Protein AF-A0A9C9N8W1-F1 (afdb_monomer)

Structure (mmCIF, N/CA/C/O backbone):
data_AF-A0A9C9N8W1-F1
#
_entry.id   AF-A0A9C9N8W1-F1
#
loop_
_atom_site.group_PDB
_atom_site.id
_atom_site.type_symbol
_atom_site.label_atom_id
_atom_site.label_alt_id
_atom_site.label_comp_id
_atom_site.label_asym_id
_atom_site.label_entity_id
_atom_site.label_seq_id
_atom_site.pdbx_PDB_ins_code
_atom_site.Cartn_x
_atom_site.Cartn_y
_atom_site.Cartn_z
_atom_site.occupancy
_atom_site.B_iso_or_equiv
_atom_site.auth_seq_id
_atom_site.auth_comp_id
_atom_site.auth_asym_id
_atom_site.auth_atom_id
_atom_site.pdbx_PDB_model_num
ATOM 1 N N . MET A 1 1 ? 3.906 -2.378 -1.900 1.00 26.25 1 MET A N 1
ATOM 2 C CA . MET A 1 1 ? 3.694 -1.237 -2.814 1.00 26.25 1 MET A CA 1
ATOM 3 C C . MET A 1 1 ? 3.731 0.037 -1.982 1.00 26.25 1 MET A C 1
ATOM 5 O O . MET A 1 1 ? 2.699 0.533 -1.569 1.00 26.25 1 MET A O 1
ATOM 9 N N . LEU A 1 2 ? 4.944 0.459 -1.636 1.00 25.03 2 LEU A N 1
ATOM 10 C CA . LEU A 1 2 ? 5.357 1.757 -1.097 1.00 25.03 2 LEU A CA 1
ATOM 11 C C . LEU A 1 2 ? 6.891 1.715 -1.213 1.00 25.03 2 LEU A C 1
ATOM 13 O O . LEU A 1 2 ? 7.483 0.725 -0.797 1.00 25.03 2 LEU A O 1
ATOM 17 N N . ALA A 1 3 ? 7.478 2.731 -1.848 1.00 22.22 3 ALA A N 1
ATOM 18 C CA . ALA A 1 3 ? 8.898 2.880 -2.204 1.00 22.22 3 ALA A CA 1
ATOM 19 C C . ALA A 1 3 ? 9.430 2.007 -3.367 1.00 22.22 3 ALA A C 1
ATOM 21 O O . ALA A 1 3 ? 10.170 1.047 -3.187 1.00 22.22 3 ALA A O 1
ATOM 22 N N . THR A 1 4 ? 9.123 2.418 -4.597 1.00 25.62 4 THR A N 1
ATOM 23 C CA . THR A 1 4 ? 10.051 2.289 -5.735 1.00 25.62 4 THR A CA 1
ATOM 24 C C . THR A 1 4 ? 10.580 3.688 -6.052 1.00 25.62 4 THR A C 1
ATOM 26 O O . THR A 1 4 ? 9.826 4.472 -6.624 1.00 25.62 4 THR A O 1
ATOM 29 N N . ALA A 1 5 ? 11.809 3.997 -5.612 1.00 23.23 5 ALA A N 1
ATOM 30 C CA . ALA A 1 5 ? 12.687 5.141 -5.958 1.00 23.23 5 ALA A CA 1
ATOM 31 C C . ALA A 1 5 ? 13.580 5.429 -4.726 1.00 23.23 5 ALA A C 1
ATOM 33 O O . ALA A 1 5 ? 13.018 5.649 -3.662 1.00 23.23 5 ALA A O 1
ATOM 34 N N . TRP A 1 6 ? 14.918 5.422 -4.701 1.00 23.66 6 TRP A N 1
ATOM 35 C CA . TRP A 1 6 ? 15.986 5.663 -5.683 1.00 23.66 6 TRP A CA 1
ATOM 36 C C . TRP A 1 6 ? 17.336 5.084 -5.166 1.00 23.66 6 TRP A C 1
ATOM 38 O O . TRP A 1 6 ? 17.452 4.862 -3.960 1.00 23.66 6 TRP A O 1
ATOM 48 N N . PRO A 1 7 ? 18.355 4.895 -6.037 1.00 24.94 7 PRO A N 1
ATOM 49 C CA . PRO A 1 7 ? 19.705 4.427 -5.692 1.00 24.94 7 PRO A CA 1
ATOM 50 C C . PRO A 1 7 ? 20.721 5.579 -5.504 1.00 24.94 7 PRO A C 1
ATOM 52 O O . PRO A 1 7 ? 20.572 6.641 -6.111 1.00 24.94 7 PRO A O 1
ATOM 55 N N . GLY A 1 8 ? 21.775 5.365 -4.703 1.00 22.28 8 GLY A N 1
ATOM 56 C CA . GLY A 1 8 ? 22.901 6.305 -4.593 1.00 22.28 8 GLY A CA 1
ATOM 57 C C . GLY A 1 8 ? 23.959 5.978 -3.524 1.00 22.28 8 GLY A C 1
ATOM 58 O O . GLY A 1 8 ? 23.890 6.528 -2.431 1.00 22.28 8 GLY A O 1
ATOM 59 N N . MET A 1 9 ? 24.914 5.105 -3.887 1.00 21.44 9 MET A N 1
ATOM 60 C CA . MET A 1 9 ? 26.386 5.141 -3.659 1.00 21.44 9 MET A CA 1
ATOM 61 C C . MET A 1 9 ? 26.953 5.630 -2.297 1.00 21.44 9 MET A C 1
ATOM 63 O O . MET A 1 9 ? 26.765 6.776 -1.910 1.00 21.44 9 MET A O 1
ATOM 67 N N . LEU A 1 10 ? 27.635 4.784 -1.500 1.00 21.34 10 LEU A N 1
ATOM 68 C CA . LEU A 1 10 ? 29.035 4.279 -1.602 1.00 21.34 10 LEU A CA 1
ATOM 69 C C . LEU A 1 10 ? 30.139 5.285 -1.169 1.00 21.34 10 LEU A C 1
ATOM 71 O O . LEU A 1 10 ? 30.501 6.146 -1.961 1.00 21.34 10 LEU A O 1
ATOM 75 N N . LEU A 1 11 ? 30.718 5.125 0.044 1.00 22.30 11 LEU A N 1
ATOM 76 C CA . LEU A 1 11 ? 32.151 4.810 0.331 1.00 22.30 11 LEU A CA 1
ATOM 77 C C . LEU A 1 11 ? 32.585 5.069 1.813 1.00 22.30 11 LEU A C 1
ATOM 79 O O . LEU A 1 11 ? 32.518 6.196 2.287 1.00 22.30 11 LEU A O 1
ATOM 83 N N . VAL A 1 12 ? 33.153 4.015 2.441 1.00 22.44 12 VAL A N 1
ATOM 84 C CA . VAL A 1 12 ? 34.393 3.951 3.285 1.00 22.44 12 VAL A CA 1
ATOM 85 C C . VAL A 1 12 ? 34.399 4.656 4.664 1.00 22.44 12 VAL A C 1
ATOM 87 O O . VAL A 1 12 ? 34.370 5.874 4.754 1.00 22.44 12 VAL A O 1
ATOM 90 N N . SER A 1 13 ? 34.282 3.911 5.780 1.00 21.25 13 SER A N 1
ATOM 91 C CA . SER A 1 13 ? 35.341 3.280 6.631 1.00 21.25 13 SER A CA 1
ATOM 92 C C . SER A 1 13 ? 36.249 4.305 7.359 1.00 21.25 13 SER A C 1
ATOM 94 O O . SER A 1 13 ? 36.759 5.224 6.739 1.00 21.25 13 SER A O 1
ATOM 96 N N . MET A 1 14 ? 36.406 4.302 8.695 1.00 22.08 14 MET A N 1
ATOM 97 C CA . MET A 1 14 ? 37.175 3.346 9.511 1.00 22.08 14 MET A CA 1
ATOM 98 C C . MET A 1 14 ? 36.826 3.404 11.032 1.00 22.08 14 MET A C 1
ATOM 100 O O . MET A 1 14 ? 36.511 4.456 11.576 1.00 22.08 14 MET A O 1
ATOM 104 N N . LEU A 1 15 ? 36.938 2.227 11.667 1.00 23.62 15 LEU A N 1
ATOM 105 C CA . LEU A 1 15 ? 36.996 1.773 13.088 1.00 23.62 15 LEU A CA 1
ATOM 106 C C . LEU A 1 15 ? 37.896 2.581 14.083 1.00 23.62 15 LEU A C 1
ATOM 108 O O . LEU A 1 15 ? 38.654 3.419 13.599 1.00 23.62 15 LEU A O 1
ATOM 112 N N . PRO A 1 16 ? 38.037 2.228 15.404 1.00 33.78 16 PRO A N 1
ATOM 113 C CA . PRO A 1 16 ? 37.219 1.385 16.324 1.00 33.78 16 PRO A CA 1
ATOM 114 C C . PRO A 1 16 ? 37.120 1.830 17.831 1.00 33.78 16 PRO A C 1
ATOM 116 O O . PRO A 1 16 ? 37.878 2.675 18.294 1.00 33.78 16 PRO A O 1
ATOM 119 N N . ASN A 1 17 ? 36.324 1.057 18.611 1.00 24.47 17 ASN A N 1
ATOM 120 C CA . ASN A 1 17 ? 36.488 0.664 20.044 1.00 24.47 17 ASN A CA 1
ATOM 121 C C . ASN A 1 17 ? 36.245 1.731 21.144 1.00 24.47 17 ASN A C 1
ATOM 123 O O . ASN A 1 17 ? 36.657 2.867 21.011 1.00 24.47 17 ASN A O 1
ATOM 127 N N . ALA A 1 18 ? 35.653 1.473 22.318 1.00 22.52 18 ALA A N 1
ATOM 128 C CA . ALA A 1 18 ? 35.205 0.278 23.037 1.00 22.52 18 ALA A CA 1
ATOM 129 C C . ALA A 1 18 ? 34.281 0.721 24.200 1.00 22.52 18 ALA A C 1
ATOM 131 O O . ALA A 1 18 ? 34.487 1.800 24.741 1.00 22.52 18 ALA A O 1
ATOM 132 N N . LEU A 1 19 ? 33.315 -0.107 24.616 1.00 24.25 19 LEU A N 1
ATOM 133 C CA . LEU A 1 19 ? 33.251 -0.735 25.952 1.00 24.25 19 LEU A CA 1
ATOM 134 C C . LEU A 1 19 ? 31.862 -1.345 26.189 1.00 24.25 19 LEU A C 1
ATOM 136 O O . LEU A 1 19 ? 30.850 -0.653 26.246 1.00 24.25 19 LEU A O 1
ATOM 140 N N . ALA A 1 20 ? 31.854 -2.657 26.397 1.00 21.66 20 ALA A N 1
ATOM 141 C CA . ALA A 1 20 ? 30.787 -3.373 27.067 1.00 21.66 20 ALA A CA 1
ATOM 142 C C . ALA A 1 20 ? 31.143 -3.474 28.555 1.00 21.66 20 ALA A C 1
ATOM 144 O O . ALA A 1 20 ? 32.206 -3.998 28.878 1.00 21.66 20 ALA A O 1
ATOM 145 N N . HIS A 1 21 ? 30.261 -3.024 29.447 1.00 23.83 21 HIS A N 1
ATOM 146 C CA . HIS A 1 21 ? 30.039 -3.685 30.731 1.00 23.83 21 HIS A CA 1
ATOM 147 C C . HIS A 1 21 ? 28.733 -3.206 31.371 1.00 23.83 21 HIS A C 1
ATOM 149 O O . HIS A 1 21 ? 28.409 -2.026 31.334 1.00 23.83 21 HIS A O 1
ATOM 155 N N . GLU A 1 22 ? 28.054 -4.172 31.989 1.00 27.83 22 GLU A N 1
ATOM 156 C CA . GLU A 1 22 ? 26.955 -4.040 32.950 1.00 27.83 22 GLU A CA 1
ATOM 157 C C . GLU A 1 22 ? 25.600 -3.569 32.423 1.00 27.83 22 GLU A C 1
ATOM 159 O O . GLU A 1 22 ? 25.422 -2.438 32.000 1.00 27.83 22 GLU A O 1
ATOM 164 N N . LEU A 1 23 ? 24.604 -4.454 32.544 1.00 25.28 23 LEU A N 1
ATOM 165 C CA . LEU A 1 23 ? 23.380 -4.182 33.307 1.00 25.28 23 LEU A CA 1
ATOM 166 C C . LEU A 1 23 ? 22.589 -5.492 33.471 1.00 25.28 23 LEU A C 1
ATOM 168 O O . LEU A 1 23 ? 21.620 -5.780 32.770 1.00 25.28 23 LEU A O 1
ATOM 172 N N . SER A 1 24 ? 23.015 -6.306 34.439 1.00 29.94 24 SER A N 1
ATOM 173 C CA . SER A 1 24 ? 22.150 -7.289 35.091 1.00 29.94 24 SER A CA 1
ATOM 174 C C . SER A 1 24 ? 21.443 -6.601 36.260 1.00 29.94 24 SER A C 1
ATOM 176 O O . SER A 1 24 ? 22.086 -6.261 37.252 1.00 29.94 24 SER A O 1
ATOM 178 N N . GLY A 1 25 ? 20.129 -6.394 36.167 1.00 26.31 25 GLY A N 1
ATOM 179 C CA . GLY A 1 25 ? 19.372 -5.772 37.253 1.00 26.31 25 GLY A CA 1
ATOM 180 C C . GLY A 1 25 ? 17.856 -5.891 37.112 1.00 26.31 25 GLY A C 1
ATOM 181 O O . GLY A 1 25 ? 17.226 -5.075 36.459 1.00 26.31 25 GLY A O 1
ATOM 182 N N . ASN A 1 26 ? 17.300 -6.903 37.783 1.00 32.56 26 ASN A N 1
ATOM 183 C CA . ASN A 1 26 ? 15.964 -6.979 38.395 1.00 32.56 26 ASN A CA 1
ATOM 184 C C . ASN A 1 26 ? 14.708 -6.587 37.585 1.00 32.56 26 ASN A C 1
ATOM 186 O O . ASN A 1 26 ? 14.305 -5.430 37.508 1.00 32.56 26 ASN A O 1
ATOM 190 N N . VAL A 1 27 ? 13.962 -7.615 37.156 1.00 33.72 27 VAL A N 1
ATOM 191 C CA . VAL A 1 27 ? 12.573 -7.505 36.670 1.00 33.72 27 VAL A CA 1
ATOM 192 C C . VAL A 1 27 ? 11.576 -7.543 37.854 1.00 33.72 27 VAL A C 1
ATOM 194 O O . VAL A 1 27 ? 11.619 -8.494 38.640 1.00 33.72 27 VAL A O 1
ATOM 197 N N . PRO A 1 28 ? 10.637 -6.579 37.987 1.00 33.62 28 PRO A N 1
ATOM 198 C CA . PRO A 1 28 ? 9.655 -6.539 39.079 1.00 33.62 28 PRO A CA 1
ATOM 199 C C . PRO A 1 28 ? 8.587 -7.651 39.046 1.00 33.62 28 PRO A C 1
ATOM 201 O O . PRO A 1 28 ? 8.130 -8.112 37.999 1.00 33.62 28 PRO A O 1
ATOM 204 N N . THR A 1 29 ? 8.116 -8.036 40.232 1.00 34.38 29 THR A N 1
ATOM 205 C CA . THR A 1 29 ? 7.355 -9.255 40.575 1.00 34.38 29 THR A CA 1
ATOM 206 C C . THR A 1 29 ? 5.876 -9.326 40.145 1.00 34.38 29 THR A C 1
ATOM 208 O O . THR A 1 29 ? 5.176 -10.257 40.546 1.00 34.38 29 THR A O 1
ATOM 211 N N . TRP A 1 30 ? 5.383 -8.445 39.269 1.00 40.28 30 TRP A N 1
ATOM 212 C CA . TRP A 1 30 ? 3.967 -8.419 38.845 1.00 40.28 30 TRP A CA 1
ATOM 213 C C . TRP A 1 30 ? 3.629 -9.269 37.597 1.00 40.28 30 TRP A C 1
ATOM 215 O O . TRP A 1 30 ? 2.484 -9.321 37.160 1.00 40.28 30 TRP A O 1
ATOM 225 N N . LEU A 1 31 ? 4.593 -10.027 37.058 1.00 35.06 31 LEU A N 1
ATOM 226 C CA . LEU A 1 31 ? 4.445 -10.874 35.856 1.00 35.06 31 LEU A CA 1
ATOM 227 C C . LEU A 1 31 ? 4.109 -12.359 36.137 1.00 35.06 31 LEU A C 1
ATOM 229 O O . LEU A 1 31 ? 4.391 -13.248 35.327 1.00 35.06 31 LEU A O 1
ATOM 233 N N . LYS A 1 32 ? 3.496 -12.688 37.281 1.00 38.16 32 LYS A N 1
ATOM 234 C CA . LYS A 1 32 ? 3.104 -14.073 37.625 1.00 38.16 32 LYS A CA 1
ATOM 235 C C . LYS A 1 32 ? 1.732 -14.467 37.044 1.00 38.16 32 LYS A C 1
ATOM 237 O O . LYS A 1 32 ? 0.828 -14.855 37.769 1.00 38.16 32 LYS A O 1
ATOM 242 N N . GLY A 1 33 ? 1.600 -14.433 35.716 1.00 38.81 33 GLY A N 1
ATOM 243 C CA . GLY A 1 33 ? 0.493 -15.062 34.980 1.00 38.81 33 GLY A CA 1
ATOM 244 C C . GLY A 1 33 ? 0.994 -16.249 34.152 1.00 38.81 33 GLY A C 1
ATOM 245 O O . GLY A 1 33 ? 1.650 -16.054 33.130 1.00 38.81 33 GLY A O 1
ATOM 246 N N . LYS A 1 34 ? 0.705 -17.487 34.579 1.00 40.81 34 LYS A N 1
ATOM 247 C CA . LYS A 1 34 ? 1.273 -18.734 34.008 1.00 40.81 34 LYS A CA 1
ATOM 248 C C . LYS A 1 34 ? 0.929 -18.955 32.519 1.00 40.81 34 LYS A C 1
ATOM 250 O O . LYS A 1 34 ? 1.694 -19.610 31.819 1.00 40.81 34 LYS A O 1
ATOM 255 N N . ASN A 1 35 ? -0.146 -18.335 32.022 1.00 41.97 35 ASN A N 1
ATOM 256 C CA . ASN A 1 35 ? -0.585 -18.441 30.622 1.00 41.97 35 ASN A CA 1
ATOM 257 C C . ASN A 1 35 ? 0.010 -17.360 29.698 1.00 41.97 35 ASN A C 1
ATOM 259 O O . ASN A 1 35 ? 0.109 -17.574 28.496 1.00 41.97 35 ASN A O 1
ATOM 263 N N . MET A 1 36 ? 0.479 -16.235 30.247 1.00 37.66 36 MET A N 1
ATOM 264 C CA . MET A 1 36 ? 1.028 -15.116 29.464 1.00 37.66 36 MET A CA 1
ATOM 265 C C . MET A 1 36 ? 2.523 -15.293 29.167 1.00 37.66 36 MET A C 1
ATOM 267 O O . MET A 1 36 ? 3.025 -14.818 28.154 1.00 37.66 36 MET A O 1
ATOM 271 N N . LYS A 1 37 ? 3.224 -16.068 30.008 1.00 35.75 37 LYS A N 1
ATOM 272 C CA . LYS A 1 37 ? 4.631 -16.435 29.793 1.00 35.75 37 LYS A CA 1
ATOM 273 C C . LYS A 1 37 ? 4.826 -17.351 28.585 1.00 35.75 37 LYS A C 1
ATOM 275 O O . LYS A 1 37 ? 5.830 -17.217 27.906 1.00 35.75 37 LYS A O 1
ATOM 280 N N . ARG A 1 38 ? 3.869 -18.239 28.288 1.00 40.78 38 ARG A N 1
ATOM 281 C CA . ARG A 1 38 ? 3.930 -19.114 27.103 1.00 40.78 38 ARG A CA 1
ATOM 282 C C . ARG A 1 38 ? 3.696 -18.343 25.801 1.00 40.78 38 ARG A C 1
ATOM 284 O O . ARG A 1 38 ? 4.344 -18.646 24.812 1.00 40.78 38 ARG A O 1
ATOM 291 N N . LEU A 1 39 ? 2.847 -17.312 25.831 1.00 39.09 39 LEU A N 1
ATOM 292 C CA . LEU A 1 39 ? 2.600 -16.434 24.684 1.00 39.09 39 LEU A CA 1
ATOM 293 C C . LEU A 1 39 ? 3.785 -15.486 24.422 1.00 39.09 39 LEU A C 1
ATOM 295 O O . LEU A 1 39 ? 4.209 -15.341 23.283 1.00 39.09 39 LEU A O 1
ATOM 299 N N . GLY A 1 40 ? 4.370 -14.906 25.478 1.00 36.66 40 GLY A N 1
ATOM 300 C CA . GLY A 1 40 ? 5.558 -14.051 25.364 1.00 36.66 40 GLY A CA 1
ATOM 301 C C . GLY A 1 40 ? 6.813 -14.804 24.912 1.00 36.66 40 GLY A C 1
ATOM 302 O O . GLY A 1 40 ? 7.551 -14.294 24.075 1.00 36.66 40 GLY A O 1
ATOM 303 N N . LEU A 1 41 ? 7.032 -16.035 25.397 1.00 37.16 41 LEU A N 1
ATOM 304 C CA . LEU A 1 41 ? 8.156 -16.862 24.941 1.00 37.16 41 LEU A CA 1
ATOM 305 C C . LEU A 1 41 ? 7.982 -17.295 23.480 1.00 37.16 41 LEU A C 1
ATOM 307 O O . LEU A 1 41 ? 8.954 -17.293 22.742 1.00 37.16 41 LEU A O 1
ATOM 311 N N . PHE A 1 42 ? 6.755 -17.603 23.045 1.00 43.38 42 PHE A N 1
ATOM 312 C CA . PHE A 1 42 ? 6.475 -17.983 21.658 1.00 43.38 42 PHE A CA 1
ATOM 313 C C . PHE A 1 42 ? 6.723 -16.828 20.675 1.00 43.38 42 PHE A C 1
ATOM 315 O O . PHE A 1 42 ? 7.341 -17.037 19.638 1.00 43.38 42 PHE A O 1
ATOM 322 N N . ILE A 1 43 ? 6.329 -15.597 21.026 1.00 41.91 43 ILE A N 1
ATOM 323 C CA . ILE A 1 43 ? 6.583 -14.401 20.202 1.00 41.91 43 ILE A CA 1
ATOM 324 C C . ILE A 1 43 ? 8.091 -14.119 20.083 1.00 41.91 43 ILE A C 1
ATOM 326 O O . ILE A 1 43 ? 8.576 -13.826 18.993 1.00 41.91 43 ILE A O 1
ATOM 330 N N . ILE A 1 44 ? 8.849 -14.279 21.173 1.00 43.16 44 ILE A N 1
ATOM 331 C CA . ILE A 1 44 ? 10.311 -14.099 21.169 1.00 43.16 44 ILE A CA 1
ATOM 332 C C . ILE A 1 44 ? 11.006 -15.225 20.384 1.00 43.16 44 ILE A C 1
ATOM 334 O O . ILE A 1 44 ? 11.942 -14.958 19.637 1.00 43.16 44 ILE A O 1
ATOM 338 N N . SER A 1 45 ? 10.524 -16.469 20.480 1.00 38.97 45 SER A N 1
ATOM 339 C CA . SER A 1 45 ? 11.052 -17.600 19.705 1.00 38.97 45 SER A CA 1
ATOM 340 C C . SER A 1 45 ? 10.770 -17.482 18.204 1.00 38.97 45 SER A C 1
ATOM 342 O O . SER A 1 45 ? 11.608 -17.897 17.412 1.00 38.97 45 SER A O 1
ATOM 344 N N . VAL A 1 46 ? 9.648 -16.878 17.794 1.00 44.03 46 VAL A N 1
ATOM 345 C CA . VAL A 1 46 ? 9.365 -16.600 16.374 1.00 44.03 46 VAL A CA 1
ATOM 346 C C . VAL A 1 46 ? 10.229 -15.445 15.849 1.00 44.03 46 VAL A C 1
ATOM 348 O O . VAL A 1 46 ? 10.694 -15.524 14.719 1.00 44.03 46 VAL A O 1
ATOM 351 N N . MET A 1 47 ? 10.546 -14.427 16.661 1.00 36.97 47 MET A N 1
ATOM 352 C CA . MET A 1 47 ? 11.488 -13.363 16.258 1.00 36.97 47 MET A CA 1
ATOM 353 C C . MET A 1 47 ? 12.945 -13.844 16.124 1.00 36.97 47 MET A C 1
ATOM 355 O O . MET A 1 47 ? 13.700 -13.270 15.346 1.00 36.97 47 MET A O 1
ATOM 359 N N . LEU A 1 48 ? 13.346 -14.896 16.846 1.00 35.94 48 LEU A N 1
ATOM 360 C CA . LEU A 1 48 ? 14.726 -15.408 16.857 1.00 35.94 48 LEU A CA 1
ATOM 361 C C . LEU A 1 48 ? 15.042 -16.430 15.752 1.00 35.94 48 LEU A C 1
ATOM 363 O O . LEU A 1 48 ? 16.209 -16.741 15.541 1.00 35.94 48 LEU A O 1
ATOM 367 N N . VAL A 1 49 ? 14.036 -16.945 15.037 1.00 37.19 49 VAL A N 1
ATOM 368 C CA . VAL A 1 49 ? 14.224 -17.973 13.991 1.00 37.19 49 VAL A CA 1
ATOM 369 C C . VAL A 1 49 ? 14.406 -17.376 12.581 1.00 37.19 49 VAL A C 1
ATOM 371 O O . VAL A 1 49 ? 14.810 -18.089 11.670 1.00 37.19 49 VAL A O 1
ATOM 374 N N . PHE A 1 50 ? 14.213 -16.065 12.387 1.00 38.69 50 PHE A N 1
ATOM 375 C CA . PHE A 1 50 ? 14.290 -15.424 11.059 1.00 38.69 50 PHE A CA 1
ATOM 376 C C . PHE A 1 50 ? 15.529 -14.543 10.814 1.00 38.69 50 PHE A C 1
ATOM 378 O O . PHE A 1 50 ? 15.584 -13.826 9.821 1.00 38.69 50 PHE A O 1
ATOM 385 N N . THR A 1 51 ? 16.561 -14.610 11.659 1.00 35.34 51 THR A N 1
ATOM 386 C CA . THR A 1 51 ? 17.787 -13.796 11.511 1.00 35.34 51 THR A CA 1
ATOM 387 C C . THR A 1 51 ? 18.878 -14.432 10.642 1.00 35.34 51 THR A C 1
ATOM 389 O O . THR A 1 51 ? 20.041 -14.045 10.732 1.00 35.34 51 THR A O 1
ATOM 392 N N . LEU A 1 52 ? 18.538 -15.381 9.765 1.00 33.12 52 LEU A N 1
ATOM 393 C CA . LEU A 1 52 ? 19.508 -15.968 8.843 1.00 33.12 52 LEU A CA 1
ATOM 394 C C . LEU A 1 52 ? 19.265 -15.510 7.402 1.00 33.12 52 LEU A C 1
ATOM 396 O O . LEU A 1 52 ? 18.323 -15.928 6.735 1.00 33.12 52 LEU A O 1
ATOM 400 N N . THR A 1 53 ? 20.238 -14.724 6.941 1.00 35.34 53 THR A N 1
ATOM 401 C CA . THR A 1 53 ? 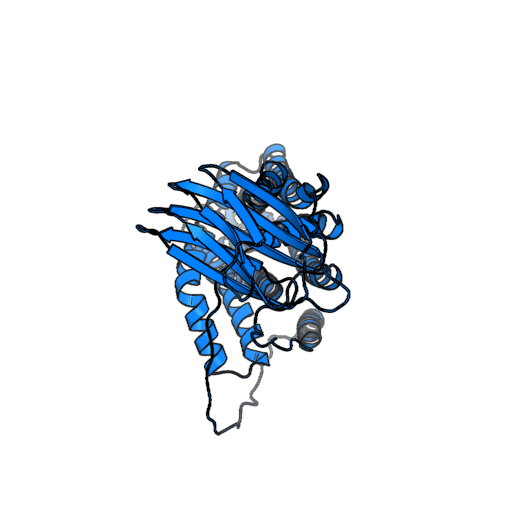20.617 -14.420 5.555 1.00 35.34 53 THR A CA 1
ATOM 402 C C . THR A 1 53 ? 19.804 -13.359 4.808 1.00 35.34 53 THR A C 1
ATOM 404 O O . THR A 1 53 ? 18.729 -13.610 4.275 1.00 35.34 53 THR A O 1
ATOM 407 N N . ALA A 1 54 ? 20.428 -12.195 4.642 1.00 27.78 54 ALA A N 1
ATOM 408 C CA . ALA A 1 54 ? 20.374 -11.439 3.400 1.00 27.78 54 ALA A CA 1
ATOM 409 C C . ALA A 1 54 ? 21.794 -10.919 3.136 1.00 27.78 54 ALA A C 1
ATOM 411 O O . ALA A 1 54 ? 22.292 -10.069 3.862 1.00 27.78 54 ALA A O 1
ATOM 412 N N . CYS A 1 55 ? 22.486 -11.512 2.161 1.00 28.56 55 CYS A N 1
ATOM 413 C CA . CYS A 1 55 ? 23.683 -10.904 1.592 1.00 28.56 55 CYS A CA 1
ATOM 414 C C . CYS A 1 55 ? 23.232 -9.773 0.670 1.00 28.56 55 CYS A C 1
ATOM 416 O O . CYS A 1 55 ? 22.427 -10.010 -0.232 1.00 28.56 55 CYS A O 1
ATOM 418 N N . ASP A 1 56 ? 23.771 -8.580 0.885 1.00 30.86 56 ASP A N 1
ATOM 419 C CA . ASP A 1 56 ? 23.602 -7.441 -0.012 1.00 30.86 56 ASP A CA 1
ATOM 420 C C . ASP A 1 56 ? 24.279 -7.736 -1.366 1.00 30.86 56 ASP A C 1
ATOM 422 O O . ASP A 1 56 ? 25.456 -8.124 -1.389 1.00 30.86 56 ASP A O 1
ATOM 426 N N . PRO A 1 57 ? 23.600 -7.583 -2.516 1.00 38.88 57 PRO A N 1
ATOM 427 C CA . PRO A 1 57 ? 24.277 -7.615 -3.797 1.00 38.88 57 PRO A CA 1
ATOM 428 C C . PRO A 1 57 ? 24.866 -6.231 -4.096 1.00 38.88 57 PRO A C 1
ATOM 430 O O . PRO A 1 57 ? 24.154 -5.238 -4.209 1.00 38.88 57 PRO A O 1
ATOM 433 N N . ALA A 1 58 ? 26.187 -6.187 -4.265 1.00 29.95 58 ALA A N 1
ATOM 434 C CA . ALA A 1 58 ? 26.902 -5.030 -4.791 1.00 29.95 58 ALA A CA 1
ATOM 435 C C . ALA A 1 58 ? 26.368 -4.609 -6.178 1.00 29.95 58 ALA A C 1
ATOM 437 O O . ALA A 1 58 ? 26.049 -5.466 -7.009 1.00 29.95 58 ALA A O 1
ATOM 438 N N . GLU A 1 59 ? 26.327 -3.297 -6.442 1.00 35.34 59 GLU A N 1
ATOM 439 C CA . GLU A 1 59 ? 26.036 -2.718 -7.762 1.00 35.34 59 GLU A CA 1
ATOM 440 C C . GLU A 1 59 ? 27.004 -3.283 -8.814 1.00 35.34 59 GLU A C 1
ATOM 442 O O . GLU A 1 59 ? 28.213 -3.049 -8.772 1.00 35.34 59 GLU A O 1
ATOM 447 N N . LYS A 1 60 ? 26.465 -4.061 -9.758 1.00 40.69 60 LYS A N 1
ATOM 448 C CA . LYS A 1 60 ? 27.182 -4.566 -10.933 1.00 40.69 60 LYS A CA 1
ATOM 449 C C . LYS A 1 60 ? 26.868 -3.680 -12.148 1.00 40.69 60 LYS A C 1
ATOM 451 O O . LYS A 1 60 ? 25.736 -3.204 -12.250 1.00 40.69 60 LYS A O 1
ATOM 456 N N . PRO A 1 61 ? 27.818 -3.490 -13.086 1.00 40.59 61 PRO A N 1
ATOM 457 C CA . PRO A 1 61 ? 27.525 -2.876 -14.386 1.00 40.59 61 PRO A CA 1
ATOM 458 C C . PRO A 1 61 ? 26.398 -3.655 -15.086 1.00 40.59 61 PRO A C 1
ATOM 460 O O . PRO A 1 61 ? 26.221 -4.836 -14.766 1.00 40.59 61 PRO A O 1
ATOM 463 N N . PRO A 1 62 ? 25.612 -3.033 -15.990 1.00 51.88 62 PRO A N 1
ATOM 464 C CA . PRO A 1 62 ? 24.398 -3.648 -16.510 1.00 51.88 62 PRO A CA 1
ATOM 465 C C . PRO A 1 62 ? 24.732 -4.982 -17.176 1.00 51.88 62 PRO A C 1
ATOM 467 O O . PRO A 1 62 ? 25.351 -5.041 -18.235 1.00 51.88 62 PRO A O 1
ATOM 470 N N . ALA A 1 63 ? 24.346 -6.051 -16.485 1.00 62.22 63 ALA A N 1
ATOM 471 C CA . ALA A 1 63 ? 24.479 -7.415 -16.943 1.00 62.22 63 ALA A CA 1
ATOM 472 C C . ALA A 1 63 ? 23.535 -7.653 -18.128 1.00 62.22 63 ALA A C 1
ATOM 474 O O . ALA A 1 63 ? 22.561 -6.926 -18.331 1.00 62.22 63 ALA A O 1
ATOM 475 N N . GLU A 1 64 ? 23.818 -8.698 -18.893 1.00 70.56 64 GLU A N 1
ATOM 476 C CA . GLU A 1 64 ? 22.879 -9.300 -19.835 1.00 70.56 64 GLU A CA 1
ATOM 477 C C . GLU A 1 64 ? 21.439 -9.294 -19.274 1.00 70.56 64 GLU A C 1
ATOM 479 O O . GLU A 1 64 ? 21.204 -9.735 -18.146 1.00 70.56 64 GLU A O 1
ATOM 484 N N . GLY A 1 65 ? 20.479 -8.738 -20.024 1.00 74.62 65 GLY A N 1
ATOM 485 C CA . GLY A 1 65 ? 19.085 -8.616 -19.572 1.00 74.62 65 GLY A CA 1
ATOM 486 C C . GLY A 1 65 ? 18.731 -7.333 -18.803 1.00 74.62 65 GLY A C 1
ATOM 487 O O . GLY A 1 65 ? 17.608 -7.222 -18.293 1.00 74.62 65 GLY A O 1
ATOM 488 N N . ALA A 1 66 ? 19.651 -6.369 -18.686 1.00 81.06 66 ALA A N 1
ATOM 489 C CA . ALA A 1 66 ? 19.413 -5.110 -17.984 1.00 81.06 66 ALA A CA 1
ATOM 490 C C . ALA A 1 66 ? 18.340 -4.224 -18.648 1.00 81.06 66 ALA A C 1
ATOM 492 O O . ALA A 1 66 ? 18.109 -4.246 -19.859 1.00 81.06 66 ALA A O 1
ATOM 493 N N . SER A 1 67 ? 17.698 -3.396 -17.824 1.00 88.88 67 SER A N 1
ATOM 494 C CA . SER A 1 67 ? 16.704 -2.408 -18.241 1.00 88.88 67 SER A CA 1
ATOM 495 C C . SER A 1 67 ? 16.995 -1.044 -17.629 1.00 88.88 67 SER A C 1
ATOM 497 O O . SER A 1 67 ? 17.457 -0.957 -16.492 1.00 88.88 67 SER A O 1
ATOM 499 N N . VAL A 1 68 ? 16.649 0.017 -18.349 1.00 91.06 68 VAL A N 1
ATOM 500 C CA . VAL A 1 68 ? 16.673 1.398 -17.874 1.00 91.06 68 VAL A CA 1
ATOM 501 C C . VAL A 1 68 ? 15.308 2.025 -18.107 1.00 91.06 68 VAL A C 1
ATOM 503 O O . VAL A 1 68 ? 14.683 1.841 -19.148 1.00 91.06 68 VAL A O 1
ATOM 506 N N . ASN A 1 69 ? 14.829 2.778 -17.129 1.00 91.81 69 ASN A N 1
ATOM 507 C CA . ASN A 1 69 ? 13.580 3.516 -17.219 1.00 91.81 69 ASN A CA 1
ATOM 508 C C . ASN A 1 69 ? 13.766 4.906 -16.622 1.00 91.81 69 ASN A C 1
ATOM 510 O O . ASN A 1 69 ? 14.532 5.090 -15.676 1.00 91.81 69 ASN A O 1
ATOM 514 N N . GLY A 1 70 ? 13.047 5.890 -17.147 1.00 90.88 70 GLY A N 1
ATOM 515 C CA . GLY A 1 70 ? 13.174 7.251 -16.654 1.00 90.88 70 GLY A CA 1
ATOM 516 C C . GLY A 1 70 ? 12.277 8.251 -17.358 1.00 90.88 70 GLY A C 1
ATOM 517 O O . GLY A 1 70 ? 11.503 7.917 -18.254 1.00 90.88 70 GLY A O 1
ATOM 518 N N . THR A 1 71 ? 12.421 9.500 -16.928 1.00 93.88 71 THR A N 1
ATOM 519 C CA . THR A 1 71 ? 11.821 10.663 -17.578 1.00 93.88 71 THR A CA 1
ATOM 520 C C . THR A 1 71 ? 12.912 11.403 -18.335 1.00 93.88 71 THR A C 1
ATOM 522 O O . THR A 1 71 ? 13.960 11.731 -17.776 1.00 93.88 71 THR A O 1
ATOM 525 N N . LEU A 1 72 ? 12.663 11.664 -19.609 1.00 93.50 72 LEU A N 1
ATOM 526 C CA . LEU A 1 72 ? 13.447 12.556 -20.437 1.00 93.50 72 LEU A CA 1
ATOM 527 C C . LEU A 1 72 ? 12.731 13.907 -20.462 1.00 93.50 72 LEU A C 1
ATOM 529 O O . LEU A 1 72 ? 11.657 14.011 -21.039 1.00 93.50 72 LEU A O 1
ATOM 533 N N . ASP A 1 73 ? 13.304 14.907 -19.799 1.00 96.00 73 ASP A N 1
ATOM 534 C CA . ASP A 1 73 ? 12.838 16.298 -19.816 1.00 96.00 73 ASP A CA 1
ATOM 535 C C . ASP A 1 73 ? 14.022 17.182 -20.215 1.00 96.00 73 ASP A C 1
ATOM 537 O O . ASP A 1 73 ? 14.953 17.397 -19.428 1.00 96.00 73 ASP A O 1
ATOM 541 N N . LYS A 1 74 ? 14.063 17.565 -21.494 1.00 95.56 74 LYS A N 1
ATOM 542 C CA . LYS A 1 74 ? 15.182 18.284 -22.116 1.00 95.56 74 LYS A CA 1
ATOM 543 C C . LYS A 1 74 ? 14.659 19.389 -23.026 1.00 95.56 74 LYS A C 1
ATOM 545 O O . LYS A 1 74 ? 13.662 19.216 -23.722 1.00 95.56 74 LYS A O 1
ATOM 550 N N . GLY A 1 75 ? 15.346 20.531 -23.021 1.00 94.19 75 GLY A N 1
ATOM 551 C CA . GLY A 1 75 ? 15.019 21.680 -23.874 1.00 94.19 75 GLY A CA 1
ATOM 552 C C . GLY A 1 75 ? 15.683 21.654 -25.253 1.00 94.19 75 GLY A C 1
ATOM 553 O O . GLY A 1 75 ? 15.252 22.381 -26.140 1.00 94.19 75 GLY A O 1
ATOM 554 N N . GLU A 1 76 ? 16.701 20.818 -25.442 1.00 94.75 76 GLU A N 1
ATOM 555 C CA . GLU A 1 76 ? 17.542 20.772 -26.641 1.00 94.75 76 GLU A CA 1
ATOM 556 C C . GLU A 1 76 ? 17.778 19.323 -27.074 1.00 94.75 76 GLU A C 1
ATOM 558 O O . GLU A 1 76 ? 17.585 18.399 -26.276 1.00 94.75 76 GLU A O 1
ATOM 563 N N . ALA A 1 77 ? 18.203 19.149 -28.328 1.00 94.88 77 ALA A N 1
ATOM 564 C CA . ALA A 1 77 ? 18.568 17.862 -28.909 1.00 94.88 77 ALA A CA 1
ATOM 565 C C . ALA A 1 77 ? 19.697 17.180 -28.126 1.00 94.88 77 ALA A C 1
ATOM 567 O O . ALA A 1 77 ? 20.516 17.834 -27.477 1.00 94.88 77 ALA A O 1
ATOM 568 N N . GLY A 1 78 ? 19.755 15.858 -28.201 1.00 95.56 78 GLY A N 1
ATOM 569 C CA . GLY A 1 78 ? 20.797 15.102 -27.533 1.00 95.56 78 GLY A CA 1
ATOM 570 C C . GLY A 1 78 ? 20.611 13.603 -27.649 1.00 95.56 78 GLY A C 1
ATOM 571 O O . GLY A 1 78 ? 19.686 13.102 -28.288 1.00 95.56 78 GLY A O 1
ATOM 572 N N . GLU A 1 79 ? 21.520 12.894 -27.001 1.00 95.38 79 GLU A N 1
ATOM 573 C CA . GLU A 1 79 ? 21.559 11.443 -26.982 1.00 95.38 79 GLU A CA 1
ATOM 574 C C . GLU A 1 79 ? 22.050 10.935 -25.631 1.00 95.38 79 GLU A C 1
ATOM 576 O O . GLU A 1 79 ? 22.666 11.660 -24.838 1.00 95.38 79 GLU A O 1
ATOM 581 N N . ARG A 1 80 ? 21.728 9.679 -25.338 1.00 94.31 80 ARG A N 1
ATOM 582 C CA . ARG A 1 80 ? 22.190 8.994 -24.142 1.00 94.31 80 ARG A CA 1
ATOM 583 C C . ARG A 1 80 ? 22.269 7.494 -24.380 1.00 94.31 80 ARG A C 1
ATOM 585 O O . ARG A 1 80 ? 21.270 6.861 -24.711 1.00 94.31 80 ARG A O 1
ATOM 592 N N . TRP A 1 81 ? 23.447 6.939 -24.123 1.00 92.56 81 TRP A N 1
ATOM 593 C CA . TRP A 1 81 ? 23.777 5.529 -24.312 1.00 92.56 81 TRP A CA 1
ATOM 594 C C . TRP A 1 81 ? 23.991 4.875 -22.945 1.00 92.56 81 TRP A C 1
ATOM 596 O O . TRP A 1 81 ? 24.701 5.423 -22.101 1.00 92.56 81 TRP A O 1
ATOM 606 N N . TRP A 1 82 ? 23.322 3.749 -22.689 1.00 91.69 82 TRP A N 1
ATOM 607 C CA . TRP A 1 82 ? 23.384 3.062 -21.386 1.00 91.69 82 TRP A CA 1
ATOM 608 C C . TRP A 1 82 ? 23.966 1.662 -21.469 1.00 91.69 82 TRP A C 1
ATOM 610 O O . TRP A 1 82 ? 24.517 1.182 -20.479 1.00 91.69 82 TRP A O 1
ATOM 620 N N . PHE A 1 83 ? 23.793 0.988 -22.604 1.00 90.81 83 PHE A N 1
ATOM 621 C CA . PHE A 1 83 ? 24.137 -0.418 -22.730 1.00 90.81 83 PHE A CA 1
ATOM 622 C C . PHE A 1 83 ? 25.228 -0.614 -23.766 1.00 90.81 83 PHE A C 1
ATOM 624 O O . PHE A 1 83 ? 25.107 -0.148 -24.897 1.00 90.81 83 PHE A O 1
ATOM 631 N N . THR A 1 84 ? 26.234 -1.383 -23.372 1.00 90.00 84 THR A N 1
ATOM 632 C CA . THR A 1 84 ? 27.231 -1.968 -24.261 1.00 90.00 84 THR A CA 1
ATOM 633 C C . THR A 1 84 ? 26.910 -3.454 -24.381 1.00 90.00 84 THR A C 1
ATOM 635 O O . THR A 1 84 ? 26.900 -4.174 -23.383 1.00 90.00 84 THR A O 1
ATOM 638 N N . ILE A 1 85 ? 26.590 -3.900 -25.589 1.00 87.75 85 ILE A N 1
ATOM 639 C CA . ILE A 1 85 ? 26.152 -5.258 -25.904 1.00 87.75 85 ILE A CA 1
ATOM 640 C C . ILE A 1 85 ? 27.293 -5.963 -26.630 1.00 87.75 85 ILE A C 1
ATOM 642 O O . ILE A 1 85 ? 27.667 -5.571 -27.732 1.00 87.75 85 ILE A O 1
ATOM 646 N N . GLU A 1 86 ? 27.831 -7.016 -26.022 1.00 86.31 86 GLU A N 1
ATOM 647 C CA . GLU A 1 86 ? 28.850 -7.868 -26.633 1.00 86.31 86 GLU A CA 1
ATOM 648 C C . GLU A 1 86 ? 28.204 -9.177 -27.102 1.00 86.31 86 GLU A C 1
ATOM 650 O O . GLU A 1 86 ? 27.703 -9.965 -26.297 1.00 86.31 86 GLU A O 1
ATOM 655 N N . THR A 1 87 ? 28.193 -9.419 -28.411 1.00 78.25 87 THR A N 1
ATOM 656 C CA . THR A 1 87 ? 27.593 -10.633 -28.989 1.00 78.25 87 THR A CA 1
ATOM 657 C C . THR A 1 87 ? 28.628 -11.756 -29.098 1.00 78.25 87 THR A C 1
ATOM 659 O O . THR A 1 87 ? 29.643 -11.576 -29.773 1.00 78.25 87 THR A O 1
ATOM 662 N N . LYS A 1 88 ? 28.361 -12.933 -28.514 1.00 74.31 88 LYS A N 1
ATOM 663 C CA . LYS A 1 88 ? 29.218 -14.136 -28.625 1.00 74.31 88 LYS A CA 1
ATOM 664 C C . LYS A 1 88 ? 28.748 -15.083 -29.739 1.00 74.31 88 LYS A C 1
ATOM 666 O O . LYS A 1 88 ? 27.638 -14.945 -30.246 1.00 74.31 88 LYS A O 1
ATOM 671 N N . ASP A 1 89 ? 29.596 -16.047 -30.109 1.00 58.03 89 ASP A N 1
ATOM 672 C CA . ASP A 1 89 ? 29.544 -16.882 -31.329 1.00 58.03 89 ASP A CA 1
ATOM 673 C C . ASP A 1 89 ? 28.239 -17.665 -31.625 1.00 58.03 89 ASP A C 1
ATOM 675 O O . ASP A 1 89 ? 28.133 -18.266 -32.693 1.00 58.03 89 ASP A O 1
ATOM 679 N N . GLN A 1 90 ? 27.224 -17.661 -30.750 1.00 52.91 90 GLN A N 1
ATOM 680 C CA . GLN A 1 90 ? 25.952 -18.372 -30.983 1.00 52.91 90 GLN A CA 1
ATOM 681 C C . GLN A 1 90 ? 24.669 -17.527 -30.838 1.00 52.91 90 GLN A C 1
ATOM 683 O O . GLN A 1 90 ? 23.609 -18.023 -31.208 1.00 52.91 90 GLN A O 1
ATOM 688 N N . ASP A 1 91 ? 24.746 -16.243 -30.459 1.00 60.19 91 ASP A N 1
ATOM 689 C CA . ASP A 1 91 ? 23.565 -15.381 -30.251 1.00 60.19 91 ASP A CA 1
ATOM 690 C C . ASP A 1 91 ? 23.648 -14.080 -31.069 1.00 60.19 91 ASP A C 1
ATOM 692 O O . ASP A 1 91 ? 24.069 -13.030 -30.585 1.00 60.19 91 ASP A O 1
ATOM 696 N N . LYS A 1 92 ? 23.237 -14.138 -32.346 1.00 72.50 92 LYS A N 1
ATOM 697 C CA . LYS A 1 92 ? 23.134 -12.948 -33.224 1.00 72.50 92 LYS A CA 1
ATOM 698 C C . LYS A 1 92 ? 21.835 -12.161 -33.045 1.00 72.50 92 LYS A C 1
ATOM 700 O O . LYS A 1 92 ? 21.697 -11.077 -33.602 1.00 72.50 92 LYS A O 1
ATOM 705 N N . ALA A 1 93 ? 20.872 -12.723 -32.325 1.00 86.06 93 ALA A N 1
ATOM 706 C CA . ALA A 1 93 ? 19.580 -12.106 -32.087 1.00 86.06 93 ALA A CA 1
ATOM 707 C C . ALA A 1 93 ? 19.629 -11.298 -30.788 1.00 86.06 93 ALA A C 1
ATOM 709 O O . ALA A 1 93 ? 19.858 -11.859 -29.719 1.00 86.06 93 ALA A O 1
ATOM 710 N N . VAL A 1 94 ? 19.377 -9.996 -30.877 1.00 89.94 94 VAL A N 1
ATOM 711 C CA . VAL A 1 94 ? 19.248 -9.101 -29.723 1.00 89.94 94 VAL A CA 1
ATOM 712 C C . VAL A 1 94 ? 17.816 -8.602 -29.664 1.00 89.94 94 VAL A C 1
ATOM 714 O O . VAL A 1 94 ? 17.353 -7.896 -30.558 1.00 89.94 94 VAL A O 1
ATOM 717 N N . GLY A 1 95 ? 17.098 -8.981 -28.618 1.00 92.75 95 GLY A N 1
ATOM 718 C CA . GLY A 1 95 ? 15.762 -8.481 -28.346 1.00 92.75 95 GLY A CA 1
ATOM 719 C C . GLY A 1 95 ? 15.846 -7.132 -27.666 1.00 92.75 95 GLY A C 1
ATOM 720 O O . GLY A 1 95 ? 16.577 -6.968 -26.690 1.00 92.75 95 GLY A O 1
ATOM 721 N N . ILE A 1 96 ? 15.071 -6.182 -28.169 1.00 94.62 96 ILE A N 1
ATOM 722 C CA . ILE A 1 96 ? 14.970 -4.827 -27.646 1.00 94.62 96 ILE A CA 1
ATOM 723 C C . ILE A 1 96 ? 13.500 -4.538 -27.384 1.00 94.62 96 ILE A C 1
ATOM 725 O O . ILE A 1 96 ? 12.654 -4.676 -28.268 1.00 94.62 96 ILE A O 1
ATOM 729 N N . ASP A 1 97 ? 13.207 -4.118 -26.161 1.00 94.62 97 ASP A N 1
ATOM 730 C CA . ASP A 1 97 ? 11.897 -3.636 -25.753 1.00 94.62 97 ASP A CA 1
ATOM 731 C C . ASP A 1 97 ? 11.993 -2.151 -25.417 1.00 94.62 97 ASP A C 1
ATOM 733 O O . ASP A 1 97 ? 12.721 -1.756 -24.504 1.00 94.62 97 ASP A O 1
ATOM 737 N N . PHE A 1 98 ? 11.269 -1.335 -26.176 1.00 95.44 98 PHE A N 1
ATOM 738 C CA . PHE A 1 98 ? 11.228 0.112 -26.043 1.00 95.44 98 PHE A CA 1
ATOM 739 C C . PHE A 1 98 ? 9.779 0.577 -25.946 1.00 95.44 98 PHE A C 1
ATOM 741 O O . PHE A 1 98 ? 8.996 0.432 -26.883 1.00 95.44 98 PHE A O 1
ATOM 748 N N . ARG A 1 99 ? 9.402 1.129 -24.795 1.00 94.56 99 ARG A N 1
ATOM 749 C CA . ARG A 1 99 ? 8.022 1.543 -24.517 1.00 94.56 99 ARG A CA 1
ATOM 750 C C . ARG A 1 99 ? 7.963 2.778 -23.641 1.00 94.56 99 ARG A C 1
ATOM 752 O O . ARG A 1 99 ? 8.927 3.097 -22.943 1.00 94.56 99 ARG A O 1
ATOM 759 N N . GLY A 1 100 ? 6.809 3.424 -23.617 1.00 94.00 100 GLY A N 1
ATOM 760 C CA . GLY A 1 100 ? 6.550 4.536 -22.724 1.00 94.00 100 GLY A CA 1
ATOM 761 C C . GLY A 1 100 ? 5.497 5.486 -23.266 1.00 94.00 100 GLY A C 1
ATOM 762 O O . GLY A 1 100 ? 4.571 5.078 -23.963 1.00 94.00 100 GLY A O 1
ATOM 763 N N . THR A 1 101 ? 5.632 6.760 -22.910 1.00 95.00 101 THR A N 1
ATOM 764 C CA . THR A 1 101 ? 4.739 7.830 -23.363 1.00 95.00 101 THR A CA 1
ATOM 765 C C . THR A 1 101 ? 5.553 9.058 -23.724 1.00 95.00 101 THR A C 1
ATOM 767 O O . THR A 1 101 ? 6.270 9.596 -22.879 1.00 95.00 101 THR A O 1
ATOM 770 N N . VAL A 1 102 ? 5.398 9.548 -24.949 1.00 96.38 102 VAL A N 1
ATOM 771 C CA . VAL A 1 102 ? 5.922 10.853 -25.355 1.00 96.38 102 VAL A CA 1
ATOM 772 C C . VAL A 1 102 ? 4.837 11.900 -25.126 1.00 96.38 102 VAL A C 1
ATOM 774 O O . VAL A 1 102 ? 3.731 11.784 -25.644 1.00 96.38 102 VAL A O 1
ATOM 777 N N . ILE A 1 103 ? 5.136 12.921 -24.327 1.00 95.75 103 ILE A N 1
ATOM 778 C CA . ILE A 1 103 ? 4.225 14.041 -24.053 1.00 95.75 103 ILE A CA 1
ATOM 779 C C . ILE A 1 103 ? 4.470 15.167 -25.065 1.00 95.75 103 ILE A C 1
ATOM 781 O O . ILE A 1 103 ? 3.526 15.795 -25.539 1.00 95.75 103 ILE A O 1
ATOM 785 N N . ARG A 1 104 ? 5.740 15.429 -25.398 1.00 96.06 104 ARG A N 1
ATOM 786 C CA . ARG A 1 104 ? 6.159 16.463 -26.354 1.00 96.06 104 ARG A CA 1
ATOM 787 C C . ARG A 1 104 ? 7.467 16.067 -27.036 1.00 96.06 104 ARG A C 1
ATOM 789 O O . ARG A 1 104 ? 8.347 15.532 -26.368 1.00 96.06 104 ARG A O 1
ATOM 796 N N . GLY A 1 105 ? 7.615 16.435 -28.308 1.00 94.75 105 GLY A N 1
ATOM 797 C CA . GLY A 1 105 ? 8.809 16.153 -29.109 1.00 94.75 105 GLY A CA 1
ATOM 798 C C . GLY A 1 105 ? 8.783 14.742 -29.692 1.00 94.75 105 GLY A C 1
ATOM 799 O O . GLY A 1 105 ? 7.715 14.145 -29.801 1.00 94.75 105 GLY A O 1
ATOM 800 N N . ASN A 1 106 ? 9.957 14.227 -30.046 1.00 94.19 106 ASN A N 1
ATOM 801 C CA . ASN A 1 106 ? 10.166 12.851 -30.477 1.00 94.19 106 ASN A CA 1
ATOM 802 C C . ASN A 1 106 ? 11.286 12.213 -29.645 1.00 94.19 106 ASN A C 1
ATOM 804 O O . ASN A 1 106 ? 12.140 12.896 -29.076 1.00 94.19 106 ASN A O 1
ATOM 808 N N . VAL A 1 107 ? 11.276 10.890 -29.558 1.00 96.12 107 VAL A N 1
ATOM 809 C CA . VAL A 1 107 ? 12.398 10.124 -29.015 1.00 96.12 107 VAL A CA 1
ATOM 810 C C . VAL A 1 107 ? 12.577 8.882 -29.864 1.00 96.12 107 VAL A C 1
ATOM 812 O O . VAL A 1 107 ? 11.601 8.267 -30.288 1.00 96.12 107 VAL A O 1
ATOM 815 N N . ARG A 1 108 ? 13.824 8.504 -30.122 1.00 96.56 108 ARG A N 1
ATOM 816 C CA . ARG A 1 108 ? 14.149 7.279 -30.843 1.00 96.56 108 ARG A CA 1
ATOM 817 C C . ARG A 1 108 ? 15.107 6.424 -30.042 1.00 96.56 108 ARG A C 1
ATOM 819 O O . ARG A 1 108 ? 16.061 6.943 -29.472 1.00 96.56 108 ARG A O 1
ATOM 826 N N . ALA A 1 109 ? 14.850 5.125 -30.001 1.00 97.00 109 ALA A N 1
ATOM 827 C CA . ALA A 1 109 ? 15.818 4.148 -29.535 1.00 97.00 109 ALA A CA 1
ATOM 828 C C . ALA A 1 109 ? 16.692 3.716 -30.703 1.00 97.00 109 ALA A C 1
ATOM 830 O O . ALA A 1 109 ? 16.183 3.481 -31.797 1.00 97.00 109 ALA A O 1
ATOM 831 N N . GLN A 1 110 ? 17.997 3.626 -30.476 1.00 96.69 110 GLN A N 1
ATOM 832 C CA . GLN A 1 110 ? 18.961 3.300 -31.519 1.00 96.69 110 GLN A CA 1
ATOM 833 C C . GLN A 1 110 ? 19.977 2.284 -31.019 1.00 96.69 110 GLN A C 1
ATOM 835 O O . GLN A 1 110 ? 20.359 2.294 -29.849 1.00 96.69 110 GLN A O 1
ATOM 840 N N . LEU A 1 111 ? 20.399 1.411 -31.930 1.00 94.69 111 LEU A N 1
ATOM 841 C CA . LEU A 1 111 ? 21.485 0.465 -31.727 1.00 94.69 111 LEU A CA 1
ATOM 842 C C . LEU A 1 111 ? 22.570 0.755 -32.759 1.00 94.69 111 LEU A C 1
ATOM 844 O O . LEU A 1 111 ? 22.294 0.674 -33.959 1.00 94.69 111 LEU A O 1
ATOM 848 N N . HIS A 1 112 ? 23.773 1.088 -32.307 1.00 94.00 112 HIS A N 1
ATOM 849 C CA . HIS A 1 112 ? 24.915 1.383 -33.170 1.00 94.00 112 HIS A CA 1
ATOM 850 C C . HIS A 1 112 ? 25.994 0.305 -33.039 1.00 94.00 112 HIS A C 1
ATOM 852 O O . HIS A 1 112 ? 26.105 -0.329 -31.991 1.00 94.00 112 HIS A O 1
ATOM 858 N N . ASP A 1 113 ? 26.769 0.075 -34.097 1.00 91.38 113 ASP A N 1
ATOM 859 C CA . ASP A 1 113 ? 27.998 -0.723 -34.013 1.00 91.38 113 ASP A CA 1
ATOM 860 C C . ASP A 1 113 ? 29.183 0.102 -33.476 1.00 91.38 113 ASP A C 1
ATOM 862 O O . ASP A 1 113 ? 29.065 1.303 -33.224 1.00 91.38 113 ASP A O 1
ATOM 866 N N . ALA A 1 114 ? 30.340 -0.542 -33.305 1.00 86.75 114 ALA A N 1
ATOM 867 C CA . ALA A 1 114 ? 31.566 0.100 -32.828 1.00 86.75 114 ALA A CA 1
ATOM 868 C C . ALA A 1 114 ? 32.072 1.238 -33.740 1.00 86.75 114 ALA A C 1
ATOM 870 O O . ALA A 1 114 ? 32.840 2.089 -33.291 1.00 86.75 114 ALA A O 1
ATOM 871 N N . GLU A 1 115 ? 31.642 1.278 -35.005 1.00 87.56 115 GLU A N 1
ATOM 872 C CA . GLU A 1 115 ? 31.961 2.345 -35.956 1.00 87.56 115 GLU A CA 1
ATOM 873 C C . GLU A 1 115 ? 30.910 3.472 -35.971 1.00 87.56 115 GLU A C 1
ATOM 875 O O . GLU A 1 115 ? 31.031 4.419 -36.752 1.00 87.56 115 GLU A O 1
ATOM 880 N N . GLY A 1 116 ? 29.879 3.392 -35.122 1.00 86.44 116 GLY A N 1
ATOM 881 C CA . GLY A 1 116 ? 28.799 4.373 -35.030 1.00 86.44 116 GLY A CA 1
ATOM 882 C C . GLY A 1 116 ? 27.739 4.249 -36.129 1.00 86.44 116 GLY A C 1
ATOM 883 O O . GLY A 1 116 ? 26.930 5.161 -36.307 1.00 86.44 116 GLY A O 1
ATOM 884 N N . ARG A 1 117 ? 27.715 3.149 -36.894 1.00 90.44 117 ARG A N 1
ATOM 885 C CA . ARG A 1 117 ? 26.672 2.906 -37.899 1.00 90.44 117 ARG A CA 1
ATOM 886 C C . ARG A 1 117 ? 25.396 2.438 -37.217 1.00 90.44 117 ARG A C 1
ATOM 888 O O . ARG A 1 117 ? 25.415 1.554 -36.364 1.00 90.44 117 ARG A O 1
ATOM 895 N N . VAL A 1 118 ? 24.268 3.001 -37.641 1.00 92.44 118 VAL A N 1
ATOM 896 C CA . VAL A 1 118 ? 22.949 2.642 -37.112 1.00 92.44 118 VAL A CA 1
ATOM 897 C C . VAL A 1 118 ? 22.545 1.260 -37.618 1.00 92.44 118 VAL A C 1
ATOM 899 O O . VAL A 1 118 ? 22.269 1.076 -38.802 1.00 92.44 118 VAL A O 1
ATOM 902 N N . MET A 1 119 ? 22.480 0.296 -36.706 1.00 92.88 119 MET A N 1
ATOM 903 C CA . MET A 1 119 ? 22.064 -1.081 -36.979 1.00 92.88 119 MET A CA 1
ATOM 904 C C . MET A 1 119 ? 20.556 -1.260 -36.844 1.00 92.88 119 MET A C 1
ATOM 906 O O . MET A 1 119 ? 19.956 -2.093 -37.521 1.00 92.88 119 MET A O 1
ATOM 910 N N . TRP A 1 120 ? 19.939 -0.476 -35.963 1.00 95.38 120 TRP A N 1
ATOM 911 C CA . TRP A 1 120 ? 18.501 -0.467 -35.741 1.00 95.38 120 TRP A CA 1
ATOM 912 C C . TRP A 1 120 ? 18.063 0.875 -35.156 1.00 95.38 120 TRP A C 1
ATOM 914 O O . TRP A 1 120 ? 18.803 1.506 -34.402 1.00 95.38 120 TRP A O 1
ATOM 924 N N . THR A 1 121 ? 16.847 1.295 -35.500 1.00 96.06 121 THR A N 1
ATOM 925 C CA . THR A 1 121 ? 16.208 2.489 -34.950 1.00 96.06 121 THR A CA 1
ATOM 926 C C . THR A 1 121 ? 14.719 2.235 -34.753 1.00 96.06 121 THR A C 1
ATOM 928 O O . THR A 1 121 ? 14.084 1.564 -35.568 1.00 96.06 121 THR A O 1
ATOM 931 N N . GLN A 1 122 ? 14.161 2.795 -33.688 1.00 96.6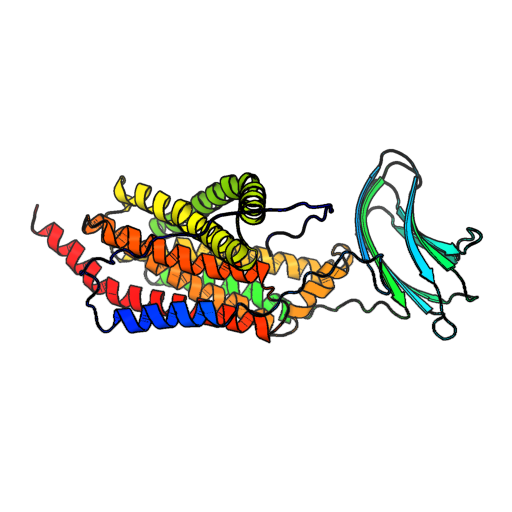2 122 GLN A N 1
ATOM 932 C CA . GLN A 1 122 ? 12.730 2.824 -33.430 1.00 96.62 122 GLN A CA 1
ATOM 933 C C . GLN A 1 122 ? 12.338 4.200 -32.928 1.00 96.62 122 GLN A C 1
ATOM 935 O O . GLN A 1 122 ? 12.730 4.603 -31.835 1.00 96.62 122 GLN A O 1
ATOM 940 N N . GLU A 1 123 ? 11.526 4.893 -33.711 1.00 95.75 123 GLU A N 1
ATOM 941 C CA . GLU A 1 123 ? 11.006 6.211 -33.364 1.00 95.75 123 GLU A CA 1
ATOM 942 C C . GLU A 1 123 ? 9.704 6.091 -32.568 1.00 95.75 123 GLU A C 1
ATOM 944 O O . GLU A 1 123 ? 8.946 5.124 -32.718 1.00 95.75 123 GLU A O 1
ATOM 949 N N . ALA A 1 124 ? 9.470 7.075 -31.706 1.00 95.56 124 ALA A N 1
ATOM 950 C CA . ALA A 1 124 ? 8.250 7.250 -30.944 1.00 95.56 124 ALA A CA 1
ATOM 951 C C . ALA A 1 124 ? 7.793 8.714 -31.016 1.00 95.56 124 ALA A C 1
ATOM 953 O O . ALA A 1 124 ? 8.496 9.635 -30.582 1.00 95.56 124 ALA A O 1
ATOM 954 N N . ASP A 1 125 ? 6.589 8.887 -31.549 1.00 93.50 125 ASP A N 1
ATOM 955 C CA . ASP A 1 125 ? 5.870 10.154 -31.649 1.00 93.50 125 ASP A CA 1
ATOM 956 C C . ASP A 1 125 ? 5.023 10.429 -30.392 1.00 93.50 125 ASP A C 1
ATOM 958 O O . ASP A 1 125 ? 4.824 9.522 -29.574 1.00 93.50 125 ASP A O 1
ATOM 962 N N . PRO A 1 126 ? 4.492 11.659 -30.217 1.00 96.06 126 PRO A N 1
ATOM 963 C CA . PRO A 1 126 ? 3.596 11.999 -29.115 1.00 96.06 126 PRO A CA 1
ATOM 964 C C . PRO A 1 126 ? 2.452 10.994 -28.925 1.00 96.06 126 PRO A C 1
ATOM 966 O O . PRO A 1 126 ? 1.645 10.758 -29.823 1.00 96.06 126 PRO A O 1
ATOM 969 N N . GLY A 1 127 ? 2.361 10.443 -27.716 1.00 94.50 127 GLY A N 1
ATOM 970 C CA . GLY A 1 127 ? 1.432 9.383 -27.344 1.00 94.50 127 GLY A CA 1
ATOM 971 C C . GLY A 1 127 ? 2.113 8.199 -26.648 1.00 94.50 127 GLY A C 1
ATOM 972 O O . GLY A 1 127 ? 3.336 8.174 -26.475 1.00 94.50 127 GLY A O 1
ATOM 973 N N . PRO A 1 128 ? 1.320 7.220 -26.182 1.00 94.00 128 PRO A N 1
ATOM 974 C CA . PRO A 1 128 ? 1.843 5.956 -25.689 1.00 94.00 128 PRO A CA 1
ATOM 975 C C . PRO A 1 128 ? 2.414 5.127 -26.844 1.00 94.00 128 PRO A C 1
ATOM 977 O O . PRO A 1 128 ? 1.792 5.010 -27.898 1.00 94.00 128 PRO A O 1
ATOM 980 N N . PHE A 1 129 ? 3.569 4.505 -26.625 1.00 94.69 129 PHE A N 1
ATOM 981 C CA . PHE A 1 129 ? 4.242 3.666 -27.613 1.00 94.69 129 PHE A CA 1
ATOM 982 C C . PHE A 1 129 ? 4.789 2.394 -26.965 1.00 94.69 129 PHE A C 1
ATOM 984 O O . PHE A 1 129 ? 5.145 2.374 -25.786 1.00 94.69 129 PHE A O 1
ATOM 991 N N . ALA A 1 130 ? 4.864 1.320 -27.744 1.00 93.56 130 ALA A N 1
ATOM 992 C CA . ALA A 1 130 ? 5.555 0.097 -27.368 1.00 93.56 130 ALA A CA 1
ATOM 993 C C . ALA A 1 130 ? 6.058 -0.610 -28.625 1.00 93.56 130 ALA A C 1
ATOM 995 O O . ALA A 1 130 ? 5.290 -0.850 -29.555 1.00 93.56 130 ALA A O 1
ATOM 996 N N . ALA A 1 131 ? 7.333 -0.964 -28.620 1.00 93.50 131 ALA A N 1
ATOM 997 C CA . ALA A 1 131 ? 7.994 -1.738 -29.649 1.00 93.50 131 ALA A CA 1
ATOM 998 C C . ALA A 1 131 ? 8.802 -2.844 -28.975 1.00 93.50 131 ALA A C 1
ATOM 1000 O O . ALA A 1 131 ? 9.578 -2.589 -28.055 1.00 93.50 131 ALA A O 1
ATOM 1001 N N . ASN A 1 132 ? 8.603 -4.073 -29.432 1.00 93.75 132 ASN A N 1
ATOM 1002 C CA . ASN A 1 132 ? 9.357 -5.233 -28.994 1.00 93.75 132 ASN A CA 1
ATOM 1003 C C . ASN A 1 132 ? 9.854 -5.942 -30.245 1.00 93.75 132 ASN A C 1
ATOM 1005 O O . ASN A 1 132 ? 9.057 -6.471 -31.020 1.00 93.75 132 ASN A O 1
ATOM 1009 N N . THR A 1 133 ? 11.159 -5.862 -30.470 1.00 94.12 133 THR A N 1
ATOM 1010 C CA . THR A 1 133 ? 11.773 -6.233 -31.740 1.00 94.12 133 THR A CA 1
ATOM 1011 C C . THR A 1 133 ? 12.983 -7.107 -31.482 1.00 94.12 133 THR A C 1
ATOM 1013 O O . THR A 1 133 ? 13.763 -6.849 -30.571 1.00 94.12 133 THR A O 1
ATOM 1016 N N . VAL A 1 134 ? 13.168 -8.123 -32.320 1.00 93.69 134 VAL A N 1
ATOM 1017 C CA . VAL A 1 134 ? 14.401 -8.909 -32.361 1.00 93.69 134 VAL A CA 1
ATOM 1018 C C . VAL A 1 134 ? 15.251 -8.411 -33.520 1.00 93.69 134 VAL A C 1
ATOM 1020 O O . VAL A 1 134 ? 14.845 -8.486 -34.680 1.00 93.69 134 VAL A O 1
ATOM 1023 N N . VAL A 1 135 ? 16.431 -7.890 -33.201 1.00 92.12 135 VAL A N 1
ATOM 1024 C CA . VAL A 1 135 ? 17.412 -7.397 -34.165 1.00 92.12 135 VAL A CA 1
ATOM 1025 C C . VAL A 1 135 ? 18.429 -8.500 -34.428 1.00 92.12 135 VAL A C 1
ATOM 1027 O O . VAL A 1 135 ? 19.119 -8.945 -33.515 1.00 92.12 135 VAL A O 1
ATOM 1030 N N . ASN A 1 136 ? 18.526 -8.946 -35.680 1.00 90.62 136 ASN A N 1
ATOM 1031 C CA . ASN A 1 136 ? 19.544 -9.908 -36.097 1.00 90.62 136 ASN A CA 1
ATOM 1032 C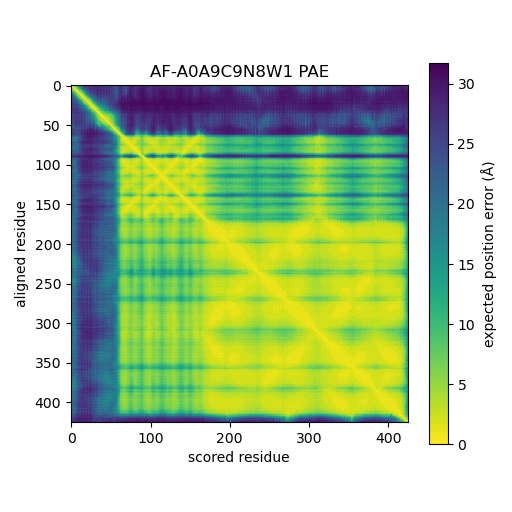 C . ASN A 1 136 ? 20.796 -9.157 -36.548 1.00 90.62 136 ASN A C 1
ATOM 1034 O O . ASN A 1 136 ? 20.787 -8.490 -37.583 1.00 90.62 136 ASN A O 1
ATOM 1038 N N . LEU A 1 137 ? 21.867 -9.268 -35.770 1.00 87.50 137 LEU A N 1
ATOM 1039 C CA . LEU A 1 137 ? 23.107 -8.547 -36.008 1.00 87.50 137 LEU A CA 1
ATOM 1040 C C . LEU A 1 137 ? 23.982 -9.280 -37.035 1.00 87.50 137 LEU A C 1
ATOM 1042 O O . LEU A 1 137 ? 24.126 -10.506 -36.976 1.00 87.50 137 LEU A O 1
ATOM 1046 N N . PRO A 1 138 ? 24.562 -8.557 -38.009 1.00 80.06 138 PRO A N 1
ATOM 1047 C CA . PRO A 1 138 ? 25.254 -9.176 -39.136 1.00 80.06 138 PRO A CA 1
ATOM 1048 C C . PRO A 1 138 ? 26.593 -9.803 -38.733 1.00 80.06 138 PRO A C 1
ATOM 1050 O O . PRO A 1 138 ? 26.991 -10.823 -39.302 1.00 80.06 138 PRO A O 1
ATOM 1053 N N . GLN A 1 139 ? 27.284 -9.209 -37.758 1.00 79.62 139 GLN A N 1
ATOM 1054 C CA . GLN A 1 139 ? 28.626 -9.603 -37.334 1.00 79.62 139 GLN A CA 1
ATOM 1055 C C . GLN A 1 139 ? 28.729 -9.674 -35.812 1.00 79.62 139 GLN A C 1
ATOM 1057 O O . GLN A 1 139 ? 27.931 -9.080 -35.089 1.00 79.62 139 GLN A O 1
ATOM 1062 N N . HIS A 1 140 ? 29.726 -10.408 -35.330 1.00 79.50 140 HIS A N 1
ATOM 1063 C CA . HIS A 1 140 ? 30.071 -10.399 -33.916 1.00 79.50 140 HIS A CA 1
ATOM 1064 C C . HIS A 1 140 ? 30.813 -9.106 -33.597 1.00 79.50 140 HIS A C 1
ATOM 1066 O O . HIS A 1 140 ? 31.704 -8.708 -34.347 1.00 79.50 140 HIS A O 1
ATOM 1072 N N . GLY A 1 141 ? 30.440 -8.452 -32.506 1.00 85.25 141 GLY A N 1
ATOM 1073 C CA . GLY A 1 141 ? 31.076 -7.209 -32.115 1.00 85.25 141 GLY A CA 1
ATOM 1074 C C . GLY A 1 141 ? 30.463 -6.589 -30.874 1.00 85.25 141 GLY A C 1
ATOM 1075 O O . GLY A 1 141 ? 29.658 -7.204 -30.168 1.00 85.25 141 GLY A O 1
ATOM 1076 N N . ILE A 1 142 ? 30.890 -5.355 -30.636 1.00 88.44 142 ILE A N 1
ATOM 1077 C CA . ILE A 1 142 ? 30.379 -4.488 -29.586 1.00 88.44 142 ILE A CA 1
ATOM 1078 C C . ILE A 1 142 ? 29.361 -3.546 -30.219 1.00 88.44 142 ILE A C 1
ATOM 1080 O O . ILE A 1 142 ? 29.638 -2.927 -31.247 1.00 88.44 142 ILE A O 1
ATOM 1084 N N . TYR A 1 143 ? 28.198 -3.447 -29.588 1.00 91.00 143 TYR A N 1
ATOM 1085 C CA . TYR A 1 143 ? 27.114 -2.571 -30.001 1.00 91.00 143 TYR A CA 1
ATOM 1086 C C . TYR A 1 143 ? 26.688 -1.673 -28.843 1.00 91.00 143 TYR A C 1
ATOM 1088 O O . TYR A 1 143 ? 26.711 -2.094 -27.686 1.00 91.00 143 TYR A O 1
ATOM 1096 N N . GLU A 1 144 ? 26.259 -0.454 -29.145 1.00 93.56 144 GLU A N 1
ATOM 1097 C CA . GLU A 1 144 ? 25.771 0.504 -28.153 1.00 93.56 144 GLU A CA 1
ATOM 1098 C C . GLU A 1 144 ? 24.277 0.758 -28.333 1.00 93.56 144 GLU A C 1
ATOM 1100 O O . GLU A 1 144 ? 23.818 1.065 -29.432 1.00 93.56 144 GLU A O 1
ATOM 1105 N N . LEU A 1 145 ? 23.512 0.622 -27.247 1.00 94.75 145 LEU A N 1
ATOM 1106 C CA . LEU A 1 145 ? 22.068 0.849 -27.226 1.00 94.75 145 LEU A CA 1
ATOM 1107 C C . LEU A 1 145 ? 21.714 2.018 -26.306 1.00 94.75 145 LEU A C 1
ATOM 1109 O O . LEU A 1 145 ? 22.133 2.101 -25.142 1.00 94.75 145 LEU A O 1
ATOM 1113 N N . GLY A 1 146 ? 20.882 2.909 -26.835 1.00 95.31 146 GLY A N 1
ATOM 1114 C CA . GLY A 1 146 ? 20.480 4.128 -26.157 1.00 95.31 146 GLY A CA 1
ATOM 1115 C C . GLY A 1 146 ? 19.320 4.836 -26.831 1.00 95.31 146 GLY A C 1
ATOM 1116 O O . GLY A 1 146 ? 18.591 4.252 -27.634 1.00 95.31 146 GLY A O 1
ATOM 1117 N N . LEU A 1 147 ? 19.136 6.096 -26.451 1.00 96.69 147 LEU A N 1
ATOM 1118 C CA . LEU A 1 147 ? 18.093 6.974 -26.961 1.00 96.69 147 LEU A CA 1
ATOM 1119 C C . LEU A 1 147 ? 18.705 8.237 -27.563 1.00 96.69 147 LEU A C 1
ATOM 1121 O O . LEU A 1 147 ? 19.658 8.783 -27.012 1.00 96.69 147 LEU A O 1
ATOM 1125 N N . ALA A 1 148 ? 18.077 8.754 -28.611 1.00 96.00 148 ALA A N 1
ATOM 1126 C CA . ALA A 1 148 ? 18.356 10.062 -29.190 1.00 96.00 148 ALA A CA 1
ATOM 1127 C C . ALA A 1 148 ? 17.057 10.859 -29.379 1.00 96.00 148 ALA A C 1
ATOM 1129 O O . ALA A 1 148 ? 15.966 10.287 -29.463 1.00 96.00 148 ALA A O 1
ATOM 1130 N N . TRP A 1 149 ? 17.165 12.185 -29.417 1.00 96.12 149 TRP A N 1
ATOM 1131 C CA . TRP A 1 149 ? 16.043 13.107 -29.603 1.00 96.12 149 TRP A CA 1
ATOM 1132 C C . TRP A 1 149 ? 16.501 14.382 -30.324 1.00 96.12 149 TRP A C 1
ATOM 1134 O O . TRP A 1 149 ? 17.605 14.876 -30.093 1.00 96.12 149 TRP A O 1
ATOM 1144 N N . ASP A 1 150 ? 15.647 14.934 -31.189 1.00 91.38 150 ASP A N 1
ATOM 1145 C CA . ASP A 1 150 ? 16.047 15.993 -32.134 1.00 91.38 150 ASP A CA 1
ATOM 1146 C C . ASP A 1 150 ? 15.812 17.423 -31.625 1.00 91.38 150 ASP A C 1
ATOM 1148 O O . ASP A 1 150 ? 16.161 18.395 -32.293 1.00 91.38 150 ASP A O 1
ATOM 1152 N N . GLY A 1 151 ? 15.214 17.587 -30.445 1.00 93.31 151 GLY A N 1
ATOM 1153 C CA . GLY A 1 151 ? 14.897 18.902 -29.894 1.00 93.31 151 GLY A CA 1
ATOM 1154 C C . GLY A 1 151 ? 14.281 18.827 -28.503 1.00 93.31 151 GLY A C 1
ATOM 1155 O O . GLY A 1 151 ? 14.509 17.876 -27.762 1.00 93.31 151 GLY A O 1
ATOM 1156 N N . ALA A 1 152 ? 13.482 19.829 -28.137 1.00 94.75 152 ALA A N 1
ATOM 1157 C CA . ALA A 1 152 ? 12.800 19.830 -26.848 1.00 94.75 152 ALA A CA 1
ATOM 1158 C C . ALA A 1 152 ? 11.876 18.608 -26.711 1.00 94.75 152 ALA A C 1
ATOM 1160 O O . ALA A 1 152 ? 10.925 18.442 -27.478 1.00 94.75 152 ALA A O 1
ATOM 1161 N N . VAL A 1 153 ? 12.117 17.790 -25.690 1.00 96.56 153 VAL A N 1
ATOM 1162 C CA . VAL A 1 153 ? 11.424 16.520 -25.474 1.00 96.56 153 VAL A CA 1
ATOM 1163 C C . VAL A 1 153 ? 10.968 16.400 -24.027 1.00 96.56 153 VAL A C 1
ATOM 1165 O O . VAL A 1 153 ? 11.677 16.771 -23.091 1.00 96.56 153 VAL A O 1
ATOM 1168 N N . LEU A 1 154 ? 9.752 15.892 -23.859 1.00 96.69 154 LEU A N 1
ATOM 1169 C CA . LEU A 1 154 ? 9.223 15.443 -22.582 1.00 96.69 154 LEU A CA 1
ATOM 1170 C C . LEU A 1 154 ? 8.619 14.055 -22.792 1.00 96.69 154 LEU A C 1
ATOM 1172 O O . LEU A 1 154 ? 7.587 13.928 -23.449 1.00 96.69 154 LEU A O 1
ATOM 1176 N N . ALA A 1 155 ? 9.257 13.020 -22.257 1.00 95.12 155 ALA A N 1
ATOM 1177 C CA . ALA A 1 155 ? 8.827 11.636 -22.424 1.00 95.12 155 ALA A CA 1
ATOM 1178 C C . ALA A 1 155 ? 9.136 10.791 -21.185 1.00 95.12 155 ALA A C 1
ATOM 1180 O O . ALA A 1 155 ? 10.118 11.022 -20.483 1.00 95.12 155 ALA A O 1
ATOM 1181 N N . GLN A 1 156 ? 8.320 9.773 -20.938 1.00 94.50 156 GLN A N 1
ATOM 1182 C CA . GLN A 1 156 ? 8.657 8.657 -20.060 1.00 94.50 156 GLN A CA 1
ATOM 1183 C C . GLN A 1 156 ? 9.025 7.462 -20.926 1.00 94.50 156 GLN A C 1
ATOM 1185 O O . GLN A 1 156 ? 8.314 7.168 -21.885 1.00 94.50 156 GLN A O 1
ATOM 1190 N N . TYR A 1 157 ? 10.109 6.771 -20.587 1.00 93.25 157 TYR A N 1
ATOM 1191 C CA . TYR A 1 157 ? 10.588 5.627 -21.352 1.00 93.25 157 TYR A CA 1
ATOM 1192 C C . TYR A 1 157 ? 11.002 4.465 -20.451 1.00 93.25 157 TYR A C 1
ATOM 1194 O O . TYR A 1 157 ? 11.386 4.634 -19.291 1.00 93.25 157 TYR A O 1
ATOM 1202 N N . SER A 1 158 ? 10.958 3.278 -21.039 1.00 94.19 158 SER A N 1
ATOM 1203 C CA . SER A 1 158 ? 11.546 2.038 -20.560 1.00 94.19 158 SER A CA 1
ATOM 1204 C C . SER A 1 158 ? 12.247 1.391 -21.746 1.00 94.19 158 SER A C 1
ATOM 1206 O O . SER A 1 158 ? 11.626 1.184 -22.787 1.00 94.19 158 SER A O 1
ATOM 1208 N N . LEU A 1 159 ? 13.526 1.076 -21.577 1.00 94.31 159 LEU A N 1
ATOM 1209 C CA . LEU A 1 159 ? 14.365 0.417 -22.565 1.00 94.31 159 LEU A CA 1
ATOM 1210 C C . LEU A 1 159 ? 15.012 -0.807 -21.918 1.00 94.31 159 LEU A C 1
ATOM 1212 O O . LEU A 1 159 ? 15.699 -0.687 -20.904 1.00 94.31 159 LEU A O 1
ATOM 1216 N N . LYS A 1 160 ? 14.782 -1.985 -22.488 1.00 92.88 160 LYS A N 1
ATOM 1217 C CA . LYS A 1 160 ? 15.386 -3.247 -22.054 1.00 92.88 160 LYS A CA 1
ATOM 1218 C C . LYS A 1 160 ? 15.989 -3.955 -23.249 1.00 92.88 160 LYS A C 1
ATOM 1220 O O . LYS A 1 160 ? 15.417 -3.922 -24.337 1.00 92.88 160 LYS A O 1
ATOM 1225 N N . TRP A 1 161 ? 17.099 -4.642 -23.017 1.00 91.75 161 TRP A N 1
ATOM 1226 C CA . TRP A 1 161 ? 17.657 -5.565 -23.990 1.00 91.75 161 TRP A CA 1
ATOM 1227 C C . TRP A 1 161 ? 17.963 -6.914 -23.348 1.00 91.75 161 TRP A C 1
ATOM 1229 O O . TRP A 1 161 ? 18.238 -6.988 -22.149 1.00 91.75 161 TRP A O 1
ATOM 1239 N N . GLN A 1 162 ? 17.919 -7.979 -24.143 1.00 90.06 162 GLN A N 1
ATOM 1240 C CA . GLN A 1 162 ? 18.466 -9.287 -23.777 1.00 90.06 162 GLN A CA 1
ATOM 1241 C C . GLN A 1 162 ? 18.825 -10.095 -25.034 1.00 90.06 162 GLN A C 1
ATOM 1243 O O . GLN A 1 162 ? 18.305 -9.790 -26.112 1.00 90.06 162 GLN A O 1
ATOM 1248 N N . PRO A 1 163 ? 19.675 -11.129 -24.932 1.00 87.75 163 PRO A N 1
ATOM 1249 C CA . PRO A 1 163 ? 19.861 -12.082 -26.022 1.00 87.75 163 PRO A CA 1
ATOM 1250 C C . PRO A 1 163 ? 18.553 -12.804 -26.368 1.00 87.75 163 PRO A C 1
ATOM 1252 O O . PRO A 1 163 ? 17.801 -13.228 -25.488 1.00 87.75 163 PRO A O 1
ATOM 1255 N N . GLY A 1 164 ? 18.269 -12.939 -27.662 1.00 86.44 164 GLY A N 1
ATOM 1256 C CA . GLY A 1 164 ? 17.020 -13.509 -28.165 1.00 86.44 164 GLY A CA 1
ATOM 1257 C C . GLY A 1 164 ? 15.801 -12.609 -27.929 1.00 86.44 164 GLY A C 1
ATOM 1258 O O . GLY A 1 164 ? 15.912 -11.399 -27.822 1.00 86.44 164 GLY A O 1
ATOM 1259 N N . GLU A 1 165 ? 14.603 -13.185 -27.886 1.00 88.12 165 GLU A N 1
ATOM 1260 C CA . GLU A 1 165 ? 13.349 -12.427 -27.757 1.00 88.12 165 GLU A CA 1
ATOM 1261 C C . GLU A 1 165 ? 13.127 -11.881 -26.336 1.00 88.12 165 GLU A C 1
ATOM 1263 O O . GLU A 1 165 ? 13.225 -12.632 -25.362 1.00 88.12 165 GLU A O 1
ATOM 1268 N N . VAL A 1 166 ? 12.738 -10.603 -26.205 1.00 88.88 166 VAL A N 1
ATOM 1269 C CA . VAL A 1 166 ? 12.264 -10.033 -24.930 1.00 88.88 166 VAL A CA 1
ATOM 1270 C C . VAL A 1 166 ? 10.821 -10.465 -24.675 1.00 88.88 166 VAL A C 1
ATOM 1272 O O . VAL A 1 166 ? 9.878 -9.895 -25.220 1.00 88.88 16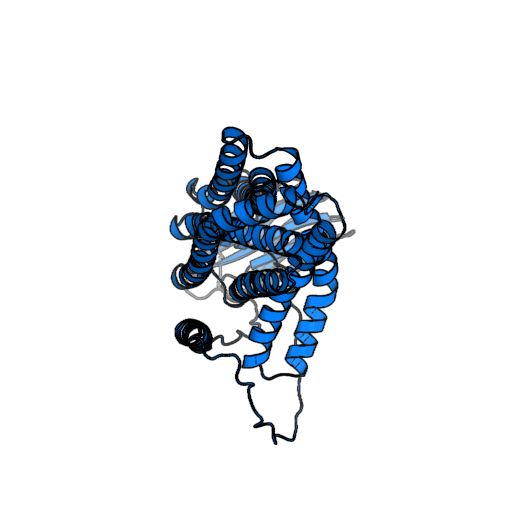6 VAL A O 1
ATOM 1275 N N . LYS A 1 167 ? 10.626 -11.446 -23.789 1.00 87.88 167 LYS A N 1
ATOM 1276 C CA . LYS A 1 167 ? 9.288 -11.930 -23.422 1.00 87.88 167 LYS A CA 1
ATOM 1277 C C . LYS A 1 167 ? 8.559 -10.932 -22.528 1.00 87.88 167 LYS A C 1
ATOM 1279 O O . LYS A 1 167 ? 8.834 -10.834 -21.334 1.00 87.88 167 LYS A O 1
ATOM 1284 N N . ILE A 1 168 ? 7.576 -10.236 -23.087 1.00 85.38 168 ILE A N 1
ATOM 1285 C CA . ILE A 1 168 ? 6.694 -9.360 -22.313 1.00 85.38 168 ILE A CA 1
ATOM 1286 C C . ILE A 1 168 ? 5.741 -10.226 -21.496 1.00 85.38 168 ILE A C 1
ATOM 1288 O O . ILE A 1 168 ? 5.008 -11.056 -22.035 1.00 85.38 168 ILE A O 1
ATOM 1292 N N . ALA A 1 169 ? 5.726 -10.018 -20.183 1.00 85.38 169 ALA A N 1
ATOM 1293 C CA . ALA A 1 169 ? 4.825 -10.748 -19.315 1.00 85.38 169 ALA A CA 1
ATOM 1294 C C . ALA A 1 169 ? 3.363 -10.355 -19.597 1.00 85.38 169 ALA A C 1
ATOM 1296 O O . ALA A 1 169 ? 2.964 -9.205 -19.409 1.00 85.38 169 ALA A O 1
ATOM 1297 N N . ALA A 1 170 ? 2.558 -11.320 -20.044 1.00 85.12 170 ALA A N 1
ATOM 1298 C CA . ALA A 1 170 ? 1.128 -11.126 -20.237 1.00 85.12 170 ALA A CA 1
ATOM 1299 C C . ALA A 1 170 ? 0.396 -11.145 -18.888 1.00 85.12 170 ALA A C 1
ATOM 1301 O O . ALA A 1 170 ? 0.655 -12.000 -18.037 1.00 85.12 170 ALA A O 1
ATOM 1302 N N . LEU A 1 171 ? -0.551 -10.226 -18.701 1.00 89.75 171 LEU A N 1
ATOM 1303 C CA . LEU A 1 171 ? -1.423 -10.202 -17.530 1.00 89.75 171 LEU A CA 1
ATOM 1304 C C . LEU A 1 171 ? -2.725 -10.936 -17.833 1.00 89.75 171 LEU A C 1
ATOM 1306 O O . LEU A 1 171 ? -3.416 -10.649 -18.806 1.00 89.75 171 LEU A O 1
ATOM 1310 N N . SER A 1 172 ? -3.062 -11.886 -16.972 1.00 90.12 172 SER A N 1
ATOM 1311 C CA . SER A 1 172 ? -4.350 -12.567 -16.990 1.00 90.12 172 SER A CA 1
ATOM 1312 C C . SER A 1 172 ? -5.378 -11.783 -16.164 1.00 90.12 172 SER A C 1
ATOM 1314 O O . SER A 1 172 ? -4.997 -11.070 -15.231 1.00 90.12 172 SER A O 1
ATOM 1316 N N . PRO A 1 173 ? -6.691 -11.966 -16.405 1.00 89.88 173 PRO A N 1
ATOM 1317 C CA . PRO A 1 173 ? -7.731 -11.400 -15.542 1.00 89.88 173 PRO A CA 1
ATOM 1318 C C . PRO A 1 173 ? -7.586 -11.792 -14.063 1.00 89.88 173 PRO A C 1
ATOM 1320 O O . PRO A 1 173 ? -8.047 -11.067 -13.185 1.00 89.88 173 PRO A O 1
ATOM 1323 N N . LEU A 1 174 ? -6.908 -12.908 -13.770 1.00 93.56 174 LEU A N 1
ATOM 1324 C CA . LEU A 1 174 ? -6.630 -13.358 -12.408 1.00 93.56 174 LEU A CA 1
ATOM 1325 C C . LEU A 1 174 ? -5.755 -12.368 -11.624 1.00 93.56 174 LEU A C 1
ATOM 1327 O O . LEU A 1 174 ? -5.894 -12.281 -10.407 1.00 93.56 174 LEU A O 1
ATOM 1331 N N . ALA A 1 175 ? -4.942 -11.551 -12.302 1.00 94.44 175 ALA A N 1
ATOM 1332 C CA . ALA A 1 175 ? -4.158 -10.497 -11.662 1.00 94.44 175 ALA A CA 1
ATOM 1333 C C . ALA A 1 175 ? -5.030 -9.444 -10.948 1.00 94.44 175 ALA A C 1
ATOM 1335 O O . ALA A 1 175 ? -4.565 -8.778 -10.023 1.00 94.44 175 ALA A O 1
ATOM 1336 N N . LEU A 1 176 ? -6.308 -9.315 -11.329 1.00 95.81 176 LEU A N 1
ATOM 1337 C CA . LEU A 1 176 ? -7.265 -8.412 -10.684 1.00 95.81 176 LEU A CA 1
ATOM 1338 C C . LEU A 1 176 ? -7.741 -8.929 -9.317 1.00 95.81 176 LEU A C 1
ATOM 1340 O O . LEU A 1 176 ? -8.317 -8.155 -8.553 1.00 95.81 176 LEU A O 1
ATOM 1344 N N . LEU A 1 177 ? -7.505 -10.209 -8.993 1.00 96.62 177 LEU A N 1
ATOM 1345 C CA . LEU A 1 177 ? -8.025 -10.871 -7.793 1.00 96.62 177 LEU A CA 1
ATOM 1346 C C . LEU A 1 177 ? -7.656 -10.134 -6.503 1.00 96.62 177 LEU A C 1
ATOM 1348 O O . LEU A 1 177 ? -8.519 -9.961 -5.646 1.00 96.62 177 LEU A O 1
ATOM 1352 N N . GLY A 1 178 ? -6.408 -9.675 -6.379 1.00 95.75 178 GLY A N 1
ATOM 1353 C CA . GLY A 1 178 ? -5.949 -8.967 -5.183 1.00 95.75 178 GLY A CA 1
ATOM 1354 C C . GLY A 1 178 ? -6.697 -7.655 -4.970 1.00 95.75 178 GLY A C 1
ATOM 1355 O O . GLY A 1 178 ? -7.368 -7.478 -3.955 1.00 95.75 178 GLY A O 1
ATOM 1356 N N . GLY A 1 179 ? -6.643 -6.759 -5.959 1.00 95.94 179 GLY A N 1
ATOM 1357 C CA . GLY A 1 179 ? -7.334 -5.468 -5.912 1.00 95.94 179 GLY A CA 1
ATOM 1358 C C . GLY A 1 179 ? -8.845 -5.611 -5.719 1.00 95.94 179 GLY A C 1
ATOM 1359 O O . GLY A 1 179 ? -9.414 -5.035 -4.791 1.00 95.94 179 GLY A O 1
ATOM 1360 N N . ALA A 1 180 ? -9.496 -6.431 -6.550 1.00 98.19 180 ALA A N 1
ATOM 1361 C CA . ALA A 1 180 ? -10.937 -6.656 -6.478 1.00 98.19 180 ALA A CA 1
ATOM 1362 C C . ALA A 1 180 ? -11.353 -7.320 -5.156 1.00 98.19 180 ALA A C 1
ATOM 1364 O O . ALA A 1 180 ? -12.337 -6.909 -4.542 1.00 98.19 180 ALA A O 1
ATOM 1365 N N . GLY A 1 181 ? -10.591 -8.305 -4.679 1.00 98.44 181 GLY A N 1
ATOM 1366 C CA . GLY A 1 181 ? -10.860 -8.986 -3.418 1.00 98.44 181 GLY A CA 1
ATOM 1367 C C . GLY A 1 181 ? -10.779 -8.045 -2.216 1.00 98.44 181 GLY A C 1
ATOM 1368 O O . GLY A 1 181 ? -11.673 -8.067 -1.375 1.00 98.44 181 GLY A O 1
ATOM 1369 N N . MET A 1 182 ? -9.786 -7.153 -2.158 1.00 98.56 182 MET A N 1
ATOM 1370 C CA . MET A 1 182 ? -9.700 -6.139 -1.097 1.00 98.56 182 MET A CA 1
ATOM 1371 C C . MET A 1 182 ? -10.898 -5.174 -1.105 1.00 98.56 182 MET A C 1
ATOM 1373 O O . MET A 1 182 ? -11.455 -4.869 -0.047 1.00 98.56 182 MET A O 1
ATOM 1377 N N . VAL A 1 183 ? -11.348 -4.743 -2.292 1.00 98.69 183 VAL A N 1
ATOM 1378 C CA . VAL A 1 183 ? -12.561 -3.918 -2.439 1.00 98.69 183 VAL A CA 1
ATOM 1379 C C . VAL A 1 183 ? -13.799 -4.674 -1.949 1.00 98.69 183 VAL A C 1
ATOM 1381 O O . VAL A 1 183 ? -14.616 -4.109 -1.221 1.00 98.69 183 VAL A O 1
ATOM 1384 N N . LEU A 1 184 ? -13.926 -5.960 -2.288 1.00 98.75 184 LEU A N 1
ATOM 1385 C CA . LEU A 1 184 ? -15.026 -6.807 -1.822 1.00 98.75 184 LEU A CA 1
ATOM 1386 C C . LEU A 1 184 ? -15.010 -6.997 -0.301 1.00 98.75 184 LEU A C 1
ATOM 1388 O O . LEU A 1 184 ? -16.071 -6.956 0.318 1.00 98.75 184 LEU A O 1
ATOM 1392 N N . VAL A 1 185 ? -13.834 -7.145 0.317 1.00 98.75 185 VAL A N 1
ATOM 1393 C CA . VAL A 1 185 ? -13.693 -7.200 1.782 1.00 98.75 185 VAL A CA 1
ATOM 1394 C C . VAL A 1 185 ? -14.236 -5.919 2.413 1.00 98.75 185 VAL A C 1
ATOM 1396 O O . VAL A 1 185 ? -15.091 -5.986 3.298 1.00 98.75 185 VAL A O 1
ATOM 1399 N N . ALA A 1 186 ? -13.808 -4.750 1.930 1.00 98.75 186 ALA A N 1
ATOM 1400 C CA . ALA A 1 186 ? -14.317 -3.473 2.425 1.00 98.75 186 ALA A CA 1
ATOM 1401 C C . ALA A 1 186 ? -15.840 -3.356 2.251 1.00 98.75 186 ALA A C 1
ATOM 1403 O O . ALA A 1 186 ? -16.552 -3.012 3.199 1.00 98.75 186 ALA A O 1
ATOM 1404 N N . ALA A 1 187 ? -16.351 -3.704 1.066 1.00 98.75 187 ALA A N 1
ATOM 1405 C CA . ALA A 1 187 ? -17.777 -3.684 0.764 1.00 98.75 187 ALA A CA 1
ATOM 1406 C C . ALA A 1 187 ? -18.575 -4.610 1.693 1.00 98.75 187 ALA A C 1
ATOM 1408 O O . ALA A 1 187 ? -19.623 -4.205 2.190 1.00 98.75 187 ALA A O 1
ATOM 1409 N N . ALA A 1 188 ? -18.071 -5.810 1.993 1.00 98.75 188 ALA A N 1
ATOM 1410 C CA . ALA A 1 188 ? -18.722 -6.760 2.891 1.00 98.75 188 ALA A CA 1
ATOM 1411 C C . ALA A 1 188 ? -18.846 -6.210 4.321 1.00 98.75 188 ALA A C 1
ATOM 1413 O O . ALA A 1 188 ? -19.918 -6.285 4.925 1.00 98.75 188 ALA A O 1
ATOM 1414 N N . PHE A 1 189 ? -17.788 -5.596 4.855 1.00 98.69 189 PHE A N 1
ATOM 1415 C CA . PHE A 1 189 ? -17.818 -4.978 6.182 1.00 98.69 189 PHE A CA 1
ATOM 1416 C C . PHE A 1 189 ? -18.741 -3.750 6.246 1.00 98.69 189 PHE A C 1
ATOM 1418 O O . PHE A 1 189 ? -19.485 -3.579 7.216 1.00 98.69 189 PHE A O 1
ATOM 1425 N N . ILE A 1 190 ? -18.741 -2.914 5.204 1.00 98.44 190 ILE A N 1
ATOM 1426 C CA . ILE A 1 190 ? -19.651 -1.765 5.093 1.00 98.44 190 ILE A CA 1
ATOM 1427 C C . ILE A 1 190 ? -21.105 -2.243 4.983 1.00 98.44 190 ILE A C 1
ATOM 1429 O O . ILE A 1 190 ? -21.972 -1.738 5.699 1.00 98.44 190 ILE A O 1
ATOM 1433 N N . ALA A 1 191 ? -21.374 -3.250 4.151 1.00 98.44 191 ALA A N 1
ATOM 1434 C CA . ALA A 1 191 ? -22.694 -3.856 4.007 1.00 98.44 191 ALA A CA 1
ATOM 1435 C C . ALA A 1 191 ? -23.172 -4.478 5.325 1.00 98.44 191 ALA A C 1
ATOM 1437 O O . ALA A 1 191 ? -24.320 -4.277 5.714 1.00 98.44 191 ALA A O 1
ATOM 1438 N N . TYR A 1 192 ? -22.288 -5.151 6.067 1.00 98.50 192 TYR A N 1
ATOM 1439 C CA . TYR A 1 192 ? -22.588 -5.649 7.408 1.00 98.50 192 TYR A CA 1
ATOM 1440 C C . TYR A 1 192 ? -22.993 -4.514 8.363 1.00 98.50 192 TYR A C 1
ATOM 1442 O O . TYR A 1 192 ? -23.993 -4.635 9.078 1.00 98.50 192 TYR A O 1
ATOM 1450 N N . ALA A 1 193 ? -22.262 -3.394 8.364 1.00 97.88 193 ALA A N 1
ATOM 1451 C CA . ALA A 1 193 ? -22.592 -2.241 9.200 1.00 97.88 193 ALA A CA 1
ATOM 1452 C C . ALA A 1 193 ? -23.931 -1.589 8.808 1.00 97.88 193 ALA A C 1
ATOM 1454 O O . ALA A 1 193 ? -24.695 -1.176 9.687 1.00 97.88 193 ALA A O 1
ATOM 1455 N N . ALA A 1 194 ? -24.222 -1.534 7.506 1.00 96.62 194 ALA A N 1
ATOM 1456 C CA . ALA A 1 194 ? -25.476 -1.036 6.952 1.00 96.62 194 ALA A CA 1
ATOM 1457 C C . ALA A 1 194 ? -26.665 -1.924 7.345 1.00 96.62 194 ALA A C 1
ATOM 1459 O O . ALA A 1 194 ? -27.647 -1.432 7.902 1.00 96.62 194 ALA A O 1
ATOM 1460 N N . TRP A 1 195 ? -26.546 -3.236 7.117 1.00 97.69 195 TRP A N 1
ATOM 1461 C CA . TRP A 1 195 ? -27.582 -4.231 7.396 1.00 97.69 195 TRP A CA 1
ATOM 1462 C C . TRP A 1 195 ? -27.966 -4.254 8.877 1.00 97.69 195 TRP A C 1
ATOM 1464 O O . TRP A 1 195 ? -29.145 -4.269 9.226 1.00 97.69 195 TRP A O 1
ATOM 1474 N N . ASN A 1 196 ? -26.969 -4.163 9.760 1.00 97.19 196 ASN A N 1
ATOM 1475 C CA . ASN A 1 196 ? -27.168 -4.143 11.209 1.00 97.19 196 ASN A CA 1
ATOM 1476 C C . ASN A 1 196 ? -27.432 -2.738 11.778 1.00 97.19 196 ASN A C 1
ATOM 1478 O O . ASN A 1 196 ? -27.512 -2.578 12.995 1.00 97.19 196 ASN A O 1
ATOM 1482 N N . LYS A 1 197 ? -27.563 -1.713 10.923 1.00 96.12 197 LYS A N 1
ATOM 1483 C CA . LYS A 1 197 ? -27.874 -0.324 11.307 1.00 96.12 197 LYS A CA 1
ATOM 1484 C C . LYS A 1 197 ? -26.954 0.218 12.412 1.00 96.12 197 LYS A C 1
ATOM 1486 O O . LYS A 1 197 ? -27.401 0.910 13.326 1.00 96.12 197 LYS A O 1
ATOM 1491 N N . LEU A 1 198 ? -25.651 -0.067 12.324 1.00 95.25 198 LEU A N 1
ATOM 1492 C CA . LEU A 1 198 ? -24.683 0.242 13.388 1.00 95.25 198 LEU A CA 1
ATOM 1493 C C . LEU A 1 198 ? -24.415 1.752 13.574 1.00 95.25 198 LEU A C 1
ATOM 1495 O O . LEU A 1 198 ? -23.952 2.183 14.631 1.00 95.25 198 LEU A O 1
ATOM 1499 N N . GLY A 1 199 ? -24.755 2.563 12.566 1.00 94.44 199 GLY A N 1
ATOM 1500 C CA . GLY A 1 199 ? -24.712 4.026 12.605 1.00 94.44 199 GLY A CA 1
ATOM 1501 C C . GLY A 1 199 ? -23.698 4.626 11.630 1.00 94.44 199 GLY A C 1
ATOM 1502 O O . GLY A 1 199 ? -22.510 4.719 11.934 1.00 94.44 199 GLY A O 1
ATOM 1503 N N . TRP A 1 200 ? -24.193 5.121 10.491 1.00 96.50 200 TRP A N 1
ATOM 1504 C CA . TRP A 1 200 ? -23.390 5.693 9.400 1.00 96.50 200 TRP A CA 1
ATOM 1505 C C . TRP A 1 200 ? -22.466 6.837 9.823 1.00 96.50 200 TRP A C 1
ATOM 1507 O O . TRP A 1 200 ? -21.344 6.923 9.336 1.00 96.50 200 TRP A O 1
ATOM 1517 N N . GLY A 1 201 ? -22.894 7.676 10.771 1.00 97.62 201 GLY A N 1
ATOM 1518 C CA . GLY A 1 201 ? -22.059 8.772 11.270 1.00 97.62 201 GLY A CA 1
ATOM 1519 C C . GLY A 1 201 ? -20.763 8.284 11.925 1.00 97.62 201 GLY A C 1
ATOM 1520 O O . GLY A 1 201 ? -19.707 8.857 11.685 1.00 97.62 201 GLY A O 1
ATOM 1521 N N . TYR A 1 202 ? -20.814 7.195 12.702 1.00 98.25 202 TYR A N 1
ATOM 1522 C CA . TYR A 1 202 ? -19.608 6.631 13.318 1.00 98.25 202 TYR A CA 1
ATOM 1523 C C . TYR A 1 202 ? -18.782 5.814 12.326 1.00 98.25 202 TYR A C 1
ATOM 1525 O O . TYR A 1 202 ? -17.561 5.846 12.419 1.00 98.25 202 TYR A O 1
ATOM 1533 N N . LEU A 1 203 ? -19.420 5.151 11.354 1.00 98.62 203 LEU A N 1
ATOM 1534 C CA . LEU A 1 203 ? -18.717 4.509 10.239 1.00 98.62 203 LEU A CA 1
ATOM 1535 C C . LEU A 1 203 ? -17.863 5.531 9.468 1.00 98.62 203 LEU A C 1
ATOM 1537 O O . LEU A 1 203 ? -16.658 5.346 9.323 1.00 98.62 203 LEU A O 1
ATOM 1541 N N . GLY A 1 204 ? -18.467 6.646 9.045 1.00 98.44 204 GLY A N 1
ATOM 1542 C CA . GLY A 1 204 ? -17.761 7.726 8.354 1.00 98.44 204 GLY A CA 1
ATOM 1543 C C . GLY A 1 204 ? -16.700 8.400 9.226 1.00 98.44 204 GLY A C 1
ATOM 1544 O O . GLY A 1 204 ? -15.612 8.698 8.745 1.00 98.44 204 GLY A O 1
ATOM 1545 N N . LEU A 1 205 ? -16.968 8.579 10.524 1.00 98.44 205 LEU A N 1
ATOM 1546 C CA . LEU A 1 205 ? -15.988 9.124 11.464 1.00 98.44 205 LEU A CA 1
ATOM 1547 C C . LEU A 1 205 ? -14.764 8.209 11.626 1.00 98.44 205 LEU A C 1
ATOM 1549 O O . LEU A 1 205 ? -13.647 8.709 11.685 1.00 98.44 205 LEU A O 1
ATOM 1553 N N . GLY A 1 206 ? -14.962 6.889 11.681 1.00 98.62 206 GLY A N 1
ATOM 1554 C CA . GLY A 1 206 ? -13.867 5.921 11.718 1.00 98.62 206 GLY A CA 1
ATOM 1555 C C . GLY A 1 206 ? -13.007 5.986 10.459 1.00 98.62 206 GLY A C 1
ATOM 1556 O O . GLY A 1 206 ? -11.784 6.049 10.555 1.00 98.62 206 GLY A O 1
ATOM 1557 N N . ALA A 1 207 ? -13.650 6.060 9.290 1.00 98.69 207 ALA A N 1
ATOM 1558 C CA . ALA A 1 207 ? -12.955 6.229 8.018 1.00 98.69 207 ALA A CA 1
ATOM 1559 C C . ALA A 1 207 ? -12.152 7.543 7.970 1.00 98.69 207 ALA A C 1
ATOM 1561 O O . ALA A 1 207 ? -10.977 7.548 7.612 1.00 98.69 207 ALA A O 1
ATOM 1562 N N . LEU A 1 208 ? -12.759 8.655 8.399 1.00 98.38 208 LEU A N 1
ATOM 1563 C CA . LEU A 1 208 ? -12.092 9.954 8.475 1.00 98.38 208 LEU A CA 1
ATOM 1564 C C . LEU A 1 208 ? -10.907 9.933 9.450 1.00 98.38 208 LEU A C 1
ATOM 1566 O O . LEU A 1 208 ? -9.846 10.464 9.131 1.00 98.38 208 LEU A O 1
ATOM 1570 N N . ALA A 1 209 ? -11.070 9.311 10.620 1.00 98.25 209 ALA A N 1
ATOM 1571 C CA . ALA A 1 209 ? -10.000 9.179 11.600 1.00 98.25 209 ALA A CA 1
ATOM 1572 C C . ALA A 1 209 ? -8.806 8.409 11.019 1.00 98.25 209 ALA A C 1
ATOM 1574 O O . ALA A 1 209 ? -7.673 8.864 11.173 1.00 98.25 209 ALA A O 1
ATOM 1575 N N . TRP A 1 210 ? -9.043 7.310 10.296 1.00 98.25 210 TRP A N 1
ATOM 1576 C CA . TRP A 1 210 ? -7.977 6.588 9.597 1.00 98.25 210 TRP A CA 1
ATOM 1577 C C . TRP A 1 210 ? -7.264 7.487 8.579 1.00 98.25 210 TRP A C 1
ATOM 1579 O O . TRP A 1 210 ? -6.050 7.645 8.655 1.00 98.25 210 TRP A O 1
ATOM 1589 N N . VAL A 1 211 ? -8.009 8.163 7.693 1.00 96.62 211 VAL A N 1
ATOM 1590 C CA . VAL A 1 211 ? -7.420 9.031 6.653 1.00 96.62 211 VAL A CA 1
ATOM 1591 C C . VAL A 1 211 ? -6.542 10.121 7.269 1.00 96.62 211 VAL A C 1
ATOM 1593 O O . VAL A 1 211 ? -5.402 10.310 6.849 1.00 96.62 211 VAL A O 1
ATOM 1596 N N . VAL A 1 212 ? -7.048 10.825 8.285 1.00 97.19 212 VAL A N 1
ATOM 1597 C CA . VAL A 1 212 ? -6.316 11.920 8.939 1.00 97.19 212 VAL A CA 1
ATOM 1598 C C . VAL A 1 212 ? -5.070 11.400 9.653 1.00 97.19 212 VAL A C 1
ATOM 1600 O O . VAL A 1 212 ? -3.991 11.972 9.506 1.00 97.19 212 VAL A O 1
ATOM 1603 N N . THR A 1 213 ? -5.192 10.314 10.416 1.00 96.94 213 THR A N 1
ATOM 1604 C CA . THR A 1 213 ? -4.058 9.767 11.176 1.00 96.94 213 THR A CA 1
ATOM 1605 C C . THR A 1 213 ? -2.974 9.203 10.261 1.00 96.94 213 THR A C 1
ATOM 1607 O O . THR A 1 213 ? -1.794 9.452 10.503 1.00 96.94 213 THR A O 1
ATOM 1610 N N . VAL A 1 214 ? -3.344 8.544 9.161 1.00 93.75 214 VAL A N 1
ATOM 1611 C CA . VAL A 1 214 ? -2.399 8.070 8.143 1.00 93.75 214 VAL A CA 1
ATOM 1612 C C . VAL A 1 214 ? -1.737 9.228 7.396 1.00 93.75 214 VAL A C 1
ATOM 1614 O O . VAL A 1 214 ? -0.524 9.197 7.198 1.00 93.75 214 VAL A O 1
ATOM 1617 N N . ALA A 1 215 ? -2.476 10.281 7.037 1.00 92.19 215 ALA A N 1
ATOM 1618 C CA . ALA A 1 215 ? -1.896 11.465 6.402 1.00 92.19 215 ALA A CA 1
ATOM 1619 C C . ALA A 1 215 ? -0.839 12.136 7.297 1.00 92.19 215 ALA A C 1
ATOM 1621 O O . ALA A 1 215 ? 0.261 12.441 6.838 1.00 92.19 215 ALA A O 1
ATOM 1622 N N . LEU A 1 216 ? -1.136 12.303 8.591 1.00 93.94 216 LEU A N 1
ATOM 1623 C CA . LEU A 1 216 ? -0.182 12.840 9.566 1.00 93.94 216 LEU A CA 1
ATOM 1624 C C . LEU A 1 216 ? 1.023 11.910 9.765 1.00 93.94 216 LEU A C 1
ATOM 1626 O O . LEU A 1 216 ? 2.156 12.387 9.842 1.00 93.94 216 LEU A O 1
ATOM 1630 N N . LYS A 1 217 ? 0.797 10.589 9.779 1.00 95.38 217 LYS A N 1
ATOM 1631 C CA . LYS A 1 217 ? 1.867 9.586 9.828 1.00 95.38 217 LYS A CA 1
ATOM 1632 C C . LYS A 1 217 ? 2.818 9.733 8.643 1.00 95.38 217 LYS A C 1
ATOM 1634 O O . LYS A 1 217 ? 4.026 9.747 8.849 1.00 95.38 217 LYS A O 1
ATOM 1639 N N . PHE A 1 218 ? 2.303 9.891 7.422 1.00 90.38 218 PHE A N 1
ATOM 1640 C CA . PHE A 1 218 ? 3.136 10.109 6.235 1.00 90.38 218 PHE A CA 1
ATOM 1641 C C . PHE A 1 218 ? 3.859 11.456 6.254 1.00 90.38 218 PHE A C 1
ATOM 1643 O O . PHE A 1 218 ? 5.043 11.499 5.927 1.00 90.38 218 PHE A O 1
ATOM 1650 N N . ALA A 1 219 ? 3.191 12.529 6.686 1.00 91.56 219 ALA A N 1
ATOM 1651 C CA . ALA A 1 219 ? 3.815 13.845 6.829 1.00 91.56 219 ALA A CA 1
ATOM 1652 C C . ALA A 1 219 ? 5.037 13.807 7.764 1.00 91.56 219 ALA A C 1
ATOM 1654 O O . ALA A 1 219 ? 6.008 14.523 7.537 1.00 91.56 219 ALA A O 1
ATOM 1655 N N . TRP A 1 220 ? 5.010 12.937 8.779 1.00 92.81 220 TRP A N 1
ATOM 1656 C CA . TRP A 1 220 ? 6.159 12.666 9.637 1.00 92.81 220 TRP A CA 1
ATOM 1657 C C . TRP A 1 220 ? 7.167 11.698 9.005 1.00 92.81 220 TRP A C 1
ATOM 1659 O O . TRP A 1 220 ? 8.364 11.977 8.984 1.00 92.81 220 TRP A O 1
ATOM 1669 N N . ALA A 1 221 ? 6.704 10.556 8.498 1.00 91.94 221 ALA A N 1
ATOM 1670 C CA . ALA A 1 221 ? 7.557 9.463 8.038 1.00 91.94 221 ALA A CA 1
ATOM 1671 C C . ALA A 1 221 ? 8.423 9.848 6.829 1.00 91.94 221 ALA A C 1
ATOM 1673 O O . ALA A 1 221 ? 9.593 9.479 6.778 1.00 91.94 221 ALA A O 1
ATOM 1674 N N . ILE A 1 222 ? 7.884 10.622 5.879 1.00 87.00 222 ILE A N 1
ATOM 1675 C CA . ILE A 1 222 ? 8.600 11.019 4.654 1.00 87.00 222 ILE A CA 1
ATOM 1676 C C . ILE A 1 222 ? 9.925 11.741 4.970 1.00 87.00 222 ILE A C 1
ATOM 1678 O O . ILE A 1 222 ? 10.962 11.284 4.492 1.00 87.00 222 ILE A O 1
ATOM 1682 N N . PRO A 1 223 ? 9.952 12.817 5.781 1.00 92.94 223 PRO A N 1
ATOM 1683 C CA . PRO A 1 223 ? 11.207 13.493 6.105 1.00 92.94 223 PRO A CA 1
ATOM 1684 C C . PRO A 1 223 ? 12.070 12.766 7.148 1.00 92.94 223 PRO A C 1
ATOM 1686 O O . PRO A 1 223 ? 13.258 13.062 7.236 1.00 92.94 223 PRO A O 1
ATOM 1689 N N . THR A 1 224 ? 11.517 11.855 7.961 1.00 94.00 224 THR A N 1
ATOM 1690 C CA . THR A 1 224 ? 12.234 11.306 9.133 1.00 94.00 224 THR A CA 1
ATOM 1691 C C . THR A 1 224 ? 12.745 9.878 8.971 1.00 94.00 224 THR A C 1
ATOM 1693 O O . THR A 1 224 ? 13.755 9.544 9.588 1.00 94.00 224 THR A O 1
ATOM 1696 N N . ASN A 1 225 ? 12.132 9.048 8.123 1.00 93.88 225 ASN A N 1
ATOM 1697 C CA . ASN A 1 225 ? 12.509 7.639 7.996 1.00 93.88 225 ASN A CA 1
ATOM 1698 C C . ASN A 1 225 ? 13.968 7.459 7.558 1.00 93.88 225 ASN A C 1
ATOM 1700 O O . ASN A 1 225 ? 14.697 6.698 8.189 1.00 93.88 225 ASN A O 1
ATOM 1704 N N . THR A 1 226 ? 14.411 8.171 6.517 1.00 93.50 226 THR A N 1
ATOM 1705 C CA . THR A 1 226 ? 15.792 8.063 6.020 1.00 93.50 226 THR A CA 1
ATOM 1706 C C . THR A 1 226 ? 16.815 8.553 7.052 1.00 93.50 226 THR A C 1
ATOM 1708 O O . THR A 1 226 ? 17.732 7.791 7.361 1.00 93.50 226 THR A O 1
ATOM 1711 N N . PRO A 1 227 ? 16.668 9.749 7.665 1.00 95.81 227 PRO A N 1
ATOM 1712 C CA . PRO A 1 227 ? 17.553 10.164 8.754 1.00 95.81 227 PRO A CA 1
ATOM 1713 C C . PRO A 1 227 ? 17.612 9.172 9.918 1.00 95.81 227 PRO A C 1
ATOM 1715 O O . PRO A 1 227 ? 18.699 8.885 10.412 1.00 95.81 227 PRO A O 1
ATOM 1718 N N . VAL A 1 228 ? 16.468 8.621 10.341 1.00 95.12 228 VAL A N 1
ATOM 1719 C CA . VAL A 1 228 ? 16.415 7.644 11.438 1.00 95.12 228 VAL A CA 1
ATOM 1720 C C . VAL A 1 228 ? 17.113 6.346 11.043 1.00 95.12 228 VAL A C 1
ATOM 1722 O O . VAL A 1 228 ? 17.937 5.857 11.809 1.00 95.12 228 VAL A O 1
ATOM 1725 N N . SER A 1 229 ? 16.847 5.816 9.848 1.00 93.44 229 SER A N 1
ATOM 1726 C CA . SER A 1 229 ? 17.520 4.615 9.344 1.00 93.44 229 SER A CA 1
ATOM 1727 C C . SER A 1 229 ? 19.036 4.809 9.302 1.00 93.44 229 SER A C 1
ATOM 1729 O O . SER A 1 229 ? 19.771 3.967 9.804 1.00 93.44 229 SER A O 1
ATOM 1731 N N . ASN A 1 230 ? 19.509 5.943 8.779 1.00 93.81 230 ASN A N 1
ATOM 1732 C CA . ASN A 1 230 ? 20.938 6.247 8.697 1.00 93.81 230 ASN A CA 1
ATOM 1733 C C . ASN A 1 230 ? 21.576 6.395 10.085 1.00 93.81 230 ASN A C 1
ATOM 1735 O O . ASN A 1 230 ? 22.669 5.883 10.318 1.00 93.81 230 ASN A O 1
ATOM 1739 N N . ALA A 1 231 ? 20.888 7.055 11.021 1.00 95.31 231 ALA A N 1
ATOM 1740 C CA . ALA A 1 231 ? 21.360 7.195 12.394 1.00 95.31 231 ALA A CA 1
ATOM 1741 C C . ALA A 1 231 ? 21.463 5.836 13.106 1.00 95.31 231 ALA A C 1
ATOM 1743 O O . ALA A 1 231 ? 22.449 5.586 13.801 1.00 95.31 231 ALA A O 1
ATOM 1744 N N . LEU A 1 232 ? 20.482 4.947 12.910 1.00 94.00 232 LEU A N 1
ATOM 1745 C CA . LEU A 1 232 ? 20.507 3.590 13.460 1.00 94.00 232 LEU A CA 1
ATOM 1746 C C . LEU A 1 232 ? 21.642 2.767 12.842 1.00 94.00 232 LEU A C 1
ATOM 1748 O O . LEU A 1 232 ? 22.434 2.207 13.592 1.00 94.00 232 LEU A O 1
ATOM 1752 N N . SER A 1 233 ? 21.786 2.766 11.513 1.00 92.50 233 SER A N 1
ATOM 1753 C CA . SER A 1 233 ? 22.880 2.066 10.821 1.00 92.50 233 SER A CA 1
ATOM 1754 C C . SER A 1 233 ? 24.265 2.563 11.238 1.00 92.50 233 SER A C 1
ATOM 1756 O O . SER A 1 233 ? 25.202 1.775 11.301 1.00 92.50 233 SER A O 1
ATOM 1758 N N . GLY A 1 234 ? 24.406 3.857 11.542 1.00 93.12 234 GLY A N 1
ATOM 1759 C CA . GLY A 1 234 ? 25.661 4.432 12.031 1.00 93.12 234 GLY A CA 1
ATOM 1760 C C . GLY A 1 234 ? 25.965 4.129 13.502 1.00 93.12 234 GLY A C 1
ATOM 1761 O O . GLY A 1 234 ? 27.113 4.255 13.918 1.00 93.12 234 GLY A O 1
ATOM 1762 N N . SER A 1 235 ? 24.958 3.740 14.292 1.00 94.75 235 SER A N 1
ATOM 1763 C CA . SER A 1 235 ? 25.074 3.608 15.755 1.00 94.75 235 SER A CA 1
ATOM 1764 C C . SER A 1 235 ? 24.939 2.174 16.266 1.00 94.75 235 SER A C 1
ATOM 1766 O O . SER A 1 235 ? 25.328 1.893 17.399 1.00 94.75 235 SER A O 1
ATOM 1768 N N . LEU A 1 236 ? 24.352 1.271 15.479 1.00 93.69 236 LEU A N 1
ATOM 1769 C CA . LEU A 1 236 ? 23.992 -0.078 15.901 1.00 93.69 236 LEU A CA 1
ATOM 1770 C C . LEU A 1 236 ? 24.566 -1.142 14.958 1.00 93.69 236 LEU A C 1
ATOM 1772 O O . LEU A 1 236 ? 24.721 -0.897 13.762 1.00 93.69 236 LEU A O 1
ATOM 1776 N N . PRO A 1 237 ? 24.833 -2.358 15.471 1.00 92.75 237 PRO A N 1
ATOM 1777 C CA . PRO A 1 237 ? 25.113 -3.511 14.628 1.00 92.75 237 PRO A CA 1
ATOM 1778 C C . PRO A 1 237 ? 23.961 -3.796 13.659 1.00 92.75 237 PRO A C 1
ATOM 1780 O O . PRO A 1 237 ? 22.792 -3.693 14.027 1.00 92.75 237 PRO A O 1
ATOM 1783 N N . GLU A 1 238 ? 24.297 -4.264 12.459 1.00 85.62 238 GLU A N 1
ATOM 1784 C CA . GLU A 1 238 ? 23.353 -4.541 11.366 1.00 85.62 238 GLU A CA 1
ATOM 1785 C C . GLU A 1 238 ? 22.149 -5.404 11.792 1.00 85.62 238 GLU A C 1
ATOM 1787 O O . GLU A 1 238 ? 21.002 -5.089 11.472 1.00 85.62 238 GLU A O 1
ATOM 1792 N N . TRP A 1 239 ? 22.389 -6.436 12.610 1.00 88.31 239 TRP A N 1
ATOM 1793 C CA . TRP A 1 239 ? 21.344 -7.341 13.105 1.00 88.31 239 TRP A CA 1
ATOM 1794 C C . TRP A 1 239 ? 20.334 -6.675 14.059 1.00 88.31 239 TRP A C 1
ATOM 1796 O O . TRP A 1 239 ? 19.242 -7.209 14.249 1.00 88.31 239 TRP A O 1
ATOM 1806 N N . LEU A 1 240 ? 20.675 -5.527 14.658 1.00 93.06 240 LEU A N 1
ATOM 1807 C CA . LEU A 1 240 ? 19.783 -4.725 15.506 1.00 93.06 240 LEU A CA 1
ATOM 1808 C C . LEU A 1 240 ? 19.114 -3.582 14.744 1.00 93.06 240 LEU A C 1
ATOM 1810 O O . LEU A 1 240 ? 17.974 -3.235 15.059 1.00 93.06 240 LEU A O 1
ATOM 1814 N N . THR A 1 241 ? 19.798 -3.016 13.749 1.00 92.31 241 THR A N 1
ATOM 1815 C CA . THR A 1 241 ? 19.311 -1.878 12.962 1.00 92.31 241 THR A CA 1
ATOM 1816 C C . THR A 1 241 ? 17.951 -2.165 12.335 1.00 92.31 241 THR A C 1
ATOM 1818 O O . THR A 1 241 ? 17.012 -1.403 12.556 1.00 92.31 241 THR A O 1
ATOM 1821 N N . GLY A 1 242 ? 17.816 -3.290 11.622 1.00 92.44 242 GLY A N 1
ATOM 1822 C CA . GLY A 1 242 ? 16.557 -3.694 10.990 1.00 92.44 242 GLY A CA 1
ATOM 1823 C C . GLY A 1 242 ? 15.404 -3.811 11.996 1.00 92.44 242 GLY A C 1
ATOM 1824 O O . GLY A 1 242 ? 14.456 -3.030 11.911 1.00 92.44 242 GLY A O 1
ATOM 1825 N N . PRO A 1 243 ? 15.485 -4.710 12.996 1.00 95.50 243 PRO A N 1
ATOM 1826 C CA . PRO A 1 243 ? 14.427 -4.891 13.990 1.00 95.50 243 PRO A CA 1
ATOM 1827 C C . PRO A 1 243 ? 14.007 -3.612 14.722 1.00 95.50 243 PRO A C 1
ATOM 1829 O O . PRO A 1 243 ? 12.812 -3.387 14.922 1.00 95.50 243 PRO A O 1
ATOM 1832 N N . ILE A 1 244 ? 14.961 -2.756 15.103 1.00 96.69 244 ILE A N 1
ATOM 1833 C CA . ILE A 1 244 ? 14.655 -1.489 15.781 1.00 96.69 244 ILE A CA 1
ATOM 1834 C C . ILE A 1 244 ? 13.986 -0.509 14.819 1.00 96.69 244 ILE A C 1
ATOM 1836 O O . ILE A 1 244 ? 13.029 0.165 15.205 1.00 96.69 244 ILE A O 1
ATOM 1840 N N . PHE A 1 245 ? 14.430 -0.453 13.564 1.00 96.50 245 PHE A N 1
ATOM 1841 C CA . PHE A 1 245 ? 13.810 0.403 12.563 1.00 96.50 245 PHE A CA 1
ATOM 1842 C C . PHE A 1 245 ? 12.386 -0.051 12.213 1.00 96.50 245 PHE A C 1
ATOM 1844 O O . PHE A 1 245 ? 11.475 0.774 12.165 1.00 96.50 245 PHE A O 1
ATOM 1851 N N . TRP A 1 246 ? 12.140 -1.354 12.055 1.00 96.50 246 TRP A N 1
ATOM 1852 C CA . TRP A 1 246 ? 10.788 -1.881 11.824 1.00 96.50 246 TRP A CA 1
ATOM 1853 C C . TRP A 1 246 ? 9.870 -1.610 13.017 1.00 96.50 246 TRP A C 1
ATOM 1855 O O . TRP A 1 246 ? 8.712 -1.237 12.828 1.00 96.50 246 TRP A O 1
ATOM 1865 N N . LEU A 1 247 ? 10.391 -1.737 14.244 1.00 97.56 247 LEU A N 1
ATOM 1866 C CA . LEU A 1 247 ? 9.654 -1.384 15.456 1.00 97.56 247 LEU A CA 1
ATOM 1867 C C . LEU A 1 247 ? 9.331 0.112 15.502 1.00 97.56 247 LEU A C 1
ATOM 1869 O O . LEU A 1 247 ? 8.223 0.479 15.882 1.00 97.56 247 LEU A O 1
ATOM 1873 N N . TYR A 1 248 ? 10.266 0.973 15.097 1.00 97.56 248 TYR A N 1
ATOM 1874 C CA . TYR A 1 248 ? 10.028 2.407 14.948 1.00 97.56 248 TYR A CA 1
ATOM 1875 C C . TYR A 1 248 ? 8.891 2.680 13.953 1.00 97.56 248 TYR A C 1
ATOM 1877 O O . TYR A 1 248 ? 7.951 3.398 14.297 1.00 97.56 248 TYR A O 1
ATOM 1885 N N . LEU A 1 249 ? 8.911 2.053 12.771 1.00 96.44 249 LEU A N 1
ATOM 1886 C CA . LEU A 1 249 ? 7.849 2.194 11.768 1.00 96.44 249 LEU A CA 1
ATOM 1887 C C . LEU A 1 249 ? 6.489 1.724 12.305 1.00 96.44 249 LEU A C 1
ATOM 1889 O O . LEU A 1 249 ? 5.489 2.425 12.145 1.00 96.44 249 LEU A O 1
ATOM 1893 N N . GLY A 1 250 ? 6.454 0.593 13.015 1.00 97.12 250 GLY A N 1
ATOM 1894 C CA . GLY A 1 250 ? 5.251 0.130 13.708 1.00 97.12 250 GLY A CA 1
ATOM 1895 C C . GLY A 1 250 ? 4.791 1.091 14.809 1.00 97.12 250 GLY A C 1
ATOM 1896 O O . GLY A 1 250 ? 3.600 1.367 14.955 1.00 97.12 250 GLY A O 1
ATOM 1897 N N . ALA A 1 251 ? 5.724 1.669 15.567 1.00 98.19 251 ALA A N 1
ATOM 1898 C CA . ALA A 1 251 ? 5.421 2.611 16.637 1.00 98.19 251 ALA A CA 1
ATOM 1899 C C . ALA A 1 251 ? 4.827 3.921 16.108 1.00 98.19 251 ALA A C 1
ATOM 1901 O O . ALA A 1 251 ? 3.971 4.497 16.781 1.00 98.19 251 ALA A O 1
ATOM 1902 N N . LEU A 1 252 ? 5.198 4.364 14.899 1.00 97.88 252 LEU A N 1
ATOM 1903 C CA . LEU A 1 252 ? 4.535 5.496 14.243 1.00 97.88 252 LEU A CA 1
ATOM 1904 C C . LEU A 1 252 ? 3.032 5.236 14.097 1.00 97.88 252 LEU A C 1
ATOM 1906 O O . LEU A 1 252 ? 2.228 6.119 14.382 1.00 97.88 252 LEU A O 1
ATOM 1910 N N . THR A 1 253 ? 2.624 4.016 13.750 1.00 96.25 253 THR A N 1
ATOM 1911 C CA . THR A 1 253 ? 1.202 3.653 13.736 1.00 96.25 253 THR A CA 1
ATOM 1912 C C . THR A 1 253 ? 0.575 3.737 15.131 1.00 96.25 253 THR A C 1
ATOM 1914 O O . THR A 1 253 ? -0.517 4.288 15.280 1.00 96.25 253 THR A O 1
ATOM 1917 N N . GLY A 1 254 ? 1.251 3.262 16.179 1.00 97.12 254 GLY A N 1
ATOM 1918 C CA . GLY A 1 254 ? 0.787 3.444 17.559 1.00 97.12 254 GLY A CA 1
ATOM 1919 C C . GLY A 1 254 ? 0.602 4.923 17.933 1.00 97.12 254 GLY A C 1
ATOM 1920 O O . GLY A 1 254 ? -0.420 5.313 18.497 1.00 97.12 254 GLY A O 1
ATOM 1921 N N . VAL A 1 255 ? 1.558 5.782 17.586 1.00 98.06 255 VAL A N 1
ATOM 1922 C CA . VAL A 1 255 ? 1.496 7.221 17.883 1.00 98.06 255 VAL A CA 1
ATOM 1923 C C . VAL A 1 255 ? 0.373 7.897 17.097 1.00 98.06 255 VAL A C 1
ATOM 1925 O O . VAL A 1 255 ? -0.495 8.542 17.684 1.00 98.06 255 VAL A O 1
ATOM 1928 N N . PHE A 1 256 ? 0.351 7.737 15.778 1.00 98.19 256 PHE A N 1
ATOM 1929 C CA . PHE A 1 256 ? -0.571 8.481 14.929 1.00 98.19 256 PHE A CA 1
ATOM 1930 C C . PHE A 1 256 ? -1.976 7.885 14.931 1.00 98.19 256 PHE A C 1
ATOM 1932 O O . PHE A 1 256 ? -2.938 8.609 15.159 1.00 98.19 256 PHE A O 1
ATOM 1939 N N . GLU A 1 257 ? -2.134 6.578 14.738 1.00 98.19 257 GLU A N 1
ATOM 1940 C CA . GLU A 1 257 ? -3.465 5.973 14.622 1.00 98.19 257 GLU A CA 1
ATOM 1941 C C . GLU A 1 257 ? -4.096 5.687 15.984 1.00 98.19 257 GLU A C 1
ATOM 1943 O O . GLU A 1 257 ? -5.300 5.876 16.146 1.00 98.19 257 GLU A O 1
ATOM 1948 N N . VAL A 1 258 ? -3.315 5.260 16.984 1.00 98.50 258 VAL A N 1
ATOM 1949 C CA . VAL A 1 258 ? -3.865 4.920 18.308 1.00 98.50 258 VAL A CA 1
ATOM 1950 C C . VAL A 1 258 ? -3.919 6.144 19.218 1.00 98.50 258 VAL A C 1
ATOM 1952 O O . VAL A 1 258 ? -4.983 6.427 19.771 1.00 98.50 258 VAL A O 1
ATOM 1955 N N . ALA A 1 259 ? -2.823 6.892 19.384 1.00 98.19 259 ALA A N 1
ATOM 1956 C CA . ALA A 1 259 ? -2.802 8.003 20.338 1.00 98.19 259 ALA A CA 1
ATOM 1957 C C . ALA A 1 259 ? -3.684 9.179 19.907 1.00 98.19 259 ALA A C 1
ATOM 1959 O O . ALA A 1 259 ? -4.463 9.662 20.729 1.00 98.19 259 ALA A O 1
ATOM 1960 N N . LEU A 1 260 ? -3.659 9.595 18.635 1.00 97.75 260 LEU A N 1
ATOM 1961 C CA . LEU A 1 260 ? -4.540 10.679 18.173 1.00 97.75 260 LEU A CA 1
ATOM 1962 C C . LEU A 1 260 ? -6.019 10.284 18.239 1.00 97.75 260 LEU A C 1
ATOM 1964 O O . LEU A 1 260 ? -6.847 11.069 18.707 1.00 97.75 260 LEU A O 1
ATOM 1968 N N . THR A 1 261 ? -6.356 9.050 17.853 1.00 98.19 261 THR A N 1
ATOM 1969 C CA . THR A 1 261 ? -7.728 8.540 17.990 1.00 98.19 261 THR A CA 1
ATOM 1970 C C . THR A 1 261 ? -8.143 8.494 19.456 1.00 98.19 261 THR A C 1
ATOM 1972 O O . THR A 1 261 ? -9.234 8.937 19.810 1.00 98.19 261 THR A O 1
ATOM 1975 N N . TRP A 1 262 ? -7.268 8.030 20.348 1.00 98.00 262 TRP A N 1
ATOM 1976 C CA . TRP A 1 262 ? -7.545 8.039 21.778 1.00 98.00 262 TRP A CA 1
ATOM 1977 C C . TRP A 1 262 ? -7.768 9.455 22.316 1.00 98.00 262 TRP A C 1
ATOM 1979 O O . TRP A 1 262 ? -8.727 9.650 23.058 1.00 98.00 262 TRP A O 1
ATOM 1989 N N . LEU A 1 263 ? -6.956 10.443 21.923 1.00 97.25 263 LEU A N 1
ATOM 1990 C CA . LEU A 1 263 ? -7.143 11.846 22.313 1.00 97.25 263 LEU A CA 1
ATOM 1991 C C . LEU A 1 263 ? -8.521 12.359 21.875 1.00 97.25 263 LEU A C 1
ATOM 1993 O O . LEU A 1 263 ? -9.267 12.897 22.699 1.00 97.25 263 LEU A O 1
ATOM 1997 N N . LEU A 1 264 ? -8.902 12.117 20.616 1.00 96.62 264 LEU A N 1
ATOM 1998 C CA . LEU A 1 264 ? -10.224 12.471 20.098 1.00 96.62 264 LEU A CA 1
ATOM 1999 C C . LEU A 1 264 ? -11.336 11.836 20.943 1.00 96.62 264 LEU A C 1
ATOM 2001 O O . LEU A 1 264 ? -12.243 12.526 21.409 1.00 96.62 264 LEU A O 1
ATOM 2005 N N . LEU A 1 265 ? -11.271 10.525 21.176 1.00 97.19 265 LEU A N 1
ATOM 2006 C CA . LEU A 1 265 ? -12.305 9.805 21.920 1.00 97.19 265 LEU A CA 1
ATOM 2007 C C . LEU A 1 265 ? -12.343 10.211 23.400 1.00 97.19 265 LEU A C 1
ATOM 2009 O O . LEU A 1 265 ? -13.419 10.302 23.989 1.00 97.19 265 LEU A O 1
ATOM 2013 N N . ARG A 1 266 ? -11.185 10.465 24.013 1.00 95.50 266 ARG A N 1
ATOM 2014 C CA . ARG A 1 266 ? -11.053 10.793 25.435 1.00 95.50 266 ARG A CA 1
ATOM 2015 C C . ARG A 1 266 ? -11.630 12.164 25.765 1.00 95.50 266 ARG A C 1
ATOM 2017 O O . ARG A 1 266 ? -12.287 12.296 26.802 1.00 95.50 266 ARG A O 1
ATOM 2024 N N . TYR A 1 267 ? -11.362 13.154 24.918 1.00 94.94 267 TYR A N 1
ATOM 2025 C CA . TYR A 1 267 ? -11.680 14.557 25.189 1.00 94.94 267 TYR A CA 1
ATOM 2026 C C . TYR A 1 267 ? -12.958 15.052 24.508 1.00 94.94 267 TYR A C 1
ATOM 2028 O O . TYR A 1 267 ? -13.423 16.145 24.815 1.00 94.94 267 TYR A O 1
ATOM 2036 N N . THR A 1 268 ? -13.587 14.245 23.651 1.00 94.19 268 THR A N 1
ATOM 2037 C CA . THR A 1 268 ? -14.883 14.581 23.046 1.00 94.19 268 THR A CA 1
ATOM 2038 C C . THR A 1 268 ? -16.000 13.658 23.532 1.00 94.19 268 THR A C 1
ATOM 2040 O O . THR A 1 268 ? -15.780 12.622 24.161 1.00 94.19 268 THR A O 1
ATOM 2043 N N . ARG A 1 269 ? -17.250 14.015 23.214 1.00 92.12 269 ARG A N 1
ATOM 2044 C CA . ARG A 1 269 ? -18.408 13.142 23.469 1.00 92.12 269 ARG A CA 1
ATOM 2045 C C . ARG A 1 269 ? -18.416 11.897 22.574 1.00 92.12 269 ARG A C 1
ATOM 2047 O O . ARG A 1 269 ? -19.155 10.964 22.867 1.00 92.12 269 ARG A O 1
ATOM 2054 N N . LEU A 1 270 ? -17.574 11.852 21.537 1.00 94.25 270 LEU A N 1
ATOM 2055 C CA . LEU A 1 270 ? -17.524 10.752 20.574 1.00 94.25 270 LEU A CA 1
ATOM 2056 C C . LEU A 1 270 ? -17.097 9.435 21.233 1.00 94.25 270 LEU A C 1
ATOM 2058 O O . LEU A 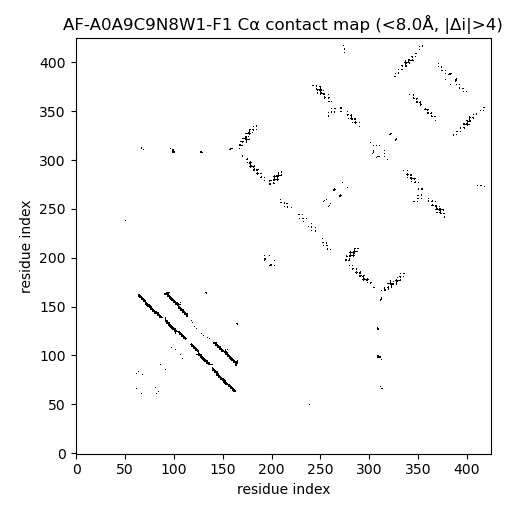1 270 ? -17.639 8.390 20.902 1.00 94.25 270 LEU A O 1
ATOM 2062 N N . GLY A 1 271 ? -16.207 9.466 22.233 1.00 91.44 271 GLY A N 1
ATOM 2063 C CA . GLY A 1 271 ? -15.789 8.259 22.961 1.00 91.44 271 GLY A CA 1
ATOM 2064 C C . GLY A 1 271 ? -16.824 7.691 23.939 1.00 91.44 271 GLY A C 1
ATOM 2065 O O . GLY A 1 271 ? -16.594 6.633 24.528 1.00 91.44 271 GLY A O 1
ATOM 2066 N N . ARG A 1 272 ? -17.963 8.369 24.140 1.00 90.56 272 ARG A N 1
ATOM 2067 C CA . ARG A 1 272 ? -19.059 7.927 25.017 1.00 90.56 272 ARG A CA 1
ATOM 2068 C C . ARG A 1 272 ? -20.268 7.564 24.168 1.00 90.56 272 ARG A C 1
ATOM 2070 O O . ARG A 1 272 ? -21.179 8.363 23.982 1.00 90.56 272 ARG A O 1
ATOM 2077 N N . THR A 1 273 ? -20.251 6.355 23.631 1.00 94.25 273 THR A N 1
ATOM 2078 C CA . THR A 1 273 ? -21.236 5.918 22.643 1.00 94.25 273 THR A CA 1
ATOM 2079 C C . THR A 1 273 ? -21.686 4.483 22.902 1.00 94.25 273 THR A C 1
ATOM 2081 O O . THR A 1 273 ? -21.193 3.823 23.816 1.00 94.25 273 THR A O 1
ATOM 2084 N N . THR A 1 274 ? -22.660 4.008 22.131 1.00 95.31 274 THR A N 1
ATOM 2085 C CA . THR A 1 274 ? -23.155 2.630 22.221 1.00 95.31 274 THR A CA 1
ATOM 2086 C C . THR A 1 274 ? -22.184 1.655 21.558 1.00 95.31 274 THR A C 1
ATOM 2088 O O . THR A 1 274 ? -21.396 2.038 20.690 1.00 95.31 274 THR A O 1
ATOM 2091 N N . TRP A 1 275 ? -22.277 0.367 21.908 1.00 96.50 275 TRP A N 1
ATOM 2092 C CA . TRP A 1 275 ? -21.483 -0.685 21.261 1.00 96.50 275 TRP A CA 1
ATOM 2093 C C . TRP A 1 275 ? -21.613 -0.651 19.734 1.00 96.50 275 TRP A C 1
ATOM 2095 O O . TRP A 1 275 ? -20.606 -0.696 19.037 1.00 96.50 275 TRP A O 1
ATOM 2105 N N . ALA A 1 276 ? -22.840 -0.501 19.220 1.00 97.56 276 ALA A N 1
ATOM 2106 C CA . ALA A 1 276 ? -23.110 -0.451 17.785 1.00 97.56 276 ALA A CA 1
ATOM 2107 C C . ALA A 1 276 ? -22.307 0.657 17.083 1.00 97.56 276 ALA A C 1
ATOM 2109 O O . ALA A 1 276 ? -21.641 0.401 16.084 1.00 97.56 276 ALA A O 1
ATOM 2110 N N . ARG A 1 277 ? -22.284 1.865 17.655 1.00 98.06 277 ARG A N 1
ATOM 2111 C CA . ARG A 1 277 ? -21.543 3.006 17.102 1.00 98.06 277 ARG A CA 1
ATOM 2112 C C . ARG A 1 277 ? -20.028 2.845 17.235 1.00 98.06 277 ARG A C 1
ATOM 2114 O O . ARG A 1 277 ? -19.303 3.190 16.310 1.00 98.06 277 ARG A O 1
ATOM 2121 N N . ALA A 1 278 ? -19.536 2.295 18.344 1.00 98.25 278 ALA A N 1
ATOM 2122 C CA . ALA A 1 278 ? -18.109 2.003 18.500 1.00 98.25 278 ALA A CA 1
ATOM 2123 C C . ALA A 1 278 ? -17.634 0.918 17.515 1.00 98.25 278 ALA A C 1
ATOM 2125 O O . ALA A 1 278 ? -16.559 1.040 16.929 1.00 98.25 278 ALA A O 1
ATOM 2126 N N . LEU A 1 279 ? -18.462 -0.104 17.280 1.00 98.62 279 LEU A N 1
ATOM 2127 C CA . LEU A 1 279 ? -18.221 -1.130 16.269 1.00 98.62 279 LEU A CA 1
ATOM 2128 C C . LEU A 1 279 ? -18.238 -0.527 14.858 1.00 98.62 279 LEU A C 1
ATOM 2130 O O . LEU A 1 279 ? -17.325 -0.796 14.085 1.00 98.62 279 LEU A O 1
ATOM 2134 N N . ALA A 1 280 ? -19.212 0.337 14.544 1.00 98.75 280 ALA A N 1
ATOM 2135 C CA . ALA A 1 280 ? -19.254 1.065 13.275 1.00 98.75 280 ALA A CA 1
ATOM 2136 C C . ALA A 1 280 ? -17.980 1.889 13.046 1.00 98.75 280 ALA A C 1
ATOM 2138 O O . ALA A 1 280 ? -17.421 1.837 11.957 1.00 98.75 280 ALA A O 1
ATOM 2139 N N . PHE A 1 281 ? -17.483 2.592 14.069 1.00 98.81 281 PHE A N 1
ATOM 2140 C CA . PHE A 1 281 ? -16.217 3.326 13.985 1.00 98.81 281 PHE A CA 1
ATOM 2141 C C . PHE A 1 281 ? -15.048 2.408 13.637 1.00 98.81 281 PHE A C 1
ATOM 2143 O O . PHE A 1 281 ? -14.315 2.685 12.693 1.00 98.81 281 PHE A O 1
ATOM 2150 N N . GLY A 1 282 ? -14.888 1.299 14.364 1.00 98.62 282 GLY A N 1
ATOM 2151 C CA . GLY A 1 282 ? -13.820 0.338 14.091 1.00 98.62 282 GLY A CA 1
ATOM 2152 C C . GLY A 1 282 ? -13.897 -0.244 12.677 1.00 98.62 282 GLY A C 1
ATOM 2153 O O . GLY A 1 282 ? -12.871 -0.364 12.010 1.00 98.62 282 GLY A O 1
ATOM 2154 N N . ILE A 1 283 ? -15.113 -0.551 12.205 1.00 98.88 283 ILE A N 1
ATOM 2155 C CA . ILE A 1 283 ? -15.349 -1.034 10.840 1.00 98.88 283 ILE A CA 1
ATOM 2156 C C . ILE A 1 283 ? -14.938 0.031 9.828 1.00 98.88 283 ILE A C 1
ATOM 2158 O O . ILE A 1 283 ? -14.205 -0.278 8.900 1.00 98.88 283 ILE A O 1
ATOM 2162 N N . GLY A 1 284 ? -15.371 1.279 10.011 1.00 98.75 284 GLY A N 1
ATOM 2163 C CA . GLY A 1 284 ? -15.045 2.374 9.101 1.00 98.75 284 GLY A CA 1
ATOM 2164 C C . GLY A 1 284 ? -13.543 2.616 9.004 1.00 98.75 284 GLY A C 1
ATOM 2165 O O . GLY A 1 284 ? -13.024 2.798 7.908 1.00 98.75 284 GLY A O 1
ATOM 2166 N N . PHE A 1 285 ? -12.850 2.533 10.143 1.00 98.62 285 PHE A N 1
ATOM 2167 C CA . PHE A 1 285 ? -11.402 2.694 10.242 1.00 98.62 285 PHE A CA 1
ATOM 2168 C C . PHE A 1 285 ? -10.644 1.637 9.423 1.00 98.62 285 PHE A C 1
ATOM 2170 O O . PHE A 1 285 ? -9.745 1.983 8.671 1.00 98.62 285 PHE A O 1
ATOM 2177 N N . GLY A 1 286 ? -11.010 0.354 9.533 1.00 98.31 286 GLY A N 1
ATOM 2178 C CA . GLY A 1 286 ? -10.347 -0.713 8.770 1.00 98.31 286 GLY A CA 1
ATOM 2179 C C . GLY A 1 286 ? -10.827 -0.834 7.319 1.00 98.31 286 GLY A C 1
ATOM 2180 O O . GLY A 1 286 ? -10.038 -1.098 6.415 1.00 98.31 286 GLY A O 1
ATOM 2181 N N . ALA A 1 287 ? -12.126 -0.652 7.069 1.00 98.69 287 ALA A N 1
ATOM 2182 C CA . ALA A 1 287 ? -12.711 -0.848 5.744 1.00 98.69 287 ALA A CA 1
ATOM 2183 C C . ALA A 1 287 ? -12.264 0.226 4.744 1.00 98.69 287 ALA A C 1
ATOM 2185 O O . ALA A 1 287 ? -12.084 -0.094 3.571 1.00 98.69 287 ALA A O 1
ATOM 2186 N N . VAL A 1 288 ? -12.049 1.475 5.182 1.00 98.56 288 VAL A N 1
ATOM 2187 C CA . VAL A 1 288 ? -11.541 2.527 4.285 1.00 98.56 288 VAL A CA 1
ATOM 2188 C C . VAL A 1 288 ? -10.121 2.223 3.803 1.00 98.56 288 VAL A C 1
ATOM 2190 O O . VAL A 1 288 ? -9.827 2.438 2.631 1.00 98.56 288 VAL A O 1
ATOM 2193 N N . GLU A 1 289 ? -9.270 1.653 4.660 1.00 97.75 289 GLU A N 1
ATOM 2194 C CA . GLU A 1 289 ? -7.924 1.217 4.278 1.00 97.75 289 GLU A CA 1
ATOM 2195 C C . GLU A 1 289 ? -7.988 0.132 3.205 1.00 97.75 289 GLU A C 1
ATOM 2197 O O . GLU A 1 289 ? -7.381 0.265 2.143 1.00 97.75 289 GLU A O 1
ATOM 2202 N N . ALA A 1 290 ? -8.766 -0.925 3.463 1.00 98.38 290 ALA A N 1
ATOM 2203 C CA . ALA A 1 290 ? -8.942 -2.024 2.520 1.00 98.38 290 ALA A CA 1
ATOM 2204 C C . ALA A 1 290 ? -9.515 -1.537 1.178 1.00 98.38 290 ALA A C 1
ATOM 2206 O O . ALA A 1 290 ? -9.061 -1.979 0.123 1.00 98.38 290 ALA A O 1
ATOM 2207 N N . LEU A 1 291 ? -10.458 -0.589 1.207 1.00 98.38 291 LEU A N 1
ATOM 2208 C CA . LEU A 1 291 ? -11.031 0.005 0.003 1.00 98.38 291 LEU A CA 1
ATOM 2209 C C . LEU A 1 291 ? -9.989 0.802 -0.788 1.00 98.38 291 LEU A C 1
ATOM 2211 O O . LEU A 1 291 ? -9.846 0.581 -1.986 1.00 98.38 291 LEU A O 1
ATOM 2215 N N . LEU A 1 292 ? -9.260 1.715 -0.141 1.00 96.38 292 LEU A N 1
ATOM 2216 C CA . LEU A 1 292 ? -8.297 2.586 -0.819 1.00 96.38 292 LEU A CA 1
ATOM 2217 C C . LEU A 1 292 ? -7.117 1.791 -1.388 1.00 96.38 292 LEU A C 1
ATOM 2219 O O . LEU A 1 292 ? -6.769 1.974 -2.553 1.00 96.38 292 LEU A O 1
ATOM 2223 N N . LEU A 1 293 ? -6.545 0.866 -0.613 1.00 94.69 293 LEU A N 1
ATOM 2224 C CA . LEU A 1 293 ? -5.474 -0.012 -1.097 1.00 94.69 293 LEU A CA 1
ATOM 2225 C C . LEU A 1 293 ? -5.972 -0.958 -2.199 1.00 94.69 293 LEU A C 1
ATOM 2227 O O . LEU A 1 293 ? -5.269 -1.180 -3.187 1.00 94.69 293 LEU A O 1
ATOM 2231 N N . GLY A 1 294 ? -7.205 -1.458 -2.068 1.00 96.56 294 GLY A N 1
ATOM 2232 C CA . GLY A 1 294 ? -7.871 -2.264 -3.085 1.00 96.56 294 GLY A CA 1
ATOM 2233 C C . GLY A 1 294 ? -8.039 -1.526 -4.409 1.00 96.56 294 GLY A C 1
ATOM 2234 O O . GLY A 1 294 ? -7.638 -2.043 -5.449 1.00 96.56 294 GLY A O 1
ATOM 2235 N N . LEU A 1 295 ? -8.559 -0.297 -4.375 1.00 95.69 295 LEU A N 1
ATOM 2236 C CA . LEU A 1 295 ? -8.745 0.543 -5.560 1.00 95.69 295 LEU A CA 1
ATOM 2237 C C . LEU A 1 295 ? -7.415 0.925 -6.217 1.00 95.69 295 LEU A C 1
ATOM 2239 O O . LEU A 1 295 ? -7.314 0.870 -7.441 1.00 95.69 295 LEU A O 1
ATOM 2243 N N . LEU A 1 296 ? -6.385 1.260 -5.433 1.00 91.62 296 LEU A N 1
ATOM 2244 C CA . LEU A 1 296 ? -5.051 1.566 -5.964 1.00 91.62 296 LEU A CA 1
ATOM 2245 C C . LEU A 1 296 ? -4.420 0.351 -6.659 1.00 91.62 296 LEU A C 1
ATOM 2247 O O . LEU A 1 296 ? -3.902 0.469 -7.773 1.00 91.62 296 LEU A O 1
ATOM 2251 N N . SER A 1 297 ? -4.496 -0.827 -6.032 1.00 93.00 297 SER A N 1
ATOM 2252 C CA . SER A 1 297 ? -4.009 -2.079 -6.619 1.00 93.00 297 SER A CA 1
ATOM 2253 C C . SER A 1 297 ? -4.789 -2.445 -7.884 1.00 93.00 297 SER A C 1
ATOM 2255 O O . SER A 1 297 ? -4.183 -2.729 -8.918 1.00 93.00 297 SER A O 1
ATOM 2257 N N . LEU A 1 298 ? -6.122 -2.366 -7.831 1.00 94.12 298 LEU A N 1
ATOM 2258 C CA . LEU A 1 298 ? -6.997 -2.670 -8.958 1.00 94.12 298 LEU A CA 1
ATOM 2259 C C . LEU A 1 298 ? -6.739 -1.729 -10.139 1.00 94.12 298 LEU A C 1
ATOM 2261 O O . LEU A 1 298 ? -6.583 -2.196 -11.262 1.00 94.12 298 LEU A O 1
ATOM 2265 N N . GLY A 1 299 ? -6.641 -0.421 -9.885 1.00 91.12 299 GLY A N 1
ATOM 2266 C CA . GLY A 1 299 ? -6.343 0.584 -10.904 1.00 91.12 299 GLY A CA 1
ATOM 2267 C C . GLY A 1 299 ? -4.979 0.368 -11.558 1.00 91.12 299 GLY A C 1
ATOM 2268 O O . GLY A 1 299 ? -4.865 0.468 -12.778 1.00 91.12 299 GLY A O 1
ATOM 2269 N N . SER A 1 300 ? -3.964 -0.011 -10.777 1.00 88.94 300 SER A N 1
ATOM 2270 C CA . SER A 1 300 ? -2.623 -0.313 -11.298 1.00 88.94 300 SER A CA 1
ATOM 2271 C C . SER A 1 300 ? -2.632 -1.522 -12.240 1.00 88.94 300 SER A C 1
ATOM 2273 O O . SER A 1 300 ? -2.087 -1.449 -13.340 1.00 88.94 300 SER A O 1
ATOM 2275 N N . VAL A 1 301 ? -3.297 -2.618 -11.853 1.00 92.81 301 VAL A N 1
ATOM 2276 C CA . VAL A 1 301 ? -3.423 -3.814 -12.707 1.00 92.81 301 VAL A CA 1
ATOM 2277 C C . VAL A 1 301 ? -4.286 -3.524 -13.934 1.00 92.81 301 VAL A C 1
ATOM 2279 O O . VAL A 1 301 ? -3.917 -3.909 -15.039 1.00 92.81 301 VAL A O 1
ATOM 2282 N N . LEU A 1 302 ? -5.401 -2.807 -13.775 1.00 92.69 302 LEU A N 1
ATOM 2283 C CA . LEU A 1 302 ? -6.275 -2.439 -14.888 1.00 92.69 302 LEU A CA 1
ATOM 2284 C C . LEU A 1 302 ? -5.541 -1.566 -15.911 1.00 92.69 302 LEU A C 1
ATOM 2286 O O . LEU A 1 302 ? -5.667 -1.794 -17.109 1.00 92.69 302 LEU A O 1
ATOM 2290 N N . THR A 1 303 ? -4.723 -0.620 -15.448 1.00 90.06 303 THR A N 1
ATOM 2291 C CA . THR A 1 303 ? -3.877 0.204 -16.323 1.00 90.06 303 THR A CA 1
ATOM 2292 C C . THR A 1 303 ? -2.883 -0.666 -17.086 1.00 90.06 303 THR A C 1
ATOM 2294 O O . THR A 1 303 ? -2.739 -0.514 -18.293 1.00 90.06 303 THR A O 1
ATOM 2297 N N . ALA A 1 304 ? -2.250 -1.630 -16.417 1.00 90.75 304 ALA A N 1
ATOM 2298 C CA . ALA A 1 304 ? -1.320 -2.548 -17.063 1.00 90.75 304 ALA A CA 1
ATOM 2299 C C . ALA A 1 304 ? -1.988 -3.498 -18.074 1.00 90.75 304 ALA A C 1
ATOM 2301 O O . ALA A 1 304 ? -1.349 -3.891 -19.044 1.00 90.75 304 ALA A O 1
ATOM 2302 N N . VAL A 1 305 ? -3.265 -3.844 -17.882 1.00 90.12 305 VAL A N 1
ATOM 2303 C CA . VAL A 1 305 ? -4.045 -4.653 -18.834 1.00 90.12 305 VAL A CA 1
ATOM 2304 C C . VAL A 1 305 ? -4.527 -3.820 -20.027 1.00 90.12 305 VAL A C 1
ATOM 2306 O O . VAL A 1 305 ? -4.431 -4.273 -21.163 1.00 90.12 305 VAL A O 1
ATOM 2309 N N . LEU A 1 306 ? -5.051 -2.614 -19.786 1.00 90.12 306 LEU A N 1
ATOM 2310 C CA . LEU A 1 306 ? -5.657 -1.773 -20.826 1.00 90.12 306 LEU A CA 1
ATOM 2311 C C . LEU A 1 306 ? -4.633 -0.946 -21.613 1.00 90.12 306 LEU A C 1
ATOM 2313 O O . LEU A 1 306 ? -4.867 -0.624 -22.774 1.00 90.12 306 LEU A O 1
ATOM 2317 N N . ALA A 1 307 ? -3.515 -0.588 -20.985 1.00 88.88 307 ALA A N 1
ATOM 2318 C CA . ALA A 1 307 ? -2.471 0.256 -21.551 1.00 88.88 307 ALA A CA 1
ATOM 2319 C C . ALA A 1 307 ? -1.061 -0.250 -21.163 1.00 88.88 307 ALA A C 1
ATOM 2321 O O . ALA A 1 307 ? -0.277 0.493 -20.576 1.00 88.88 307 ALA A O 1
ATOM 2322 N N . PRO A 1 308 ? -0.674 -1.494 -21.505 1.00 87.31 308 PRO A N 1
ATOM 2323 C CA . PRO A 1 308 ? 0.631 -2.062 -21.132 1.00 87.31 308 PRO A CA 1
ATOM 2324 C C . PRO A 1 308 ? 1.838 -1.270 -21.667 1.00 87.31 308 PRO A C 1
ATOM 2326 O O . PRO A 1 308 ? 2.943 -1.406 -21.145 1.00 87.31 308 PRO A O 1
ATOM 2329 N N . ALA A 1 309 ? 1.639 -0.445 -22.700 1.00 85.69 309 ALA A N 1
ATOM 2330 C CA . ALA A 1 309 ? 2.662 0.423 -23.277 1.00 85.69 309 ALA A CA 1
ATOM 2331 C C . ALA A 1 309 ? 3.178 1.492 -22.297 1.00 85.69 309 ALA A C 1
ATOM 2333 O O . ALA A 1 309 ? 4.356 1.836 -22.331 1.00 85.69 309 ALA A O 1
ATOM 2334 N N . VAL A 1 310 ? 2.327 1.983 -21.386 1.00 85.88 310 VAL A N 1
ATOM 2335 C CA . VAL A 1 310 ? 2.710 3.040 -20.429 1.00 85.88 310 VAL A CA 1
ATOM 2336 C C . VAL A 1 310 ? 3.382 2.488 -19.173 1.00 85.88 310 VAL A C 1
ATOM 2338 O O . VAL A 1 310 ? 3.884 3.252 -18.352 1.00 85.88 310 VAL A O 1
ATOM 2341 N N . ILE A 1 311 ? 3.390 1.163 -19.007 1.00 88.19 311 ILE A N 1
ATOM 2342 C CA . ILE A 1 311 ? 3.996 0.496 -17.859 1.00 88.19 311 ILE A CA 1
ATOM 2343 C C . ILE A 1 311 ? 5.406 0.033 -18.240 1.00 88.19 311 ILE A C 1
ATOM 2345 O O . ILE A 1 311 ? 5.551 -0.701 -19.220 1.00 88.19 311 ILE A O 1
ATOM 2349 N N . PRO A 1 312 ? 6.448 0.406 -17.472 1.00 88.38 312 PRO A N 1
ATOM 2350 C CA . PRO A 1 312 ? 7.802 -0.094 -17.691 1.00 88.38 312 PRO A CA 1
ATOM 2351 C C . PRO A 1 312 ? 7.865 -1.623 -17.664 1.00 88.38 312 PRO A C 1
ATOM 2353 O O . PRO A 1 312 ? 7.083 -2.265 -16.957 1.00 88.38 312 PRO A O 1
ATOM 2356 N N . TYR A 1 313 ? 8.838 -2.206 -18.369 1.00 86.62 313 TYR A N 1
ATOM 2357 C CA . TYR A 1 313 ? 8.980 -3.664 -18.465 1.00 86.62 313 TYR A CA 1
ATOM 2358 C C . TYR A 1 313 ? 9.018 -4.335 -17.083 1.00 86.62 313 TYR A C 1
ATOM 2360 O O . TYR A 1 313 ? 8.256 -5.265 -16.816 1.00 86.62 313 TYR A O 1
ATOM 2368 N N . GLU A 1 314 ? 9.848 -3.820 -16.172 1.00 85.06 314 GLU A N 1
ATOM 2369 C CA . GLU A 1 314 ? 9.984 -4.386 -14.824 1.00 85.06 314 GLU A CA 1
ATOM 2370 C C . GLU A 1 314 ? 8.694 -4.242 -14.001 1.00 85.06 314 GLU A C 1
ATOM 2372 O O . GLU A 1 314 ? 8.366 -5.100 -13.181 1.00 85.06 314 GLU A O 1
ATOM 2377 N N . GLY A 1 315 ? 7.896 -3.205 -14.275 1.00 88.56 315 GLY A N 1
ATOM 2378 C CA . GLY A 1 315 ? 6.562 -3.046 -13.701 1.00 88.56 315 GLY A CA 1
ATOM 2379 C C . GLY A 1 315 ? 5.603 -4.146 -14.161 1.00 88.56 315 GLY A C 1
ATOM 2380 O O . GLY A 1 315 ? 4.907 -4.740 -13.336 1.00 88.56 315 GLY A O 1
ATOM 2381 N N . LEU A 1 316 ? 5.600 -4.476 -15.456 1.00 88.62 316 LEU A N 1
ATOM 2382 C CA . LEU A 1 316 ? 4.795 -5.580 -15.990 1.00 88.62 316 LEU A CA 1
ATOM 2383 C C . LEU A 1 316 ? 5.242 -6.931 -15.433 1.00 88.62 316 LEU A C 1
ATOM 2385 O O . LEU A 1 316 ? 4.398 -7.715 -15.002 1.00 88.62 316 LEU A O 1
ATOM 2389 N N . ALA A 1 317 ? 6.551 -7.184 -15.371 1.00 87.31 317 ALA A N 1
ATOM 2390 C CA . ALA A 1 317 ? 7.095 -8.402 -14.776 1.00 87.31 317 ALA A CA 1
ATOM 2391 C C . ALA A 1 317 ? 6.696 -8.536 -13.294 1.00 87.31 317 ALA A C 1
ATOM 2393 O O . ALA A 1 317 ? 6.256 -9.601 -12.850 1.00 87.31 317 ALA A O 1
ATOM 2394 N N . ALA A 1 318 ? 6.761 -7.438 -12.535 1.00 88.12 318 ALA A N 1
ATOM 2395 C CA . ALA A 1 318 ? 6.349 -7.408 -11.138 1.00 88.12 318 ALA A CA 1
ATOM 2396 C C . ALA A 1 318 ? 4.850 -7.700 -10.955 1.00 88.12 318 ALA A C 1
ATOM 2398 O O . ALA A 1 318 ? 4.494 -8.422 -10.016 1.00 88.12 318 ALA A O 1
ATOM 2399 N N . LEU A 1 319 ? 3.990 -7.165 -11.830 1.00 91.06 319 LEU A N 1
ATOM 2400 C CA . LEU A 1 319 ? 2.541 -7.395 -11.811 1.00 91.06 319 LEU A CA 1
ATOM 2401 C C . LEU A 1 319 ? 2.160 -8.794 -12.304 1.00 91.06 319 LEU A C 1
ATOM 2403 O O . LEU A 1 319 ? 1.198 -9.369 -11.804 1.00 91.06 319 LEU A O 1
ATOM 2407 N N . ALA A 1 320 ? 2.926 -9.387 -13.219 1.00 91.25 320 ALA A N 1
ATOM 2408 C CA . ALA A 1 320 ? 2.645 -10.715 -13.759 1.00 91.25 320 ALA A CA 1
ATOM 2409 C C . ALA A 1 320 ? 2.695 -11.830 -12.709 1.00 91.25 320 ALA A C 1
ATOM 2411 O O . ALA A 1 320 ? 2.048 -12.862 -12.876 1.00 91.25 320 ALA A O 1
ATOM 2412 N N . ARG A 1 321 ? 3.368 -11.605 -11.574 1.00 89.56 321 ARG A N 1
ATOM 2413 C CA . ARG A 1 321 ? 3.303 -12.502 -10.406 1.00 89.56 321 ARG A CA 1
ATOM 2414 C C . ARG A 1 321 ? 1.877 -12.688 -9.886 1.00 89.56 321 ARG A C 1
ATOM 2416 O O . ARG A 1 321 ? 1.551 -13.761 -9.386 1.00 89.56 321 ARG A O 1
ATOM 2423 N N . LEU A 1 322 ? 1.013 -11.686 -10.056 1.00 92.31 322 LEU A N 1
ATOM 2424 C CA . LEU A 1 322 ? -0.398 -11.740 -9.667 1.00 92.31 322 LEU A CA 1
ATOM 2425 C C . LEU A 1 322 ? -1.224 -12.698 -10.541 1.00 92.31 322 LEU A C 1
ATOM 2427 O O . LEU A 1 322 ? -2.339 -13.044 -10.166 1.00 92.31 322 LEU A O 1
ATOM 2431 N N . ASN A 1 323 ? -0.678 -13.187 -11.663 1.00 92.81 323 ASN A N 1
ATOM 2432 C CA . ASN A 1 323 ? -1.281 -14.298 -12.403 1.00 92.81 323 ASN A CA 1
ATOM 2433 C C . ASN A 1 323 ? -1.301 -15.595 -11.587 1.00 92.81 323 ASN A C 1
ATOM 2435 O O . ASN A 1 323 ? -2.067 -16.500 -11.898 1.00 92.81 323 ASN A O 1
ATOM 2439 N N . ASN A 1 324 ? -0.459 -15.717 -10.560 1.00 93.88 324 ASN A N 1
ATOM 2440 C CA . ASN A 1 324 ? -0.549 -16.821 -9.624 1.00 93.88 324 ASN A CA 1
ATOM 2441 C C . ASN A 1 324 ? -1.570 -16.464 -8.523 1.00 93.88 324 ASN A C 1
ATOM 2443 O O . ASN A 1 324 ? -1.381 -15.477 -7.802 1.00 93.88 324 ASN A O 1
ATOM 2447 N N . PRO A 1 325 ? -2.628 -17.279 -8.342 1.00 95.25 325 PRO A N 1
ATOM 2448 C CA . PRO A 1 325 ? -3.707 -16.978 -7.404 1.00 95.25 325 PRO A CA 1
ATOM 2449 C C . PRO A 1 325 ? -3.224 -16.842 -5.957 1.00 95.25 325 PRO A C 1
ATOM 2451 O O . PRO A 1 325 ? -3.837 -16.110 -5.189 1.00 95.25 325 PRO A O 1
ATOM 2454 N N . LEU A 1 326 ? -2.116 -17.484 -5.572 1.00 95.88 326 LEU A N 1
ATOM 2455 C CA . LEU A 1 326 ? -1.564 -17.367 -4.221 1.00 95.88 326 LEU A CA 1
ATOM 2456 C C . LEU A 1 326 ? -1.059 -15.953 -3.915 1.00 95.88 326 LEU A C 1
ATOM 2458 O O . LEU A 1 326 ? -1.220 -15.494 -2.789 1.00 95.88 326 LEU A O 1
ATOM 2462 N N . PHE A 1 327 ? -0.500 -15.249 -4.903 1.00 93.81 327 PHE A N 1
ATOM 2463 C CA . PHE A 1 327 ? -0.140 -13.837 -4.742 1.00 93.81 327 PHE A CA 1
ATOM 2464 C C . PHE A 1 327 ? -1.368 -12.931 -4.769 1.00 93.81 327 PHE A C 1
ATOM 2466 O O . PHE A 1 327 ? -1.398 -11.932 -4.061 1.00 93.81 327 PHE A O 1
ATOM 2473 N N . GLY A 1 328 ? -2.386 -13.275 -5.565 1.00 93.12 328 GLY A N 1
ATOM 2474 C CA . GLY A 1 328 ? -3.644 -12.530 -5.602 1.00 93.12 328 GLY A CA 1
ATOM 2475 C C . GLY A 1 328 ? -4.451 -12.645 -4.303 1.00 93.12 328 GLY A C 1
ATOM 2476 O O . GLY A 1 328 ? -5.034 -11.662 -3.865 1.00 93.12 328 GLY A O 1
ATOM 2477 N N . LEU A 1 329 ? -4.472 -13.819 -3.664 1.00 96.50 329 LEU A N 1
ATOM 2478 C CA . LEU A 1 329 ? -5.241 -14.075 -2.439 1.00 96.50 329 LEU A CA 1
ATOM 2479 C C . LEU A 1 329 ? -4.590 -13.522 -1.171 1.00 96.50 329 LEU A C 1
ATOM 2481 O O . LEU A 1 329 ? -5.319 -13.130 -0.262 1.00 96.50 329 LEU A O 1
ATOM 2485 N N . ALA A 1 330 ? -3.257 -13.483 -1.110 1.00 96.12 330 ALA A N 1
ATOM 2486 C CA . ALA A 1 330 ? -2.512 -12.982 0.044 1.00 96.12 330 ALA A CA 1
ATOM 2487 C C . ALA A 1 330 ? -3.026 -11.612 0.547 1.00 96.12 330 ALA A C 1
ATOM 2489 O O . ALA A 1 330 ? -3.575 -11.573 1.649 1.00 96.12 330 ALA A O 1
ATOM 2490 N N . PRO A 1 331 ? -3.047 -10.531 -0.266 1.00 95.25 331 PRO A N 1
ATOM 2491 C CA . PRO A 1 331 ? -3.536 -9.232 0.196 1.00 95.25 331 PRO A CA 1
ATOM 2492 C C . PRO A 1 331 ? -5.025 -9.246 0.577 1.00 95.25 331 PRO A C 1
ATOM 2494 O O . PRO A 1 331 ? -5.449 -8.469 1.425 1.00 95.25 331 PRO A O 1
ATOM 2497 N N . VAL A 1 332 ? -5.848 -10.128 -0.002 1.00 98.25 332 VAL A N 1
ATOM 2498 C CA . VAL A 1 332 ? -7.272 -10.239 0.366 1.00 98.25 332 VAL A CA 1
ATOM 2499 C C . VAL A 1 332 ? -7.416 -10.767 1.791 1.00 98.25 332 VAL A C 1
ATOM 2501 O O . VAL A 1 332 ? -8.172 -10.210 2.590 1.00 98.25 332 VAL A O 1
ATOM 2504 N N . ILE A 1 333 ? -6.678 -11.828 2.118 1.00 98.00 333 ILE A N 1
ATOM 2505 C CA . ILE A 1 333 ? -6.686 -12.441 3.449 1.00 98.00 333 ILE A CA 1
ATOM 2506 C C . ILE A 1 333 ? -6.070 -11.488 4.471 1.00 98.00 333 ILE A C 1
ATOM 2508 O O . ILE A 1 333 ? -6.651 -11.295 5.544 1.00 98.00 333 ILE A O 1
ATOM 2512 N N . GLU A 1 334 ? -4.971 -10.829 4.103 1.00 97.00 334 GLU A N 1
ATOM 2513 C CA . GLU A 1 334 ? -4.352 -9.767 4.887 1.00 97.00 334 GLU A CA 1
ATOM 2514 C C . GLU A 1 334 ? -5.386 -8.712 5.288 1.00 97.00 334 GLU A C 1
ATOM 2516 O O . GLU A 1 334 ? -5.554 -8.403 6.468 1.00 97.00 334 GLU A O 1
ATOM 2521 N N . ARG A 1 335 ? -6.151 -8.193 4.315 1.00 98.00 335 ARG A N 1
ATOM 2522 C CA . ARG A 1 335 ? -7.152 -7.154 4.576 1.00 98.00 335 ARG A CA 1
ATOM 2523 C C . ARG A 1 335 ? -8.259 -7.634 5.507 1.00 98.00 335 ARG A C 1
ATOM 2525 O O . ARG A 1 335 ? -8.671 -6.863 6.369 1.00 98.00 335 ARG A O 1
ATOM 2532 N N . ILE A 1 336 ? -8.718 -8.883 5.404 1.00 98.62 336 ILE A N 1
ATOM 2533 C CA . ILE A 1 336 ? -9.699 -9.436 6.357 1.00 98.62 336 ILE A CA 1
ATOM 2534 C C . ILE A 1 336 ? -9.125 -9.413 7.779 1.00 98.62 336 ILE A C 1
ATOM 2536 O O . ILE A 1 336 ? -9.773 -8.923 8.708 1.00 98.62 336 ILE A O 1
ATOM 2540 N N . ALA A 1 337 ? -7.901 -9.916 7.948 1.00 98.31 337 ALA A N 1
ATOM 2541 C CA . ALA A 1 337 ? -7.242 -9.991 9.245 1.00 98.31 337 ALA A CA 1
ATOM 2542 C C . ALA A 1 337 ? -6.995 -8.597 9.845 1.00 98.31 337 ALA A C 1
ATOM 2544 O O . ALA A 1 337 ? -7.330 -8.335 11.005 1.00 98.31 337 ALA A O 1
ATOM 2545 N N . VAL A 1 338 ? -6.475 -7.675 9.038 1.00 97.81 338 VAL A N 1
ATOM 2546 C CA . VAL A 1 338 ? -6.159 -6.310 9.456 1.00 97.81 338 VAL A CA 1
ATOM 2547 C C . VAL A 1 338 ? -7.429 -5.527 9.798 1.00 97.81 338 VAL A C 1
ATOM 2549 O O . VAL A 1 338 ? -7.449 -4.838 10.817 1.00 97.81 338 VAL A O 1
ATOM 2552 N N . VAL A 1 339 ? -8.541 -5.692 9.067 1.00 98.75 339 VAL A N 1
ATOM 2553 C CA . VAL A 1 339 ? -9.824 -5.061 9.439 1.00 98.75 339 VAL A CA 1
ATOM 2554 C C . VAL A 1 339 ? -10.277 -5.502 10.835 1.00 98.75 339 VAL A C 1
ATOM 2556 O O . VAL A 1 339 ? -10.646 -4.651 11.649 1.00 98.75 339 VAL A O 1
ATOM 2559 N N . PHE A 1 340 ? -10.190 -6.792 11.174 1.00 98.81 340 PHE A N 1
ATOM 2560 C CA . PHE A 1 340 ? -10.489 -7.243 12.539 1.00 98.81 340 PHE A CA 1
ATOM 2561 C C . PHE A 1 340 ? -9.535 -6.649 13.577 1.00 98.81 340 PHE A C 1
ATOM 2563 O O . PHE A 1 340 ? -9.976 -6.259 14.662 1.00 98.81 340 PHE A O 1
ATOM 2570 N N . ALA A 1 341 ? -8.252 -6.515 13.243 1.00 98.56 341 ALA A N 1
ATOM 2571 C CA . ALA A 1 341 ? -7.279 -5.862 14.106 1.00 98.56 341 ALA A CA 1
ATOM 2572 C C . ALA A 1 341 ? -7.613 -4.376 14.350 1.00 98.56 341 ALA A C 1
ATOM 2574 O O . ALA A 1 341 ? -7.553 -3.920 15.497 1.00 98.56 341 ALA A O 1
ATOM 2575 N N . HIS A 1 342 ? -8.036 -3.631 13.323 1.00 98.62 342 HIS A N 1
ATOM 2576 C CA . HIS A 1 342 ? -8.494 -2.246 13.474 1.00 98.62 342 HIS A CA 1
ATOM 2577 C C . HIS A 1 342 ? -9.748 -2.146 14.330 1.00 98.62 342 HIS A C 1
ATOM 2579 O O . HIS A 1 342 ? -9.803 -1.299 15.226 1.00 98.62 342 HIS A O 1
ATOM 2585 N N . ILE A 1 343 ? -10.748 -2.997 14.082 1.00 98.88 343 ILE A N 1
ATOM 2586 C CA . ILE A 1 343 ? -11.982 -3.000 14.869 1.00 98.88 343 ILE A CA 1
ATOM 2587 C C . ILE A 1 343 ? -11.643 -3.240 16.340 1.00 98.88 343 ILE A C 1
ATOM 2589 O O . ILE A 1 343 ? -12.051 -2.463 17.202 1.00 98.88 343 ILE A O 1
ATOM 2593 N N . PHE A 1 344 ? -10.853 -4.273 16.629 1.00 98.81 344 PHE A N 1
ATOM 2594 C CA . PHE A 1 344 ? -10.465 -4.602 17.993 1.00 98.81 344 PHE A CA 1
ATOM 2595 C C . PHE A 1 344 ? -9.703 -3.464 18.678 1.00 98.81 344 PHE A C 1
ATOM 2597 O O . PHE A 1 344 ? -10.105 -3.034 19.760 1.00 98.81 344 PHE A O 1
ATOM 2604 N N . SER A 1 345 ? -8.656 -2.934 18.037 1.00 98.62 345 SER A N 1
ATOM 2605 C CA . SER A 1 345 ? -7.842 -1.848 18.594 1.00 98.62 345 SER A CA 1
ATOM 2606 C C . SER A 1 345 ? -8.691 -0.618 18.929 1.00 98.62 345 SER A C 1
ATOM 2608 O O . SER A 1 345 ? -8.630 -0.099 20.044 1.00 98.62 345 SER A O 1
ATOM 2610 N N . ASN A 1 346 ? -9.587 -0.217 18.024 1.00 98.75 346 ASN A N 1
ATOM 2611 C CA . ASN A 1 346 ? -10.491 0.901 18.272 1.00 98.75 346 ASN A CA 1
ATOM 2612 C C . ASN A 1 346 ? -11.465 0.623 19.422 1.00 98.75 346 ASN A C 1
ATOM 2614 O O . ASN A 1 346 ? -11.670 1.480 20.284 1.00 98.75 346 ASN A O 1
ATOM 2618 N N . LEU A 1 347 ? -12.039 -0.579 19.498 1.00 98.69 347 LEU A N 1
ATOM 2619 C CA . LEU A 1 347 ? -12.941 -0.929 20.593 1.00 98.69 347 LEU A CA 1
ATOM 2620 C C . LEU A 1 347 ? -12.238 -0.925 21.958 1.00 98.69 347 LEU A C 1
ATOM 2622 O O . LEU A 1 347 ? -12.861 -0.518 22.941 1.00 98.69 347 LEU A O 1
ATOM 2626 N N . LEU A 1 348 ? -10.956 -1.304 22.034 1.00 98.56 348 LEU A N 1
ATOM 2627 C CA . LEU A 1 348 ? -10.155 -1.152 23.254 1.00 98.56 348 LEU A CA 1
ATOM 2628 C C . LEU A 1 348 ? -10.066 0.319 23.680 1.00 98.56 348 LEU A C 1
ATOM 2630 O O . LEU A 1 348 ? -10.236 0.615 24.863 1.00 98.56 348 LEU A O 1
ATOM 2634 N N . LEU A 1 349 ? -9.886 1.251 22.737 1.00 98.38 349 LEU A N 1
ATOM 2635 C CA . LEU A 1 349 ? -9.871 2.687 23.036 1.00 98.38 349 LEU A CA 1
ATOM 2636 C C . LEU A 1 349 ? -11.217 3.170 23.577 1.00 98.38 349 LEU A C 1
ATOM 2638 O O . LEU A 1 349 ? -11.261 3.786 24.644 1.00 98.38 349 LEU A O 1
ATOM 2642 N N . PHE A 1 350 ? -12.324 2.842 22.904 1.00 98.00 350 PHE A N 1
ATOM 2643 C CA . PHE A 1 350 ? -13.664 3.181 23.395 1.00 98.00 350 PHE A CA 1
ATOM 2644 C C . PHE A 1 350 ? -13.933 2.585 24.780 1.00 98.00 350 PHE A C 1
ATOM 2646 O O . PHE A 1 350 ? -14.497 3.248 25.653 1.00 98.00 350 PHE A O 1
ATOM 2653 N N . TYR A 1 351 ? -13.547 1.332 25.005 1.00 96.81 351 TYR A N 1
ATOM 2654 C CA . TYR A 1 351 ? -13.728 0.676 26.294 1.00 96.81 351 TYR A CA 1
ATOM 2655 C C . TYR A 1 351 ? -12.879 1.336 27.390 1.00 96.81 351 TYR A C 1
ATOM 2657 O O . TYR A 1 351 ? -13.390 1.640 28.471 1.00 96.81 351 TYR A O 1
ATOM 2665 N N . GLY A 1 352 ? -11.617 1.652 27.091 1.00 95.75 352 GLY A N 1
ATOM 2666 C CA . GLY A 1 352 ? -10.705 2.361 27.987 1.00 95.75 352 GLY A CA 1
ATOM 2667 C C . GLY A 1 352 ? -11.200 3.746 28.379 1.00 95.75 352 GLY A C 1
ATOM 2668 O O . GLY A 1 352 ? -11.176 4.096 29.561 1.00 95.75 352 GLY A O 1
ATOM 2669 N N . VAL A 1 353 ? -11.719 4.512 27.415 1.00 94.69 353 VAL A N 1
ATOM 2670 C CA . VAL A 1 353 ? -12.317 5.832 27.659 1.00 94.69 353 VAL A CA 1
ATOM 2671 C C . VAL A 1 353 ? -13.531 5.725 28.581 1.00 94.69 353 VAL A C 1
ATOM 2673 O O . VAL A 1 353 ? -13.654 6.516 29.519 1.00 94.69 353 VAL A O 1
ATOM 2676 N N . GLN A 1 354 ? -14.402 4.736 28.369 1.00 90.94 354 GLN A N 1
ATOM 2677 C CA . GLN A 1 354 ? -15.585 4.543 29.209 1.00 90.94 354 GLN A CA 1
ATOM 2678 C C . GLN A 1 354 ? -15.246 4.090 30.626 1.00 90.94 354 GLN A C 1
ATOM 2680 O O . GLN A 1 354 ? -15.832 4.601 31.579 1.00 90.94 354 GLN A O 1
ATOM 2685 N N . LYS A 1 355 ? -14.288 3.170 30.774 1.00 91.19 355 LYS A N 1
ATOM 2686 C CA . LYS A 1 355 ? -13.813 2.698 32.081 1.00 91.19 355 LYS A CA 1
ATOM 2687 C C . LYS A 1 355 ? -12.844 3.661 32.767 1.00 91.19 355 LYS A C 1
ATOM 2689 O O . LYS A 1 355 ? -12.517 3.437 33.925 1.00 91.19 355 LYS A O 1
ATOM 2694 N N . LYS A 1 356 ? -12.388 4.715 32.077 1.00 90.44 356 LYS A N 1
ATOM 2695 C CA . LYS A 1 356 ? -11.322 5.628 32.528 1.00 90.44 356 LYS A CA 1
ATOM 2696 C C . LYS A 1 356 ? -10.042 4.878 32.933 1.00 90.44 356 LYS A C 1
ATOM 2698 O O . LYS A 1 356 ? -9.354 5.275 33.866 1.00 90.44 356 LYS A O 1
ATOM 2703 N N . GLN A 1 357 ? -9.729 3.789 32.233 1.00 93.31 357 GLN A N 1
ATOM 2704 C CA . GLN A 1 357 ? -8.584 2.928 32.526 1.00 93.31 357 GLN A CA 1
ATOM 2705 C C . GLN A 1 357 ? -7.550 3.027 31.395 1.00 93.31 357 GLN A C 1
ATOM 2707 O O . GLN A 1 357 ? -7.837 2.576 30.283 1.00 93.31 357 GLN A O 1
ATOM 2712 N N . PRO A 1 358 ? -6.346 3.574 31.649 1.00 92.31 358 PRO A N 1
ATOM 2713 C CA . PRO A 1 358 ? -5.340 3.788 30.606 1.00 92.31 358 PRO A CA 1
ATOM 2714 C C . PRO A 1 358 ? -4.711 2.487 30.090 1.00 92.31 358 PRO A C 1
ATOM 2716 O O . PRO A 1 358 ? -4.161 2.472 28.996 1.00 92.31 358 PRO A O 1
ATOM 2719 N N .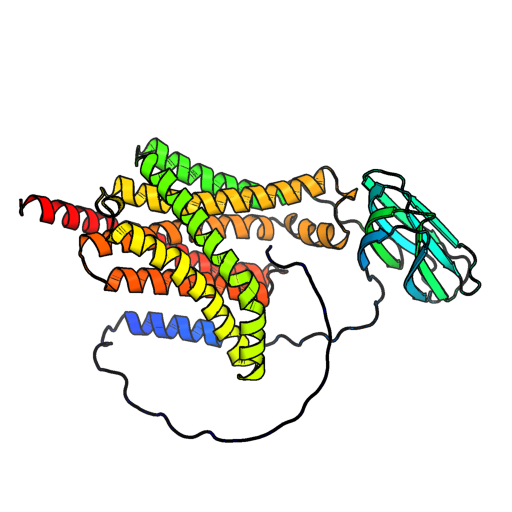 GLY A 1 359 ? -4.820 1.374 30.825 1.00 96.56 359 GLY A N 1
ATOM 2720 C CA . GLY A 1 359 ? -4.277 0.081 30.386 1.00 96.56 359 GLY A CA 1
ATOM 2721 C C . GLY A 1 359 ? -4.814 -0.379 29.025 1.00 96.56 359 GLY A C 1
ATOM 2722 O O . GLY A 1 359 ? -4.081 -0.976 28.245 1.00 96.56 359 GLY A O 1
ATOM 2723 N N . TRP A 1 360 ? -6.061 -0.033 28.694 1.00 97.62 360 TRP A N 1
ATOM 2724 C CA . TRP A 1 360 ? -6.661 -0.362 27.397 1.00 97.62 360 TRP A CA 1
ATOM 2725 C C . TRP A 1 360 ? -6.069 0.442 26.239 1.00 97.62 360 TRP A C 1
ATOM 2727 O O . TRP A 1 360 ? -5.975 -0.077 25.131 1.00 97.62 360 TRP A O 1
ATOM 2737 N N . PHE A 1 361 ? -5.628 1.676 26.504 1.00 98.00 361 PHE A N 1
ATOM 2738 C CA . PHE A 1 361 ? -4.871 2.464 25.535 1.00 98.00 361 PHE A CA 1
ATOM 2739 C C . PHE A 1 361 ? -3.522 1.802 25.246 1.00 98.00 361 PHE A C 1
ATOM 2741 O O . PHE A 1 361 ? -3.212 1.545 24.088 1.00 98.00 361 PHE A O 1
ATOM 2748 N N . TRP A 1 362 ? -2.760 1.451 26.286 1.00 98.38 362 TRP A N 1
ATOM 2749 C CA . TRP A 1 362 ? -1.455 0.810 26.108 1.00 98.38 362 TRP A CA 1
ATOM 2750 C C . TRP A 1 362 ? -1.551 -0.552 25.426 1.00 98.38 362 TRP A C 1
ATOM 2752 O O . TRP A 1 362 ? -0.697 -0.885 24.609 1.00 98.38 362 TRP A O 1
ATOM 2762 N N . LEU A 1 363 ? -2.613 -1.314 25.701 1.00 98.50 363 LEU A N 1
ATOM 2763 C CA . LEU A 1 363 ? -2.876 -2.564 24.995 1.00 98.50 363 LEU A CA 1
ATOM 2764 C C . LEU A 1 363 ? -3.153 -2.326 23.504 1.00 98.50 363 LEU A C 1
ATOM 2766 O O . LEU A 1 363 ? -2.566 -3.011 22.673 1.00 98.50 363 LEU A O 1
ATOM 2770 N N . ALA A 1 364 ? -4.001 -1.351 23.158 1.00 98.56 364 ALA A N 1
ATOM 2771 C CA . ALA A 1 364 ? -4.279 -0.994 21.765 1.00 98.56 364 ALA A CA 1
ATOM 2772 C C . ALA A 1 364 ? -3.019 -0.497 21.036 1.00 98.56 364 ALA A C 1
ATOM 2774 O O . ALA A 1 364 ? -2.773 -0.888 19.894 1.00 98.56 364 ALA A O 1
ATOM 2775 N N . PHE A 1 365 ? -2.212 0.320 21.722 1.00 98.62 365 PHE A N 1
ATOM 2776 C CA . PHE A 1 365 ? -0.946 0.851 21.226 1.00 98.62 365 PHE A CA 1
ATOM 2777 C C . PHE A 1 365 ? 0.030 -0.285 20.929 1.00 98.62 365 PHE A C 1
ATOM 2779 O O . PHE A 1 365 ? 0.473 -0.423 19.797 1.00 98.62 365 PHE A O 1
ATOM 2786 N N . ALA A 1 366 ? 0.313 -1.143 21.913 1.00 98.50 366 ALA A N 1
ATOM 2787 C CA . ALA A 1 366 ? 1.231 -2.264 21.739 1.00 98.50 366 ALA A CA 1
ATOM 2788 C C . ALA A 1 366 ? 0.746 -3.229 20.648 1.00 98.50 366 ALA A C 1
ATOM 2790 O O . ALA A 1 366 ? 1.52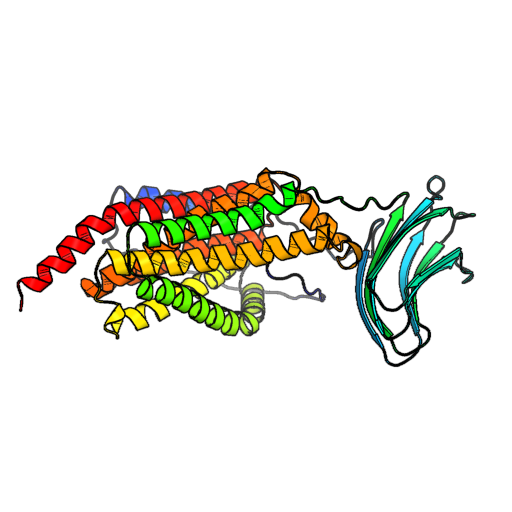8 -3.636 19.796 1.00 98.50 366 ALA A O 1
ATOM 2791 N N . TYR A 1 367 ? -0.550 -3.549 20.634 1.00 98.44 367 TYR A N 1
ATOM 2792 C CA . TYR A 1 367 ? -1.139 -4.453 19.652 1.00 98.44 367 TYR A CA 1
ATOM 2793 C C . TYR A 1 367 ? -0.955 -3.957 18.209 1.00 98.44 367 TYR A C 1
ATOM 2795 O O . TYR A 1 367 ? -0.459 -4.711 17.375 1.00 98.44 367 TYR A O 1
ATOM 2803 N N . LYS A 1 368 ? -1.295 -2.691 17.913 1.00 97.19 368 LYS A N 1
ATOM 2804 C CA . LYS A 1 368 ? -1.106 -2.130 16.562 1.00 97.19 368 LYS A CA 1
ATOM 2805 C C . LYS A 1 368 ? 0.364 -1.894 16.223 1.00 97.19 368 LYS A C 1
ATOM 2807 O O . LYS A 1 368 ? 0.757 -2.174 15.101 1.00 97.19 368 LYS A O 1
ATOM 2812 N N . THR A 1 369 ? 1.179 -1.454 17.181 1.00 98.12 369 THR A N 1
ATOM 2813 C CA . THR A 1 369 ? 2.621 -1.275 16.966 1.00 98.12 369 THR A CA 1
ATOM 2814 C C . THR A 1 369 ? 3.291 -2.579 16.550 1.00 98.12 369 THR A C 1
ATOM 2816 O O . THR A 1 369 ? 4.050 -2.585 15.585 1.00 98.12 369 THR A O 1
ATOM 2819 N N . VAL A 1 370 ? 2.997 -3.694 17.228 1.00 98.06 370 VAL A N 1
ATOM 2820 C CA . VAL A 1 370 ? 3.600 -4.991 16.885 1.00 98.06 370 VAL A CA 1
ATOM 2821 C C . VAL A 1 370 ? 3.082 -5.497 15.537 1.00 98.06 370 VAL A C 1
ATOM 2823 O O . VAL A 1 370 ? 3.881 -5.969 14.734 1.00 98.06 370 VAL A O 1
ATOM 2826 N N . LEU A 1 371 ? 1.782 -5.359 15.256 1.00 96.50 371 LEU A N 1
ATOM 2827 C CA . LEU A 1 371 ? 1.213 -5.727 13.954 1.00 96.50 371 LEU A CA 1
ATOM 2828 C C . LEU A 1 371 ? 1.926 -4.995 12.807 1.00 96.50 371 LEU A C 1
ATOM 2830 O O . LEU A 1 371 ? 2.424 -5.633 11.880 1.00 96.50 371 LEU A O 1
ATOM 2834 N N . ASP A 1 372 ? 2.044 -3.671 12.904 1.00 96.62 372 ASP A N 1
ATOM 2835 C CA . ASP A 1 372 ? 2.669 -2.856 11.860 1.00 96.62 372 ASP A CA 1
ATOM 2836 C C . ASP A 1 372 ? 4.195 -3.022 11.813 1.00 96.62 372 ASP A C 1
ATOM 2838 O O . ASP A 1 372 ? 4.792 -2.828 10.759 1.00 96.62 372 ASP A O 1
ATOM 2842 N N . THR A 1 373 ? 4.837 -3.451 12.907 1.00 97.12 373 THR A N 1
ATOM 2843 C CA . THR A 1 373 ? 6.254 -3.864 12.887 1.00 97.12 373 THR A CA 1
ATOM 2844 C C . THR A 1 373 ? 6.473 -5.028 11.923 1.00 97.12 373 THR A C 1
ATOM 2846 O O . THR A 1 3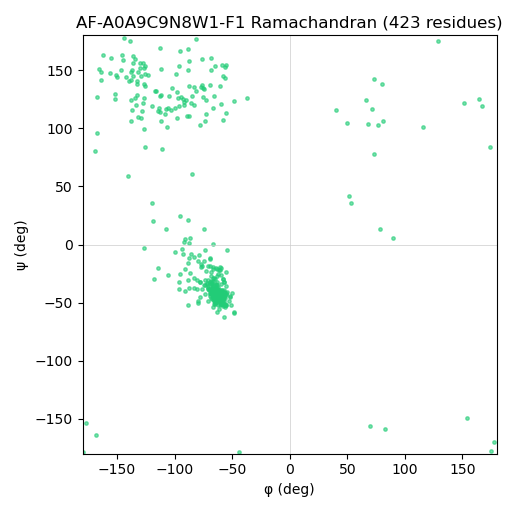73 ? 7.427 -5.012 11.148 1.00 97.12 373 THR A O 1
ATOM 2849 N N . PHE A 1 374 ? 5.587 -6.030 11.930 1.00 95.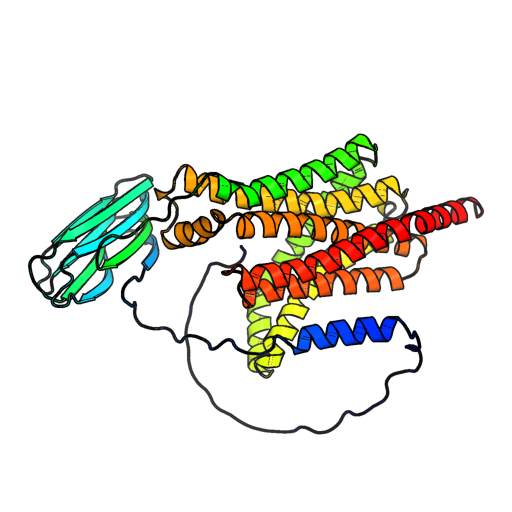25 374 PHE A N 1
ATOM 2850 C CA . PHE A 1 374 ? 5.685 -7.158 10.999 1.00 95.25 374 PHE A CA 1
ATOM 2851 C C . PHE A 1 374 ? 5.346 -6.758 9.562 1.00 95.25 374 PHE A C 1
ATOM 2853 O O . PHE A 1 374 ? 6.006 -7.219 8.631 1.00 95.25 374 PHE A O 1
ATOM 2860 N N . ALA A 1 375 ? 4.376 -5.860 9.375 1.00 92.12 375 ALA A N 1
ATOM 2861 C CA . ALA A 1 375 ? 4.090 -5.295 8.058 1.00 92.12 375 ALA A CA 1
ATOM 2862 C C . ALA A 1 375 ? 5.290 -4.499 7.508 1.00 92.12 375 ALA A C 1
ATOM 2864 O O . ALA A 1 375 ? 5.615 -4.608 6.327 1.00 92.12 375 ALA A O 1
ATOM 2865 N N . ALA A 1 376 ? 5.989 -3.743 8.363 1.00 93.69 376 ALA A N 1
ATOM 2866 C CA . ALA A 1 376 ? 7.218 -3.043 8.005 1.00 93.69 376 ALA A CA 1
ATOM 2867 C C . ALA A 1 376 ? 8.343 -4.027 7.667 1.00 93.69 376 ALA A C 1
ATOM 2869 O O . ALA A 1 376 ? 8.949 -3.907 6.608 1.00 93.69 376 ALA A O 1
ATOM 2870 N N . PHE A 1 377 ? 8.573 -5.043 8.504 1.00 94.44 377 PHE A N 1
ATOM 2871 C CA . PHE A 1 377 ? 9.544 -6.107 8.234 1.00 94.44 377 PHE A CA 1
ATOM 2872 C C . PHE A 1 377 ? 9.336 -6.747 6.856 1.00 94.44 377 PHE A C 1
ATOM 2874 O O . PHE A 1 377 ? 10.299 -6.906 6.110 1.00 94.44 377 PHE A O 1
ATOM 2881 N N . ALA A 1 378 ? 8.089 -7.039 6.473 1.00 91.19 378 ALA A N 1
ATOM 2882 C CA . ALA A 1 378 ? 7.766 -7.629 5.175 1.00 91.19 378 ALA A CA 1
ATOM 2883 C C . ALA A 1 378 ? 8.240 -6.780 3.978 1.00 91.19 378 ALA A C 1
ATOM 2885 O O . ALA A 1 378 ? 8.578 -7.331 2.930 1.00 91.19 378 ALA A O 1
ATOM 2886 N N . GLN A 1 379 ? 8.312 -5.451 4.128 1.00 87.25 379 GLN A N 1
ATOM 2887 C CA . GLN A 1 379 ? 8.824 -4.558 3.083 1.00 87.25 379 GLN A CA 1
ATOM 2888 C C . GLN A 1 379 ? 10.331 -4.732 2.855 1.00 87.25 379 GLN A C 1
ATOM 2890 O O . GLN A 1 379 ? 10.777 -4.630 1.717 1.00 87.25 379 GLN A O 1
ATOM 2895 N N . PHE A 1 380 ? 11.094 -5.028 3.912 1.00 88.62 380 PHE A N 1
ATOM 2896 C CA . PHE A 1 380 ? 12.545 -5.244 3.841 1.00 88.62 380 PHE A CA 1
ATOM 2897 C C . PHE A 1 380 ? 12.903 -6.695 3.525 1.00 88.62 380 PHE A C 1
ATOM 2899 O O . PHE A 1 380 ? 13.837 -6.951 2.774 1.00 88.62 380 PHE A O 1
ATOM 2906 N N . TRP A 1 381 ? 12.145 -7.647 4.071 1.00 88.88 381 TRP A N 1
ATOM 2907 C CA . TRP A 1 381 ? 12.326 -9.075 3.812 1.00 88.88 381 TRP A CA 1
ATOM 2908 C C . TRP A 1 381 ? 12.052 -9.447 2.349 1.00 88.88 381 TRP A C 1
ATOM 2910 O O . TRP A 1 381 ? 12.631 -10.394 1.815 1.00 88.88 381 TRP A O 1
ATOM 2920 N N . GLY A 1 382 ? 11.162 -8.693 1.701 1.00 86.69 382 GLY A N 1
ATOM 2921 C CA . GLY A 1 382 ? 10.671 -8.991 0.367 1.00 86.69 382 GLY A CA 1
ATOM 2922 C C . GLY A 1 382 ? 9.578 -10.060 0.391 1.00 86.69 382 GLY A C 1
ATOM 2923 O O . GLY A 1 382 ? 9.643 -11.068 1.092 1.00 86.69 382 GLY A O 1
ATOM 2924 N N . VAL A 1 383 ? 8.539 -9.840 -0.411 1.00 86.88 383 VAL A N 1
ATOM 2925 C CA . VAL A 1 383 ? 7.392 -10.755 -0.572 1.00 86.88 383 VAL A CA 1
ATOM 2926 C C . VAL A 1 383 ? 7.277 -11.227 -2.020 1.00 86.88 383 VAL A C 1
ATOM 2928 O O . VAL A 1 383 ? 6.198 -11.372 -2.584 1.00 86.88 383 VAL A O 1
ATOM 2931 N N . ASP A 1 384 ? 8.428 -11.418 -2.655 1.00 85.00 384 ASP A N 1
ATOM 2932 C CA . ASP A 1 384 ? 8.586 -11.714 -4.075 1.00 85.00 384 ASP A CA 1
ATOM 2933 C C . ASP A 1 384 ? 8.332 -13.183 -4.436 1.00 85.00 384 ASP A C 1
ATOM 2935 O O . ASP A 1 384 ? 8.108 -13.497 -5.605 1.00 85.00 384 ASP A O 1
ATOM 2939 N N . THR A 1 385 ? 8.293 -14.065 -3.434 1.00 90.56 385 THR A N 1
ATOM 2940 C CA . THR A 1 385 ? 8.017 -15.497 -3.589 1.00 90.56 385 THR A CA 1
ATOM 2941 C C . THR A 1 385 ? 6.860 -15.946 -2.697 1.00 90.56 385 THR A C 1
ATOM 2943 O O . THR A 1 385 ? 6.628 -15.400 -1.616 1.00 90.56 385 THR A O 1
ATOM 2946 N N . VAL A 1 386 ? 6.168 -17.013 -3.114 1.00 91.62 386 VAL A N 1
ATOM 2947 C CA . VAL A 1 386 ? 5.094 -17.649 -2.326 1.00 91.62 386 VAL A CA 1
ATOM 2948 C C . VAL A 1 386 ? 5.608 -18.088 -0.947 1.00 91.62 386 VAL A C 1
ATOM 2950 O O . VAL A 1 386 ? 4.922 -17.912 0.056 1.00 91.62 386 VAL A O 1
ATOM 2953 N N . GLY A 1 387 ? 6.837 -18.607 -0.883 1.00 91.75 387 GLY A N 1
ATOM 2954 C CA . GLY A 1 387 ? 7.459 -19.043 0.368 1.00 91.75 387 GLY A CA 1
ATOM 2955 C C . GLY A 1 387 ? 7.750 -17.909 1.355 1.00 91.75 387 GLY A C 1
ATOM 2956 O O . GLY A 1 387 ? 7.863 -18.182 2.543 1.00 91.75 387 GLY A O 1
ATOM 2957 N N . ARG A 1 388 ? 7.845 -16.652 0.896 1.00 91.19 388 ARG A N 1
ATOM 2958 C CA . ARG A 1 388 ? 8.068 -15.477 1.757 1.00 91.19 388 ARG A CA 1
ATOM 2959 C C . ARG A 1 388 ? 6.782 -14.748 2.134 1.00 91.19 388 ARG A C 1
ATOM 2961 O O . ARG A 1 388 ? 6.661 -14.318 3.275 1.00 91.19 388 ARG A O 1
ATOM 2968 N N . ILE A 1 389 ? 5.819 -14.633 1.215 1.00 93.25 389 ILE A N 1
ATOM 2969 C CA . ILE A 1 389 ? 4.573 -13.896 1.476 1.00 93.25 389 ILE A CA 1
ATOM 2970 C C . ILE A 1 389 ? 3.693 -14.605 2.516 1.00 93.25 389 ILE A C 1
ATOM 2972 O O . ILE A 1 389 ? 3.258 -13.985 3.479 1.00 93.25 389 ILE A O 1
ATOM 2976 N N . TRP A 1 390 ? 3.492 -15.920 2.404 1.00 95.50 390 TRP A N 1
ATOM 2977 C CA . TRP A 1 390 ? 2.552 -16.637 3.274 1.00 95.50 390 TRP A CA 1
ATOM 2978 C C . TRP A 1 390 ? 2.965 -16.755 4.746 1.00 95.50 390 TRP A C 1
ATOM 2980 O O . TRP A 1 390 ? 2.075 -16.728 5.595 1.00 95.50 390 TRP A O 1
ATOM 2990 N N . PRO A 1 391 ? 4.258 -16.849 5.109 1.00 95.25 391 PRO A N 1
ATOM 2991 C CA . PRO A 1 391 ? 4.666 -16.710 6.505 1.00 95.25 391 PRO A CA 1
ATOM 2992 C C . PRO A 1 391 ? 4.292 -15.355 7.117 1.00 95.25 391 PRO A C 1
ATOM 2994 O O . PRO A 1 391 ? 3.840 -15.318 8.261 1.00 95.25 391 PRO A O 1
ATOM 2997 N N . ILE A 1 392 ? 4.424 -14.258 6.360 1.00 93.88 392 ILE A N 1
ATOM 2998 C CA . ILE A 1 392 ? 3.977 -12.929 6.803 1.00 93.88 392 ILE A CA 1
ATOM 2999 C C . ILE A 1 392 ? 2.457 -12.923 6.972 1.00 93.88 392 ILE A C 1
ATOM 3001 O O . ILE A 1 392 ? 1.964 -12.547 8.036 1.00 93.88 392 ILE A O 1
ATOM 3005 N N . GLU A 1 393 ? 1.720 -13.427 5.979 1.00 93.75 393 GLU A N 1
ATOM 3006 C CA . GLU A 1 393 ? 0.259 -13.531 6.055 1.00 93.75 393 GLU A CA 1
ATOM 3007 C C . GLU A 1 393 ? -0.192 -14.354 7.264 1.00 93.75 393 GLU A C 1
ATOM 3009 O O . GLU A 1 393 ? -1.114 -13.963 7.972 1.00 93.75 393 GLU A O 1
ATOM 3014 N N . ALA A 1 394 ? 0.484 -15.463 7.571 1.00 96.81 394 ALA A N 1
ATOM 3015 C CA . ALA A 1 394 ? 0.174 -16.288 8.735 1.00 96.81 394 ALA A CA 1
ATOM 3016 C C . ALA A 1 394 ? 0.294 -15.502 10.050 1.00 96.81 394 ALA A C 1
ATOM 3018 O O . ALA A 1 394 ? -0.568 -15.633 10.923 1.00 96.81 394 ALA A O 1
ATOM 3019 N N . ILE A 1 395 ? 1.319 -14.653 10.186 1.00 95.75 395 ILE A N 1
ATOM 3020 C CA . ILE A 1 395 ? 1.470 -13.769 11.349 1.00 95.75 395 ILE A CA 1
ATOM 3021 C C . ILE A 1 395 ? 0.296 -12.786 11.409 1.00 95.75 395 ILE A C 1
ATOM 3023 O O . ILE A 1 395 ? -0.353 -12.670 12.450 1.00 95.75 395 ILE A O 1
ATOM 3027 N N . LEU A 1 396 ? -0.031 -12.123 10.299 1.00 94.81 396 LEU A N 1
ATOM 3028 C CA . LEU A 1 396 ? -1.120 -11.142 10.251 1.00 94.81 396 LEU A CA 1
ATOM 3029 C C . LEU A 1 396 ? -2.489 -11.784 10.520 1.00 94.81 396 LEU A C 1
ATOM 3031 O O . LEU A 1 396 ? -3.290 -11.218 11.266 1.00 94.81 396 LEU A O 1
ATOM 3035 N N . ILE A 1 397 ? -2.728 -13.003 10.030 1.00 97.75 397 ILE A N 1
ATOM 3036 C CA . ILE A 1 397 ? -3.916 -13.812 10.336 1.00 97.75 397 ILE A CA 1
ATOM 3037 C C . ILE A 1 397 ? -4.020 -14.078 11.837 1.00 97.75 397 ILE A C 1
ATOM 3039 O O . ILE A 1 397 ? -5.105 -13.928 12.398 1.00 97.75 397 ILE A O 1
ATOM 3043 N N . VAL A 1 398 ? -2.923 -14.430 12.517 1.00 98.25 398 VAL A N 1
ATOM 3044 C CA . VAL A 1 398 ? -2.935 -14.636 13.976 1.00 98.25 398 VAL A CA 1
ATOM 3045 C C . VAL A 1 398 ? -3.382 -13.366 14.698 1.00 98.25 398 VAL A C 1
ATOM 3047 O O . VAL A 1 398 ? -4.246 -13.441 15.574 1.00 98.25 398 VAL A O 1
ATOM 3050 N N . PHE A 1 399 ? -2.870 -12.197 14.304 1.00 97.94 399 PHE A N 1
ATOM 3051 C CA . PHE A 1 399 ? -3.354 -10.924 14.841 1.00 97.94 399 PHE A CA 1
ATOM 3052 C C . PHE A 1 399 ? -4.838 -10.715 14.527 1.00 97.94 399 PHE A C 1
ATOM 3054 O O . PHE A 1 399 ? -5.614 -10.443 15.437 1.00 97.94 399 PHE A O 1
ATOM 3061 N N . GLY A 1 400 ? -5.275 -10.927 13.287 1.00 98.00 400 GLY A N 1
ATOM 3062 C CA . GLY A 1 400 ? -6.686 -10.828 12.912 1.00 98.00 400 GLY A CA 1
ATOM 3063 C C . GLY A 1 400 ? -7.605 -11.725 13.747 1.00 98.00 400 GLY A C 1
ATOM 3064 O O . GLY A 1 400 ? -8.654 -11.273 14.205 1.00 98.00 400 GLY A O 1
ATOM 3065 N N . VAL A 1 401 ? -7.190 -12.964 14.026 1.00 98.56 401 VAL A N 1
ATOM 3066 C CA . VAL A 1 401 ? -7.918 -13.909 14.888 1.00 98.56 401 VAL A CA 1
ATOM 3067 C C . VAL A 1 401 ? -7.957 -13.425 16.337 1.00 98.56 401 VAL A C 1
ATOM 3069 O O . VAL A 1 401 ? -9.021 -13.470 16.957 1.00 98.56 401 VAL A O 1
ATOM 3072 N N . ILE A 1 402 ? -6.843 -12.918 16.876 1.00 98.50 402 ILE A N 1
ATOM 3073 C CA . ILE A 1 402 ? -6.809 -12.291 18.207 1.00 98.50 402 ILE A CA 1
ATOM 3074 C C . ILE A 1 402 ? -7.769 -11.097 18.249 1.00 98.50 402 ILE A C 1
ATOM 3076 O O . ILE A 1 402 ? -8.536 -10.963 19.202 1.00 98.50 402 ILE A O 1
ATOM 3080 N N . GLY A 1 403 ? -7.771 -10.266 17.205 1.00 98.50 403 GLY A N 1
ATOM 3081 C CA . GLY A 1 403 ? -8.692 -9.149 17.049 1.00 98.50 403 GLY A CA 1
ATOM 3082 C C . GLY A 1 403 ? -10.147 -9.608 17.067 1.00 98.50 403 GLY A C 1
ATOM 3083 O O . GLY A 1 403 ? -10.930 -9.148 17.895 1.00 98.50 403 GLY A O 1
ATOM 3084 N N . TRP A 1 404 ? -10.500 -10.578 16.225 1.00 98.50 404 TRP A N 1
ATOM 3085 C CA . TRP A 1 404 ? -11.836 -11.173 16.167 1.00 98.50 404 TRP A CA 1
ATOM 3086 C C . TRP A 1 404 ? -12.301 -11.724 17.520 1.00 98.50 404 TRP A C 1
ATOM 3088 O O . TRP A 1 404 ? -13.366 -11.353 18.019 1.00 98.50 404 TRP A O 1
ATOM 3098 N N . GLN A 1 405 ? -11.483 -12.557 18.166 1.00 98.38 405 GLN A N 1
ATOM 3099 C CA . GLN A 1 405 ? -11.787 -13.101 19.492 1.00 98.38 405 GLN A CA 1
ATOM 3100 C C . GLN A 1 405 ? -11.909 -11.994 20.544 1.00 98.38 405 GLN A C 1
ATOM 3102 O O . GLN A 1 405 ? -12.800 -12.031 21.396 1.00 98.38 405 GLN A O 1
ATOM 3107 N N . GLY A 1 406 ? -11.048 -10.981 20.464 1.00 98.12 406 GLY A N 1
ATOM 3108 C CA . GLY A 1 406 ? -11.067 -9.805 21.318 1.00 98.12 406 GLY A CA 1
ATOM 3109 C C . GLY A 1 406 ? -12.359 -8.997 21.188 1.00 98.12 406 GLY A C 1
ATOM 3110 O O . GLY A 1 406 ? -12.908 -8.572 22.204 1.00 98.12 406 GLY A O 1
ATOM 3111 N N . ILE A 1 407 ? -12.896 -8.844 19.974 1.00 98.31 407 ILE A N 1
ATOM 3112 C CA . ILE A 1 407 ? -14.190 -8.189 19.716 1.00 98.31 407 ILE A CA 1
ATOM 3113 C C . ILE A 1 407 ? -15.316 -8.936 20.437 1.00 98.31 407 ILE A C 1
ATOM 3115 O O . ILE A 1 407 ? -16.057 -8.326 21.215 1.00 98.31 407 ILE A O 1
ATOM 3119 N N . LEU A 1 408 ? -15.408 -10.256 20.237 1.00 97.56 408 LEU A N 1
ATOM 3120 C CA . LEU A 1 408 ? -16.422 -11.104 20.877 1.00 97.56 408 LEU A CA 1
ATOM 3121 C C . LEU A 1 408 ? -16.308 -11.059 22.407 1.00 97.56 408 LEU A C 1
ATOM 3123 O O . LEU A 1 408 ? -17.305 -10.963 23.124 1.00 97.56 408 LEU A O 1
ATOM 3127 N N . TRP A 1 409 ? -15.080 -11.071 22.922 1.00 96.88 409 TRP A N 1
ATOM 3128 C CA . TRP A 1 409 ? -14.804 -10.981 24.352 1.00 96.88 409 TRP A CA 1
ATOM 3129 C C . TRP A 1 409 ? -15.183 -9.617 24.949 1.00 96.88 409 TRP A C 1
ATOM 3131 O O . TRP A 1 409 ? -15.647 -9.537 26.097 1.00 96.88 409 TRP A O 1
ATOM 3141 N N . LEU A 1 410 ? -14.993 -8.536 24.194 1.00 96.50 410 LEU A N 1
ATOM 3142 C CA . LEU A 1 410 ? -15.216 -7.170 24.655 1.00 96.50 410 LEU A CA 1
ATOM 3143 C C . LEU A 1 410 ? -16.694 -6.770 24.607 1.00 96.50 410 LEU A C 1
ATOM 3145 O O . LEU A 1 410 ? -17.138 -6.018 25.476 1.00 96.50 410 LEU A O 1
ATOM 3149 N N . GLN A 1 411 ? -17.474 -7.318 23.674 1.00 95.56 411 GLN A N 1
ATOM 3150 C CA . GLN A 1 411 ? -18.898 -7.018 23.503 1.00 95.56 411 GLN A CA 1
ATOM 3151 C C . GLN A 1 411 ? -19.709 -7.070 24.815 1.00 95.56 411 GLN A C 1
ATOM 3153 O O . GLN A 1 411 ? -20.268 -6.038 25.204 1.00 95.56 411 GLN A O 1
ATOM 3158 N N . PRO A 1 412 ? -19.766 -8.183 25.576 1.00 93.69 412 PRO A N 1
ATOM 3159 C CA . PRO A 1 412 ? -20.556 -8.235 26.811 1.00 93.69 412 PRO A CA 1
ATOM 3160 C C . PRO A 1 412 ? -19.990 -7.341 27.929 1.00 93.69 412 PRO A C 1
ATOM 3162 O O . PRO A 1 412 ? -20.703 -6.940 28.849 1.00 93.69 412 PRO A O 1
ATOM 3165 N N . ARG A 1 413 ? -18.692 -7.019 27.891 1.00 93.31 413 ARG A N 1
ATOM 3166 C CA . ARG A 1 413 ? -18.042 -6.131 28.874 1.00 93.31 413 ARG A CA 1
ATOM 3167 C C . ARG A 1 413 ? -18.376 -4.673 28.610 1.00 93.31 413 ARG A C 1
ATOM 3169 O O . ARG A 1 413 ? -18.613 -3.928 29.558 1.00 93.31 413 ARG A O 1
ATOM 3176 N N . TYR A 1 414 ? -18.442 -4.294 27.340 1.00 92.88 414 TYR A N 1
ATOM 3177 C CA . TYR A 1 414 ? -18.841 -2.964 26.915 1.00 92.88 414 TYR A CA 1
ATOM 3178 C C . TYR A 1 414 ? -20.276 -2.655 27.350 1.00 92.88 414 TYR A C 1
ATOM 3180 O O . TYR A 1 414 ? -20.513 -1.611 27.948 1.00 92.88 414 TYR A O 1
ATOM 3188 N N . HIS A 1 415 ? -21.215 -3.587 27.145 1.00 88.31 415 HIS A N 1
ATOM 3189 C CA . HIS A 1 415 ? -22.611 -3.415 27.570 1.00 88.31 415 HIS A CA 1
ATOM 3190 C C . HIS A 1 415 ? -22.730 -3.220 29.087 1.00 88.31 415 HIS A C 1
ATOM 3192 O O . HIS A 1 415 ? -23.364 -2.272 29.537 1.00 88.31 415 HIS A O 1
ATOM 3198 N N . ARG A 1 416 ? -22.036 -4.039 29.890 1.00 84.88 416 ARG A N 1
ATOM 3199 C CA . ARG A 1 416 ? -22.002 -3.868 31.355 1.00 84.88 416 ARG A CA 1
ATOM 3200 C C . ARG A 1 416 ? -21.386 -2.538 31.790 1.00 84.88 416 ARG A C 1
ATOM 3202 O O . ARG A 1 416 ? -21.817 -1.948 32.772 1.00 84.88 416 ARG A O 1
ATOM 3209 N N . ALA A 1 417 ? -20.365 -2.064 31.078 1.00 80.12 417 ALA A N 1
ATOM 3210 C CA . ALA A 1 417 ? -19.749 -0.769 31.351 1.00 80.12 417 ALA A CA 1
ATOM 3211 C C . ALA A 1 417 ? -20.672 0.411 31.020 1.00 80.12 417 ALA A C 1
ATOM 3213 O O . ALA A 1 417 ? -20.572 1.446 31.676 1.00 80.12 417 ALA A O 1
ATOM 3214 N N . ALA A 1 418 ? -21.536 0.256 30.014 1.00 75.56 418 ALA A N 1
ATOM 3215 C CA . ALA A 1 418 ? -22.547 1.243 29.671 1.00 75.56 418 ALA A CA 1
ATOM 3216 C C . ALA A 1 418 ? -23.661 1.287 30.729 1.00 75.56 418 ALA A C 1
ATOM 3218 O O . ALA A 1 418 ? -23.918 2.364 31.248 1.00 75.56 418 ALA A O 1
ATOM 3219 N N . LEU A 1 419 ? -24.210 0.129 31.120 1.00 64.94 419 LEU A N 1
ATOM 3220 C CA . LEU A 1 419 ? -25.291 0.023 32.113 1.00 64.94 419 LEU A CA 1
ATOM 3221 C C . LEU A 1 419 ? -24.888 0.529 33.505 1.00 64.94 419 LEU A C 1
ATOM 3223 O O . LEU A 1 419 ? -25.635 1.265 34.133 1.00 64.94 419 LEU A O 1
ATOM 3227 N N . GLY A 1 420 ? -23.670 0.222 33.967 1.00 59.88 420 GLY A N 1
ATOM 3228 C CA . GLY A 1 420 ? -23.173 0.711 35.262 1.00 59.88 420 GLY A CA 1
ATOM 3229 C C . GLY A 1 420 ? -22.946 2.230 35.340 1.00 59.88 420 GLY A C 1
ATOM 3230 O O . GLY A 1 420 ? -22.467 2.710 36.362 1.00 59.88 420 GLY A O 1
ATOM 3231 N N . ARG A 1 421 ? -23.218 2.992 34.268 1.00 56.75 421 ARG A N 1
ATOM 3232 C CA . ARG A 1 421 ? -23.293 4.462 34.315 1.00 56.75 421 ARG A CA 1
ATOM 3233 C C . ARG A 1 421 ? -24.711 4.991 34.488 1.00 56.75 421 ARG A C 1
ATOM 3235 O O . ARG A 1 421 ? -24.835 6.100 34.995 1.00 56.75 421 ARG A O 1
ATOM 3242 N N . ASP A 1 422 ? -25.729 4.236 34.087 1.00 51.31 422 ASP A N 1
ATOM 3243 C CA . ASP A 1 422 ? -27.123 4.684 34.152 1.00 51.31 422 ASP A CA 1
ATOM 3244 C C . ASP A 1 422 ? -27.677 4.604 35.591 1.00 51.31 422 ASP A C 1
ATOM 3246 O O . ASP A 1 422 ? -28.644 5.279 35.908 1.00 51.31 422 ASP A O 1
ATOM 3250 N N . GLU A 1 423 ? -27.017 3.864 36.494 1.00 43.53 423 GLU A N 1
ATOM 3251 C CA . GLU A 1 423 ? -27.360 3.785 37.930 1.00 43.53 423 GLU A CA 1
ATOM 3252 C C . GLU A 1 423 ? -26.694 4.870 38.807 1.00 43.53 423 GLU A C 1
ATOM 3254 O O . GLU A 1 423 ? -26.841 4.863 40.026 1.00 43.53 423 GLU A O 1
ATOM 3259 N N . CYS A 1 424 ? -25.916 5.786 38.223 1.00 42.16 424 CYS A N 1
ATOM 3260 C CA . CYS A 1 424 ? -25.187 6.836 38.955 1.00 42.16 424 CYS A CA 1
ATOM 3261 C C . CYS A 1 424 ? -25.598 8.264 38.554 1.00 42.16 424 CYS A C 1
ATOM 3263 O O . CYS A 1 424 ? -24.828 9.199 38.791 1.00 42.16 424 CYS A O 1
ATOM 3265 N N . PHE A 1 425 ? -26.778 8.434 37.953 1.00 38.09 425 PHE A N 1
ATOM 3266 C CA . PHE A 1 425 ? -27.369 9.739 37.652 1.00 38.09 425 PHE A CA 1
ATOM 3267 C C . PHE A 1 425 ? -28.756 9.884 38.258 1.00 38.09 425 PHE A C 1
ATOM 3269 O O . PHE A 1 425 ? -29.541 8.918 38.152 1.00 38.09 425 PHE A O 1
#

Nearest PDB structures (foldseek):
  3afg-assembly2_B  TM=6.053E-01  e=3.705E-03  Thermococcus kodakarensis
  3afg-assembly1_A  TM=6.196E-01  e=6.853E-03  Thermococcus kodakarensis
  1pm4-assembly1_C  TM=5.217E-01  e=1.684E-02  Yersinia pseudotuberculosis
  4mgs-assembly1_A  TM=6.041E-01  e=6.638E-02  Bacteroides intestinalis DSM 17393
  4nqi-assembly1_A  TM=1.976E-01  e=2.200E+00  Dictyostelium discoideum

Solvent-accessible surface area (backbone atoms only — not comparable to full-atom values): 22769 Å² total; per-residue (Å²): 145,80,84,91,81,86,90,83,85,92,85,83,89,84,87,84,89,86,85,91,80,87,86,88,78,84,83,76,88,86,73,83,46,86,72,56,54,59,55,54,49,48,54,52,54,59,66,67,72,70,80,76,84,82,81,83,81,76,94,67,76,83,49,93,59,39,70,50,69,51,74,49,79,41,80,53,55,50,72,53,76,82,43,78,46,74,44,57,101,86,50,50,34,39,6,36,36,43,28,14,34,27,77,38,49,49,42,27,41,38,32,24,40,83,86,66,50,78,76,45,77,47,80,40,60,64,39,73,36,66,46,76,46,69,45,75,53,93,66,79,47,51,30,41,35,33,40,37,30,86,36,46,25,34,31,40,43,20,43,34,41,29,80,37,74,66,81,76,58,73,73,48,82,52,35,41,43,22,13,51,39,14,34,49,51,18,49,52,54,51,48,51,36,57,77,69,63,22,40,68,71,32,20,53,48,17,27,50,50,41,54,54,23,52,50,54,41,47,67,49,43,70,77,40,48,63,60,51,52,53,53,36,58,73,72,40,60,72,87,50,28,55,62,53,49,20,42,50,58,3,38,46,47,18,51,30,54,40,45,49,47,40,51,52,28,62,78,41,72,74,23,70,65,54,70,48,34,46,50,18,18,9,44,19,31,22,28,47,52,26,31,54,55,9,50,54,46,30,50,54,45,50,43,46,68,78,44,48,34,66,46,43,65,69,56,39,50,64,51,31,53,20,52,41,60,71,60,10,45,47,58,26,53,41,39,55,16,47,27,30,33,36,26,25,35,44,41,32,32,39,48,16,48,68,68,72,38,68,67,31,44,54,50,30,25,52,54,46,14,56,54,37,16,53,58,45,41,45,70,75,72,46,60,90,43,73,85,46,37,51,61,54,43,52,54,46,41,52,48,12,50,51,15,48,53,45,41,66,63,42,50,69,53,49,54,53,60,55,54,70,51,68,80,75,113

Secondary structure (DSSP, 8-state):
----------------------------TT---TTHHHHHHHHHHHHHSS----PPPP--S--TT-EEEEEEEESS-EEEEEEEEE--TT--EEEEEEEEEEEES-EEEEEEETT--EEEEEEE-SEEEEEEEEEE-SSSSEEEEEEEESSSEEEEEEEEEEEB---PPPPPGGGGHHHHHHHHHHHHHHHHHHHTT--HHHHHHHHHHHHHHHHHHHHHHHHHHHHHHHHHHHHS-HHHHHHHHHHHHHHHHIIIIIIHHHHHHHHSGGGS--HHHHHHHHHHHHHHHHHHHHHHHHHHHHHHHH-GGGS-HHHHHHHHGGGSHHHHHHHHHHHHHHHHHHHHHHHHHHHHHHHT-THHHHHHHHHHHHHHHHHHHHHHH---SHHHHHHHHHHHHHHHHHHHHHHHHHHHHHHHHHHHHHTT-

Sequence (425 aa):
MLATAWPGMLLVSMLPNALAHELSGNVPTWLKGKNMKRLGLFIISVMLVFTLTACDPAEKPPAEGASVNGTLDKGEAGERWWFTIETKDQDKAVGIDFRGTVIRGNVRAQLHDAEGRVMWTQEADPGPFAANTVVNLPQHGIYELGLAWDGAVLAQYSLKWQPGEVKIAALSPLALLGGAGMVLVAAAFIAYAAWNKLGWGYLGLGALAWVVTVALKFAWAIPTNTPVSNALSGSLPEWLTGPIFWLYLGALTGVFEVALTWLLLRYTRLGRTTWARALAFGIGFGAVEALLLGLLSLGSVLTAVLAPAVIPYEGLAALARLNNPLFGLAPVIERIAVVFAHIFSNLLLFYGVQKKQPGWFWLAFAYKTVLDTFAAFAQFWGVDTVGRIWPIEAILIVFGVIGWQGILWLQPRYHRAALGRDECF

Mean predicted aligned error: 10.93 Å

Radius of gyration: 27.2 Å; Cα contacts (8 Å, |Δi|>4): 680; chains: 1; bounding box: 65×41×80 Å

pLDDT: mean 83.81, std 22.93, range [21.25, 98.88]

Foldseek 3Di:
DPDDDDDDDDDDDDDDDDDDDDDDDDDDDPPPDPVVVVVVVVVVVVVVPPLDDDDDDDDDQQDAWDKDWDKDFDAFWDWDWRDKDFDDDPFQKKKKKKFAAWQDFKKKKFKAFPVRDTQDIDIDDGGTDIDIDIRRHPDGGIMIIIMTGGGGTTIIMMMTMHGDGDDQQAADPLLLLQLVLLQVLLVVLVVVLVVVVLDVVLLVVLLVLLVQLVVVLCVVCVVVLVVLLVVLPVPDDPSVSLLVSLLVNLLSCLVRNQVVLLVPLQPDCQLVDALSSLLSSLSSNLSSVSNVVSNVSNVLSVCCNVRVRNAHRVRSVQSSVSVPNLVSCLNSLLSLLVSLLSSQLSLLSSLCSLVVNCVSSVVSSVLSSVLSSLVSSCVVQDPSDSVSSVVSSVVSNVSSVVSVVSSVVCNVVSVVSSVVVVVVD